Protein AF-0000000068861563 (afdb_homodimer)

Nearest PDB structures (foldseek):
  3m0j-assembly1_A  TM=9.404E-01  e=1.203E-25  Cryphonectria parasitica
  3fa3-assembly1_D  TM=9.300E-01  e=6.653E-25  Aspergillus niger
  1zlp-assembly1_B  TM=9.179E-01  e=7.941E-25  Dianthus caryophyllus
  4iqd-assembly1_A  TM=9.007E-01  e=1.193E-22  Bacillus anthracis
  3eoo-assembly4_L  TM=8.872E-01  e=6.235E-23  Burkholderia pseudomallei 1655

InterPro domains:
  IPR015813 Pyruvate/Phosphoenolpyruvate kinase-like domain superfamily [SSF51621] (7-291)
  IPR039556 ICL/PEPM domain [cd00377] (9-266)
  IPR040442 Pyruvate kinase-like domain superfamily [G3DSA:3.20.20.60] (5-292)

Sequence (584 aa):
PHPTPAARLRTLLDDAREASRCEVMPACHDALSARLIERAGFRVAFMSGFAVSASGLALPDAGLISYGEQLSVGQNICAAIDTRRLLVIGDGDTGFGGSGNVRRTIEGYAKAGFAGVSIEDQVYPKRCAYSGGVAVVPREEAVARVRCAIAARDEMRRRSGLDLVLVARTDCRRAEEDLDEVLWRCRAFAALGADVVYAEGLAPDELRRLCVSLGPTVHTMLAQVERPGVTLISQTEAAALGCRLSLFGLTVLSAAVSAMTRALEAMASGGHPSTGVLCDFGELKALVGFDAPHPTPAARLRTLLDDAREASRCEVMPACHDALSARLIERAGFRVAFMSGFAVSASGLALPDAGLISYGEQLSVGQNICAAIDTRRLLVIGDGDTGFGGSGNVRRTIEGYAKAGFAGVSIEDQVYPKRCAYSGGVAVVPREEAVARVRCAIAARDEMRRRSGLDLVLVARTDCRRAEEDLDEVLWRCRAFAALGADVVYAEGLAPDELRRLCVSLGPTVHTMLAQVERPGVTLISQTEAAALGCRLSLFGLTVLSAAVSAMTRALEAMASGGHPSTGVLCDFGELKALVGFDA

Structure (mmCIF, N/CA/C/O backbone):
data_AF-0000000068861563-model_v1
#
loop_
_entity.id
_entity.type
_entity.pdbx_description
1 polymer 'Carboxyvinyl-carboxyphosphonate phosphorylmutase'
#
loop_
_atom_site.group_PDB
_atom_site.id
_atom_site.type_symbol
_atom_site.label_atom_id
_atom_site.label_alt_id
_atom_site.label_comp_id
_atom_site.label_asym_id
_atom_site.label_entity_id
_atom_site.label_seq_id
_atom_site.pdbx_PDB_ins_code
_atom_site.Cartn_x
_atom_site.Cartn_y
_atom_site.Cartn_z
_atom_site.occupancy
_atom_site.B_iso_or_equiv
_atom_site.auth_seq_id
_atom_site.auth_comp_id
_atom_site.auth_asym_id
_atom_site.auth_atom_id
_atom_site.pdbx_PDB_model_num
ATOM 1 N N . PRO A 1 1 ? -18.734 -28.078 9.695 1 57.44 1 PRO A N 1
ATOM 2 C CA . PRO A 1 1 ? -17.75 -26.984 9.742 1 57.44 1 PRO A CA 1
ATOM 3 C C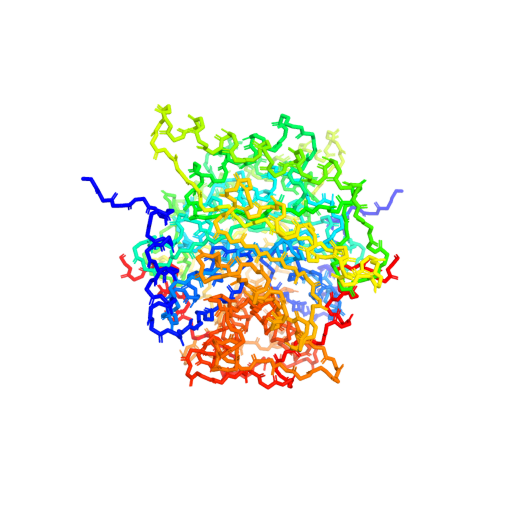 . PRO A 1 1 ? -17.562 -26.297 8.391 1 57.44 1 PRO A C 1
ATOM 5 O O . PRO A 1 1 ? -17.719 -26.938 7.344 1 57.44 1 PRO A O 1
ATOM 8 N N . HIS A 1 2 ? -17.609 -25.016 8.273 1 80.31 2 HIS A N 1
ATOM 9 C CA . HIS A 1 2 ? -17.5 -24.312 6.996 1 80.31 2 HIS A CA 1
ATOM 10 C C . HIS A 1 2 ? -16.188 -24.641 6.289 1 80.31 2 HIS A C 1
ATOM 12 O O . HIS A 1 2 ? -15.156 -24.797 6.938 1 80.31 2 HIS A O 1
ATOM 18 N N . PRO A 1 3 ? -16.266 -25.031 5.023 1 91.56 3 PRO A N 1
ATOM 19 C CA . PRO A 1 3 ? -15.031 -25.375 4.293 1 91.56 3 PRO A CA 1
ATOM 20 C C . PRO A 1 3 ? -13.953 -24.312 4.426 1 91.56 3 PRO A C 1
ATOM 22 O O . PRO A 1 3 ? -14.258 -23.109 4.457 1 91.56 3 PRO A O 1
ATOM 25 N N . THR A 1 4 ? -12.789 -24.766 4.613 1 94.81 4 THR A N 1
ATOM 26 C CA . THR A 1 4 ? -11.641 -23.859 4.688 1 94.81 4 THR A CA 1
ATOM 27 C C . THR A 1 4 ? -11.438 -23.141 3.361 1 94.81 4 THR A C 1
ATOM 29 O O . THR A 1 4 ? -11.953 -23.562 2.326 1 94.81 4 THR A O 1
ATOM 32 N N . PRO A 1 5 ? -10.719 -22.016 3.387 1 97.75 5 PRO A N 1
ATOM 33 C CA . PRO A 1 5 ? -10.406 -21.344 2.127 1 97.75 5 PRO A CA 1
ATOM 34 C C . PRO A 1 5 ? -9.727 -22.266 1.116 1 97.75 5 PRO A C 1
ATOM 36 O O . PRO A 1 5 ? -10.039 -22.219 -0.076 1 97.75 5 PRO A O 1
ATOM 39 N N . ALA A 1 6 ? -8.891 -23.094 1.541 1 98.31 6 ALA A N 1
ATOM 40 C CA . ALA A 1 6 ? -8.203 -24.047 0.665 1 98.31 6 ALA A CA 1
ATOM 41 C C . ALA A 1 6 ? -9.195 -25.016 0.015 1 98.31 6 ALA A C 1
ATOM 43 O O . ALA A 1 6 ? -9.117 -25.266 -1.188 1 98.31 6 ALA A O 1
ATOM 44 N N . ALA A 1 7 ? -10.086 -25.562 0.818 1 98 7 ALA A N 1
ATOM 45 C CA . ALA A 1 7 ? -11.102 -26.469 0.298 1 98 7 ALA A CA 1
ATOM 46 C C . ALA A 1 7 ? -11.984 -25.781 -0.738 1 98 7 ALA A C 1
ATOM 48 O O . ALA A 1 7 ? -12.32 -26.359 -1.771 1 98 7 ALA A O 1
ATOM 49 N N . ARG A 1 8 ? -12.336 -24.562 -0.438 1 98.38 8 ARG A N 1
ATOM 50 C CA . ARG A 1 8 ? -13.148 -23.781 -1.369 1 98.38 8 ARG A CA 1
ATOM 51 C C . ARG A 1 8 ? -12.398 -23.531 -2.674 1 98.38 8 ARG A C 1
ATOM 53 O O . ARG A 1 8 ? -12.992 -23.562 -3.752 1 98.38 8 ARG A O 1
ATOM 60 N N . LEU A 1 9 ? -11.109 -23.234 -2.592 1 98.69 9 LEU A N 1
ATOM 61 C CA . LEU A 1 9 ? -10.312 -23.016 -3.793 1 98.69 9 LEU A CA 1
ATOM 62 C C . LEU A 1 9 ? -10.211 -24.297 -4.621 1 98.69 9 LEU A C 1
ATOM 64 O O . LEU A 1 9 ? -10.328 -24.25 -5.848 1 98.69 9 LEU A O 1
ATOM 68 N N . ARG A 1 10 ? -10.055 -25.469 -3.986 1 98.25 10 ARG A N 1
ATOM 69 C CA . ARG A 1 10 ? -10.039 -26.734 -4.711 1 98.25 10 ARG A CA 1
ATOM 70 C C . ARG A 1 10 ? -11.359 -26.969 -5.434 1 98.25 10 ARG A C 1
ATOM 72 O O . ARG A 1 10 ? -11.375 -27.391 -6.59 1 98.25 10 ARG A O 1
ATOM 79 N N . THR A 1 11 ? -12.414 -26.688 -4.734 1 98.25 11 THR A N 1
ATOM 80 C CA . THR A 1 11 ? -13.734 -26.828 -5.336 1 98.25 11 THR A CA 1
ATOM 81 C C . THR A 1 11 ? -13.883 -25.906 -6.539 1 98.25 11 THR A C 1
ATOM 83 O O . THR A 1 11 ? -14.391 -26.312 -7.586 1 98.25 11 THR A O 1
ATOM 86 N N . LEU A 1 12 ? -13.445 -24.672 -6.363 1 98.38 12 LEU A N 1
ATOM 87 C CA . LEU A 1 12 ? -13.492 -23.719 -7.457 1 98.38 12 LEU A CA 1
ATOM 88 C C . LEU A 1 12 ? -12.734 -24.234 -8.672 1 98.38 12 LEU A C 1
ATOM 90 O O . LEU A 1 12 ? -13.219 -24.125 -9.805 1 98.38 12 LEU A O 1
ATOM 94 N N . LEU A 1 13 ? -11.555 -24.781 -8.469 1 98.5 13 LEU A N 1
ATOM 95 C CA . LEU A 1 13 ? -10.719 -25.297 -9.539 1 98.5 13 LEU A CA 1
ATOM 96 C C . LEU A 1 13 ? -11.375 -26.5 -10.211 1 98.5 13 LEU A C 1
ATOM 98 O O . LEU A 1 13 ? -11.375 -26.609 -11.445 1 98.5 13 LEU A O 1
ATOM 102 N N . ASP A 1 14 ? -11.938 -27.375 -9.445 1 98 14 ASP A N 1
ATOM 103 C CA . ASP A 1 14 ? -12.625 -28.547 -9.984 1 98 14 ASP A CA 1
ATOM 104 C C . ASP A 1 14 ? -13.844 -28.141 -10.805 1 98 14 ASP A C 1
ATOM 106 O O . ASP A 1 14 ? -14.078 -28.672 -11.891 1 98 14 ASP A O 1
ATOM 110 N N . ASP A 1 15 ? -14.586 -27.203 -10.258 1 98.06 15 ASP A N 1
ATOM 111 C CA . ASP A 1 15 ? -15.758 -26.688 -10.969 1 98.06 15 ASP A CA 1
ATOM 112 C C . ASP A 1 15 ? -15.352 -26.047 -12.297 1 98.06 15 ASP A C 1
ATOM 114 O O . ASP A 1 15 ? -16.031 -26.219 -13.312 1 98.06 15 ASP A O 1
ATOM 118 N N . ALA A 1 16 ? -14.305 -25.281 -12.234 1 97.69 16 ALA A N 1
ATOM 119 C CA . ALA A 1 16 ? -13.797 -24.641 -13.445 1 97.69 16 ALA A CA 1
ATOM 120 C C . ALA A 1 16 ? -13.406 -25.688 -14.492 1 97.69 16 ALA A C 1
ATOM 122 O O . ALA A 1 16 ? -13.695 -25.516 -15.68 1 97.69 16 ALA A O 1
ATOM 123 N N . ARG A 1 17 ? -12.742 -26.703 -14.086 1 96.25 17 ARG A N 1
ATOM 124 C CA . ARG A 1 17 ? -12.359 -27.781 -14.984 1 96.25 17 ARG A CA 1
ATOM 125 C C . ARG A 1 17 ? -13.578 -28.422 -15.625 1 96.25 17 ARG A C 1
ATOM 127 O O . ARG A 1 17 ? -13.625 -28.625 -16.844 1 96.25 17 ARG A O 1
ATOM 134 N N . GLU A 1 18 ? -14.539 -28.766 -14.828 1 97 18 GLU A N 1
ATOM 135 C CA . GLU A 1 18 ? -15.742 -29.422 -15.305 1 97 18 GLU A CA 1
ATOM 136 C C . GLU A 1 18 ? -16.484 -28.562 -16.312 1 97 18 GLU A C 1
ATOM 138 O O . GLU A 1 18 ? -17.031 -29.062 -17.297 1 97 18 GLU A O 1
ATOM 143 N N . ALA A 1 19 ? -16.422 -27.312 -16.109 1 97.12 19 ALA A N 1
ATOM 144 C CA . ALA A 1 19 ? -17.156 -26.391 -16.953 1 97.12 19 ALA A CA 1
ATOM 145 C C . ALA A 1 19 ? -16.281 -25.859 -18.078 1 97.12 19 ALA A C 1
ATOM 147 O O . ALA A 1 19 ? -16.688 -24.984 -18.859 1 97.12 19 ALA A O 1
ATOM 148 N N . SER A 1 20 ? -15.016 -26.266 -18.156 1 95.62 20 SER A N 1
ATOM 149 C CA . SER A 1 20 ? -14.039 -25.766 -19.125 1 95.62 20 SER A CA 1
ATOM 150 C C . SER A 1 20 ? -13.922 -24.25 -19.078 1 95.62 20 SER A C 1
ATOM 152 O O . SER A 1 20 ? -13.969 -23.578 -20.109 1 95.62 20 SER A O 1
ATOM 154 N N . ARG A 1 21 ? -13.836 -23.766 -17.875 1 97.19 21 ARG A N 1
ATOM 155 C CA . ARG A 1 21 ? -13.68 -22.344 -17.641 1 97.19 21 ARG A CA 1
ATOM 156 C C . ARG A 1 21 ? -12.305 -22.031 -17.047 1 97.19 21 ARG A C 1
ATOM 158 O O . ARG A 1 21 ? -11.617 -22.922 -16.562 1 97.19 21 ARG A O 1
ATOM 165 N N . CYS A 1 22 ? -11.891 -20.859 -17.172 1 97.94 22 CYS A N 1
ATOM 166 C CA . CYS A 1 22 ? -10.695 -20.312 -16.547 1 97.94 22 CYS A CA 1
ATOM 167 C C . CYS A 1 22 ? -11.039 -19.094 -15.711 1 97.94 22 CYS A C 1
ATOM 169 O O . CYS A 1 22 ? -11.703 -18.172 -16.188 1 97.94 22 CYS A O 1
ATOM 171 N N . GLU A 1 23 ? -10.656 -19.109 -14.469 1 98.38 23 GLU A N 1
ATOM 172 C CA . GLU A 1 23 ? -10.914 -17.984 -13.586 1 98.38 23 GLU A CA 1
ATOM 173 C C . GLU A 1 23 ? -9.875 -16.875 -13.781 1 98.38 23 GLU A C 1
ATOM 175 O O . GLU A 1 23 ? -8.672 -17.141 -13.734 1 98.38 23 GLU A O 1
ATOM 180 N N . VAL A 1 24 ? -10.344 -15.648 -14.078 1 98.5 24 VAL A N 1
ATOM 181 C CA . VAL A 1 24 ? -9.453 -14.492 -14.086 1 98.5 24 VAL A CA 1
ATOM 182 C C . VAL A 1 24 ? -9.062 -14.133 -12.656 1 98.5 24 VAL A C 1
ATOM 184 O O . VAL A 1 24 ? -9.922 -14.016 -11.781 1 98.5 24 VAL A O 1
ATOM 187 N N . MET A 1 25 ? -7.812 -14 -12.422 1 98.75 25 MET A N 1
ATOM 188 C CA . MET A 1 25 ? -7.258 -13.781 -11.086 1 98.75 25 MET A CA 1
ATOM 189 C C . MET A 1 25 ? -6.406 -12.516 -11.062 1 98.75 25 MET A C 1
ATOM 191 O O . MET A 1 25 ? -5.211 -12.562 -11.367 1 98.75 25 MET A O 1
ATOM 195 N N . PRO A 1 26 ? -6.984 -11.328 -10.688 1 98.81 26 PRO A N 1
ATOM 196 C CA . PRO A 1 26 ? -6.16 -10.133 -10.508 1 98.81 26 PRO A CA 1
ATOM 197 C C . PRO A 1 26 ? -5.238 -10.227 -9.297 1 98.81 26 PRO A C 1
ATOM 199 O O . PRO A 1 26 ? -5.488 -11.023 -8.383 1 98.81 26 PRO A O 1
ATOM 202 N N . ALA A 1 27 ? -4.219 -9.453 -9.32 1 98.81 27 ALA A N 1
ATOM 203 C CA . ALA A 1 27 ? -3.299 -9.438 -8.188 1 98.81 27 ALA A CA 1
ATOM 204 C C . ALA A 1 27 ? -3.561 -8.234 -7.281 1 98.81 27 ALA A C 1
ATOM 206 O O . ALA A 1 27 ? -3.852 -7.137 -7.77 1 98.81 27 ALA A O 1
ATOM 207 N N . CYS A 1 28 ? -3.486 -8.445 -6.035 1 98.88 28 CYS A N 1
ATOM 208 C CA . CYS A 1 28 ? -3.533 -7.383 -5.039 1 98.88 28 CYS A CA 1
ATOM 209 C C . CYS A 1 28 ? -2.166 -7.172 -4.398 1 98.88 28 CYS A C 1
ATOM 211 O O . CYS A 1 28 ? -1.283 -8.023 -4.516 1 98.88 28 CYS A O 1
ATOM 213 N N . HIS A 1 29 ? -1.992 -5.98 -3.791 1 98.88 29 HIS A N 1
ATOM 214 C CA . HIS A 1 29 ? -0.713 -5.664 -3.166 1 98.88 29 HIS A CA 1
ATOM 215 C C . HIS A 1 29 ? -0.911 -5.09 -1.768 1 98.88 29 HIS A C 1
ATOM 217 O O . HIS A 1 29 ? 0.062 -4.82 -1.06 1 98.88 29 HIS A O 1
ATOM 223 N N . ASP A 1 30 ? -2.072 -4.832 -1.333 1 98.88 30 ASP A N 1
ATOM 224 C CA . ASP A 1 30 ? -2.432 -4.41 0.016 1 98.88 30 ASP A CA 1
ATOM 225 C C . ASP A 1 30 ? -3.906 -4.688 0.303 1 98.88 30 ASP A C 1
ATOM 227 O O . ASP A 1 30 ? -4.613 -5.238 -0.541 1 98.88 30 ASP A O 1
ATOM 231 N N . ALA A 1 31 ? -4.387 -4.387 1.536 1 98.81 31 ALA A N 1
ATOM 232 C CA . ALA A 1 31 ? -5.75 -4.695 1.967 1 98.81 31 ALA A CA 1
ATOM 233 C C . ALA A 1 31 ? -6.773 -3.982 1.09 1 98.81 31 ALA A C 1
ATOM 235 O O . ALA A 1 31 ? -7.789 -4.57 0.704 1 98.81 31 ALA A O 1
ATOM 236 N N . LEU A 1 32 ? -6.527 -2.738 0.747 1 98.81 32 LEU A N 1
ATOM 237 C CA . LEU A 1 32 ? -7.484 -1.955 -0.027 1 98.81 32 LEU A CA 1
ATOM 238 C C . LEU A 1 32 ? -7.637 -2.518 -1.436 1 98.81 32 LEU A C 1
ATOM 240 O O . LEU A 1 32 ? -8.75 -2.637 -1.945 1 98.81 32 LEU A O 1
ATOM 244 N N . SER A 1 33 ? -6.5 -2.869 -2.133 1 98.88 33 SER A N 1
ATOM 245 C CA . SER A 1 33 ? -6.598 -3.432 -3.475 1 98.88 33 SER A CA 1
ATOM 246 C C . SER A 1 33 ? -7.309 -4.781 -3.459 1 98.88 33 SER A C 1
ATOM 248 O O . SER A 1 33 ? -8.023 -5.125 -4.402 1 98.88 33 SER A O 1
ATOM 250 N N . ALA A 1 34 ? -7.113 -5.609 -2.41 1 98.88 34 ALA A N 1
ATOM 251 C CA . ALA A 1 34 ? -7.855 -6.859 -2.283 1 98.88 34 ALA A CA 1
ATOM 252 C C . ALA A 1 34 ? -9.352 -6.602 -2.133 1 98.88 34 ALA A C 1
ATOM 254 O O . ALA A 1 34 ? -10.172 -7.285 -2.748 1 98.88 34 ALA A O 1
ATOM 255 N N . ARG A 1 35 ? -9.68 -5.594 -1.316 1 98.69 35 ARG A N 1
ATOM 256 C CA . ARG A 1 35 ? -11.078 -5.219 -1.13 1 98.69 35 ARG A CA 1
ATOM 257 C C . ARG A 1 35 ? -11.711 -4.785 -2.449 1 98.69 35 ARG A C 1
ATOM 259 O O . ARG A 1 35 ? -12.867 -5.105 -2.723 1 98.69 35 ARG A O 1
ATOM 266 N N . LEU A 1 36 ? -11.008 -4.023 -3.221 1 98.88 36 LEU A N 1
ATOM 267 C CA . LEU A 1 36 ? -11.508 -3.576 -4.516 1 98.88 36 LEU A CA 1
ATOM 268 C C . LEU A 1 36 ? -11.727 -4.762 -5.453 1 98.88 36 LEU A C 1
ATOM 270 O O . LEU A 1 36 ? -12.703 -4.785 -6.203 1 98.88 36 LEU A O 1
ATOM 274 N N . ILE A 1 37 ? -10.82 -5.773 -5.43 1 98.94 37 ILE A N 1
ATOM 275 C CA . ILE A 1 37 ? -10.977 -6.977 -6.238 1 98.94 37 ILE A CA 1
ATOM 276 C C . ILE A 1 37 ? -12.234 -7.73 -5.809 1 98.94 37 ILE A C 1
ATOM 278 O O . ILE A 1 37 ? -13.016 -8.172 -6.656 1 98.94 37 ILE A O 1
ATOM 282 N N . GLU A 1 38 ? -12.422 -7.875 -4.52 1 98.75 38 GLU A N 1
ATOM 283 C CA . GLU A 1 38 ? -13.609 -8.523 -3.984 1 98.75 38 GLU A CA 1
ATOM 284 C C . GLU A 1 38 ? -14.883 -7.805 -4.43 1 98.75 38 GLU A C 1
ATOM 286 O O . GLU A 1 38 ? -15.836 -8.445 -4.883 1 98.75 38 GLU A O 1
ATOM 291 N N . ARG A 1 39 ? -14.883 -6.488 -4.309 1 98 39 ARG A N 1
ATOM 292 C CA . ARG A 1 39 ? -16.031 -5.668 -4.656 1 98 39 ARG A CA 1
ATOM 293 C C . ARG A 1 39 ? -16.375 -5.797 -6.137 1 98 39 ARG A C 1
ATOM 295 O O . ARG A 1 39 ? -17.547 -5.723 -6.52 1 98 39 ARG A O 1
ATOM 302 N N . ALA A 1 40 ? -15.359 -5.992 -6.961 1 98.62 40 ALA A N 1
ATOM 303 C CA . ALA A 1 40 ? -15.555 -6.113 -8.406 1 98.62 40 ALA A CA 1
ATOM 304 C C . ALA A 1 40 ? -16.156 -7.469 -8.766 1 98.62 40 ALA A C 1
ATOM 306 O O . ALA A 1 40 ? -16.531 -7.703 -9.914 1 98.62 40 ALA A O 1
ATOM 307 N N . GLY A 1 41 ? -16.141 -8.461 -7.809 1 98.44 41 GLY A N 1
ATOM 308 C CA . GLY A 1 41 ? -16.875 -9.711 -7.996 1 98.44 41 GLY A CA 1
ATOM 309 C C . GLY A 1 41 ? -15.969 -10.875 -8.359 1 98.44 41 GLY A C 1
ATOM 310 O O . GLY A 1 41 ? -16.453 -11.953 -8.711 1 98.44 41 GLY A O 1
ATOM 311 N N . PHE A 1 42 ? -14.695 -10.719 -8.297 1 98.81 42 PHE A N 1
ATOM 312 C CA . PHE A 1 42 ? -13.797 -11.828 -8.57 1 98.81 42 PHE A CA 1
ATOM 313 C C . PHE A 1 42 ? -13.844 -12.859 -7.445 1 98.81 42 PHE A C 1
ATOM 315 O O . PHE A 1 42 ? -14.125 -12.516 -6.293 1 98.81 42 PHE A O 1
ATOM 322 N N . ARG A 1 43 ? -13.539 -14.086 -7.727 1 98.56 43 ARG A N 1
ATOM 323 C CA . ARG A 1 43 ? -13.648 -15.164 -6.75 1 98.56 43 ARG A CA 1
ATOM 324 C C . ARG A 1 43 ? -12.281 -15.586 -6.234 1 98.56 43 ARG A C 1
ATOM 326 O O . ARG A 1 43 ? -12.172 -16.25 -5.203 1 98.56 43 ARG A O 1
ATOM 333 N N . VAL A 1 44 ? -11.219 -15.203 -6.969 1 98.88 44 VAL A N 1
ATOM 334 C CA . VAL A 1 44 ? -9.852 -15.562 -6.613 1 98.88 44 VAL A CA 1
ATOM 335 C C . VAL A 1 44 ? -8.914 -14.406 -6.953 1 98.88 44 VAL A C 1
ATOM 337 O O . VAL A 1 44 ? -9.102 -13.719 -7.961 1 98.88 44 VAL A O 1
ATOM 340 N N . ALA A 1 45 ? -7.988 -14.094 -6.098 1 98.94 45 ALA A N 1
ATOM 341 C CA . ALA A 1 45 ? -6.945 -13.086 -6.277 1 98.94 45 ALA A CA 1
ATOM 342 C C . ALA A 1 45 ? -5.574 -13.648 -5.922 1 98.94 45 ALA A C 1
ATOM 344 O O . ALA A 1 45 ? -5.469 -14.719 -5.309 1 98.94 45 ALA A O 1
ATOM 345 N N . PHE A 1 46 ? -4.566 -13.016 -6.422 1 98.94 46 PHE A N 1
ATOM 346 C CA . PHE A 1 46 ? -3.182 -13.375 -6.141 1 98.94 46 PHE A CA 1
ATOM 347 C C . PHE A 1 46 ? -2.457 -12.242 -5.426 1 98.94 46 PHE A C 1
ATOM 349 O O . PHE A 1 46 ? -2.471 -11.102 -5.887 1 98.94 46 PHE A O 1
ATOM 356 N N . MET A 1 47 ? -1.926 -12.445 -4.23 1 98.88 47 MET A N 1
ATOM 357 C CA . MET A 1 47 ? -1.018 -11.453 -3.66 1 98.88 47 MET A CA 1
ATOM 358 C C . MET A 1 47 ? 0.335 -11.492 -4.363 1 98.88 47 MET A C 1
ATOM 360 O O . MET A 1 47 ? 1.141 -12.391 -4.125 1 98.88 47 MET A O 1
ATOM 364 N N . SER A 1 48 ? 0.585 -10.547 -5.176 1 98.12 48 SER A N 1
ATOM 365 C CA . SER A 1 48 ? 1.783 -10.492 -6.008 1 98.12 48 SER A CA 1
ATOM 366 C C . SER A 1 48 ? 2.996 -10.047 -5.195 1 98.12 48 SER A C 1
ATOM 368 O O . SER A 1 48 ? 3.023 -8.93 -4.672 1 98.12 48 SER A O 1
ATOM 370 N N . GLY A 1 49 ? 4.031 -10.953 -5.191 1 97.19 49 GLY A N 1
ATOM 371 C CA . GLY A 1 49 ? 5.266 -10.547 -4.531 1 97.19 49 GLY A CA 1
ATOM 372 C C . GLY A 1 49 ? 5.875 -9.297 -5.125 1 97.19 49 GLY A C 1
ATOM 373 O O . GLY A 1 49 ? 6.375 -8.438 -4.391 1 97.19 49 GLY A O 1
ATOM 374 N N . PHE A 1 50 ? 5.852 -9.156 -6.469 1 97.06 50 PHE A N 1
ATOM 375 C CA . PHE A 1 50 ? 6.352 -7.957 -7.133 1 97.06 50 PHE A CA 1
ATOM 376 C C . PHE A 1 50 ? 5.605 -6.719 -6.648 1 97.06 50 PHE A C 1
ATOM 378 O O . PHE A 1 50 ? 6.227 -5.73 -6.254 1 97.06 50 PHE A O 1
ATOM 385 N N . ALA A 1 51 ? 4.266 -6.777 -6.637 1 98.38 51 ALA A N 1
ATOM 386 C CA . ALA A 1 51 ? 3.445 -5.613 -6.32 1 98.38 51 ALA A CA 1
ATOM 387 C C . ALA A 1 51 ? 3.596 -5.215 -4.855 1 98.38 51 ALA A C 1
ATOM 389 O O . ALA A 1 51 ? 3.604 -4.027 -4.527 1 98.38 51 ALA A O 1
ATOM 390 N N . VAL A 1 52 ? 3.707 -6.23 -3.99 1 98.62 52 VAL A N 1
ATOM 391 C CA . VAL A 1 52 ? 3.877 -5.965 -2.566 1 98.62 52 VAL A CA 1
ATOM 392 C C . VAL A 1 52 ? 5.227 -5.293 -2.322 1 98.62 52 VAL A C 1
ATOM 394 O O . VAL A 1 52 ? 5.309 -4.297 -1.602 1 98.62 52 VAL A O 1
ATOM 397 N N . SER A 1 53 ? 6.297 -5.816 -2.924 1 98.12 53 SER A N 1
ATOM 398 C CA . SER A 1 53 ? 7.617 -5.211 -2.789 1 98.12 53 SER A CA 1
ATOM 399 C C . SER A 1 53 ? 7.629 -3.783 -3.33 1 98.12 53 SER A C 1
ATOM 401 O O . SER A 1 53 ? 8.188 -2.881 -2.703 1 98.12 53 SER A O 1
ATOM 403 N N . ALA A 1 54 ? 7.008 -3.609 -4.453 1 98.19 54 ALA A N 1
ATOM 404 C CA . ALA A 1 54 ? 6.961 -2.301 -5.102 1 98.19 54 ALA A CA 1
ATOM 405 C C . ALA A 1 54 ? 6.191 -1.295 -4.25 1 98.19 54 ALA A C 1
ATOM 407 O O . ALA A 1 54 ? 6.703 -0.219 -3.934 1 98.19 54 ALA A O 1
ATOM 408 N N . SER A 1 55 ? 4.973 -1.628 -3.871 1 98.5 55 SER A N 1
ATOM 409 C CA . SER A 1 55 ? 4.117 -0.701 -3.137 1 98.5 55 SER A CA 1
ATOM 410 C C . SER A 1 55 ? 4.672 -0.419 -1.745 1 98.5 55 SER A C 1
ATOM 412 O O . SER A 1 55 ? 4.859 0.739 -1.368 1 98.5 55 SER A O 1
ATOM 414 N N . GLY A 1 56 ? 5.023 -1.444 -1.039 1 98.25 56 GLY A N 1
ATOM 415 C CA . GLY A 1 56 ? 5.363 -1.321 0.369 1 98.25 56 GLY A CA 1
ATOM 416 C C . GLY A 1 56 ? 6.773 -0.808 0.602 1 98.25 56 GLY A C 1
ATOM 417 O O . GLY A 1 56 ? 7.047 -0.166 1.618 1 98.25 56 GLY A O 1
ATOM 418 N N . LEU A 1 57 ? 7.723 -1.111 -0.328 1 98.25 57 LEU A N 1
ATOM 419 C CA . LEU A 1 57 ? 9.125 -0.818 -0.05 1 98.25 57 LEU A CA 1
ATOM 420 C C . LEU A 1 57 ? 9.734 0.026 -1.164 1 98.25 57 LEU A C 1
ATOM 422 O O . LEU A 1 57 ? 10.836 0.553 -1.015 1 98.25 57 LEU A O 1
ATOM 426 N N . ALA A 1 58 ? 9.023 0.175 -2.283 1 98.25 58 ALA A N 1
ATOM 427 C CA . ALA A 1 58 ? 9.594 0.778 -3.484 1 98.25 58 ALA A CA 1
ATOM 428 C C . ALA A 1 58 ? 10.906 0.101 -3.867 1 98.25 58 ALA A C 1
ATOM 430 O O . ALA A 1 58 ? 11.867 0.771 -4.254 1 98.25 58 ALA A O 1
ATOM 431 N N . LEU A 1 59 ? 10.984 -1.212 -3.736 1 97.38 59 LEU A N 1
ATOM 432 C CA . LEU A 1 59 ? 12.156 -2.018 -4.07 1 97.38 59 LEU A CA 1
ATOM 433 C C . LEU A 1 59 ? 11.805 -3.066 -5.125 1 97.38 59 LEU A C 1
ATOM 435 O O . LEU A 1 59 ? 10.641 -3.441 -5.273 1 97.38 59 LEU A O 1
ATOM 439 N N . PRO A 1 60 ? 12.781 -3.521 -5.887 1 95.75 60 PRO A N 1
ATOM 440 C CA . PRO A 1 60 ? 12.516 -4.543 -6.902 1 95.75 60 PRO A CA 1
ATOM 441 C C . PRO A 1 60 ? 12.172 -5.902 -6.297 1 95.75 60 PRO A C 1
ATOM 443 O O . PRO A 1 60 ? 12.625 -6.223 -5.195 1 95.75 60 PRO A O 1
ATOM 446 N N . ASP A 1 61 ? 11.344 -6.613 -6.992 1 94.38 61 ASP A N 1
ATOM 447 C CA . ASP A 1 61 ? 11.062 -8 -6.645 1 94.38 61 ASP A CA 1
ATOM 448 C C . ASP A 1 61 ? 12.266 -8.891 -6.93 1 94.38 61 ASP A C 1
ATOM 450 O O . ASP A 1 61 ? 12.258 -9.672 -7.883 1 94.38 61 ASP A O 1
ATOM 454 N N . ALA A 1 62 ? 13.258 -8.852 -6.086 1 93.62 62 ALA A N 1
ATOM 455 C CA . ALA A 1 62 ? 14.531 -9.539 -6.27 1 93.62 62 ALA A CA 1
ATOM 456 C C . ALA A 1 62 ? 14.984 -10.211 -4.977 1 93.62 62 ALA A C 1
ATOM 458 O O . ALA A 1 62 ? 16.172 -10.25 -4.676 1 93.62 62 ALA A O 1
ATOM 459 N N . GLY A 1 63 ? 14 -10.633 -4.246 1 92.25 63 GLY A N 1
ATOM 460 C CA . GLY A 1 63 ? 14.312 -11.344 -3.016 1 92.25 63 GLY A CA 1
ATOM 461 C C . GLY A 1 63 ? 14.727 -10.422 -1.883 1 92.25 63 GLY A C 1
ATOM 462 O O . GLY A 1 63 ? 15.305 -10.867 -0.892 1 92.25 63 GLY A O 1
ATOM 463 N N . LEU A 1 64 ? 14.453 -9.102 -1.979 1 94.94 64 LEU A N 1
ATOM 464 C CA . LEU A 1 64 ? 14.82 -8.133 -0.956 1 94.94 64 LEU A CA 1
ATOM 465 C C . LEU A 1 64 ? 13.781 -8.102 0.161 1 94.94 64 LEU A C 1
ATOM 467 O O . LEU A 1 64 ? 14.133 -7.938 1.333 1 94.94 64 LEU A O 1
ATOM 471 N N . ILE A 1 65 ? 12.477 -8.234 -0.19 1 96.19 65 ILE A N 1
ATOM 472 C CA . ILE A 1 65 ? 11.438 -8.266 0.836 1 96.19 65 ILE A CA 1
ATOM 473 C C . ILE A 1 65 ? 11.547 -9.555 1.646 1 96.19 65 ILE A C 1
ATOM 475 O O . ILE A 1 65 ? 11.766 -10.633 1.084 1 96.19 65 ILE A O 1
ATOM 479 N N . SER A 1 66 ? 11.438 -9.477 2.945 1 96.69 66 SER A N 1
ATOM 480 C CA . SER A 1 66 ? 11.586 -10.625 3.838 1 96.69 66 SER A CA 1
ATOM 481 C C . SER A 1 66 ? 10.258 -11.352 4.027 1 96.69 66 SER A C 1
ATOM 483 O O . SER A 1 66 ? 9.203 -10.828 3.689 1 96.69 66 SER A O 1
ATOM 485 N N . TYR A 1 67 ? 10.414 -12.578 4.551 1 97.81 67 TYR A N 1
ATOM 486 C CA . TYR A 1 67 ? 9.234 -13.375 4.879 1 97.81 67 TYR A CA 1
ATOM 487 C C . TYR A 1 67 ? 8.289 -12.602 5.793 1 97.81 67 TYR A C 1
ATOM 489 O O . TYR A 1 67 ? 7.09 -12.516 5.52 1 97.81 67 TYR A O 1
ATOM 497 N N . GLY A 1 68 ? 8.859 -12.047 6.879 1 97.94 68 GLY A N 1
ATOM 498 C CA . GLY A 1 68 ? 8.023 -11.352 7.844 1 97.94 68 GLY A CA 1
ATOM 499 C C . GLY A 1 68 ? 7.27 -10.18 7.246 1 97.94 68 GLY A C 1
ATOM 500 O O . GLY A 1 68 ? 6.102 -9.945 7.578 1 97.94 68 GLY A O 1
ATOM 501 N N . GLU A 1 69 ? 7.898 -9.367 6.422 1 97.94 69 GLU A N 1
ATOM 502 C CA . GLU A 1 69 ? 7.27 -8.234 5.754 1 97.94 69 GLU A CA 1
ATOM 503 C C . GLU A 1 69 ? 6.137 -8.695 4.84 1 97.94 69 GLU A C 1
ATOM 505 O O . GLU A 1 69 ? 5.047 -8.117 4.855 1 97.94 69 GLU A O 1
ATOM 510 N N . GLN A 1 70 ? 6.41 -9.742 4.051 1 98.06 70 GLN A N 1
ATOM 511 C CA . GLN A 1 70 ? 5.395 -10.258 3.141 1 98.06 70 GLN A CA 1
ATOM 512 C C . GLN A 1 70 ? 4.211 -10.836 3.91 1 98.06 70 GLN A C 1
ATOM 514 O O . GLN A 1 70 ? 3.055 -10.617 3.537 1 98.06 70 GLN A O 1
ATOM 519 N N . LEU A 1 71 ? 4.492 -11.594 4.961 1 98.69 71 LEU A N 1
ATOM 520 C CA . LEU A 1 71 ? 3.443 -12.211 5.77 1 98.69 71 LEU A CA 1
ATOM 521 C C . LEU A 1 71 ? 2.539 -11.141 6.379 1 98.69 71 LEU A C 1
ATOM 523 O O . LEU A 1 71 ? 1.318 -11.312 6.422 1 98.69 71 LEU A O 1
ATOM 527 N N . SER A 1 72 ? 3.1 -10.062 6.883 1 98.44 72 SER A N 1
ATOM 528 C CA . SER A 1 72 ? 2.326 -8.984 7.488 1 98.44 72 SER A CA 1
ATOM 529 C C . SER A 1 72 ? 1.318 -8.406 6.504 1 98.44 72 SER A C 1
ATOM 531 O O . SER A 1 72 ? 0.157 -8.18 6.852 1 98.44 72 SER A O 1
ATOM 533 N N . VAL A 1 73 ? 1.736 -8.188 5.289 1 98.69 73 VAL A N 1
ATOM 534 C CA . VAL A 1 73 ? 0.842 -7.695 4.246 1 98.69 73 VAL A CA 1
ATOM 535 C C . VAL A 1 73 ? -0.26 -8.719 3.984 1 98.69 73 VAL A C 1
ATOM 537 O O . VAL A 1 73 ? -1.435 -8.367 3.869 1 98.69 73 VAL A O 1
ATOM 540 N N . GLY A 1 74 ? 0.112 -9.984 3.881 1 98.81 74 GLY A N 1
ATOM 541 C CA . GLY A 1 74 ? -0.852 -11.047 3.656 1 98.81 74 GLY A CA 1
ATOM 542 C C . GLY A 1 74 ? -1.906 -11.133 4.742 1 98.81 74 GLY A C 1
ATOM 543 O O . GLY A 1 74 ? -3.084 -11.359 4.453 1 98.81 74 GLY A O 1
ATOM 544 N N . GLN A 1 75 ? -1.476 -11.016 6.012 1 98.75 75 GLN A N 1
ATOM 545 C CA . GLN A 1 75 ? -2.414 -11.031 7.129 1 98.75 75 GLN A CA 1
ATOM 546 C C . GLN A 1 75 ? -3.453 -9.914 6.988 1 98.75 75 GLN A C 1
ATOM 548 O O . GLN A 1 75 ? -4.645 -10.141 7.207 1 98.75 75 GLN A O 1
ATOM 553 N N . ASN A 1 76 ? -2.988 -8.727 6.668 1 98.75 76 ASN A N 1
ATOM 554 C CA . ASN A 1 76 ? -3.898 -7.602 6.488 1 98.75 76 ASN A CA 1
ATOM 555 C C . ASN A 1 76 ? -4.855 -7.836 5.324 1 98.75 76 ASN A C 1
ATOM 557 O O . ASN A 1 76 ? -6.043 -7.516 5.414 1 98.75 76 ASN A O 1
ATOM 561 N N . ILE A 1 77 ? -4.344 -8.391 4.168 1 98.88 77 ILE A N 1
ATOM 562 C CA . ILE A 1 77 ? -5.152 -8.688 2.992 1 98.88 77 ILE A CA 1
ATOM 563 C C . ILE A 1 77 ? -6.258 -9.672 3.363 1 98.88 77 ILE A C 1
ATOM 565 O O . ILE A 1 77 ? -7.434 -9.43 3.086 1 98.88 77 ILE A O 1
ATOM 569 N N . CYS A 1 78 ? -5.914 -10.773 4.027 1 98.81 78 CYS A N 1
ATOM 570 C CA . CYS A 1 78 ? -6.875 -11.82 4.352 1 98.81 78 CYS A CA 1
ATOM 571 C C . CYS A 1 78 ? -7.883 -11.336 5.387 1 98.81 78 CYS A C 1
ATOM 573 O O . CYS A 1 78 ? -9.039 -11.766 5.383 1 98.81 78 CYS A O 1
ATOM 575 N N . ALA A 1 79 ? -7.496 -10.414 6.262 1 98.31 79 ALA A N 1
ATOM 576 C CA . ALA A 1 79 ? -8.406 -9.859 7.262 1 98.31 79 ALA A CA 1
ATOM 577 C C . ALA A 1 79 ? -9.406 -8.898 6.625 1 98.31 79 ALA A C 1
ATOM 579 O O . ALA A 1 79 ? -10.492 -8.688 7.156 1 98.31 79 ALA A O 1
ATOM 580 N N . ALA A 1 80 ? -9.07 -8.336 5.504 1 98.25 80 ALA A N 1
ATOM 581 C CA . ALA A 1 80 ? -9.836 -7.25 4.906 1 98.25 80 ALA A CA 1
ATOM 582 C C . ALA A 1 80 ? -10.961 -7.793 4.023 1 98.25 80 ALA A C 1
ATOM 584 O O . ALA A 1 80 ? -11.867 -7.055 3.637 1 98.25 80 ALA A O 1
ATOM 585 N N . ILE A 1 81 ? -10.867 -9.062 3.688 1 98.19 81 ILE A N 1
ATOM 586 C CA . ILE A 1 81 ? -11.828 -9.617 2.73 1 98.19 81 ILE A CA 1
ATOM 587 C C . ILE A 1 81 ? -12.672 -10.695 3.406 1 98.19 81 ILE A C 1
ATOM 589 O O . ILE A 1 81 ? -12.336 -11.156 4.5 1 98.19 81 ILE A O 1
ATOM 593 N N . ASP A 1 82 ? -13.812 -11.055 2.789 1 97.25 82 ASP A N 1
ATOM 594 C CA . ASP A 1 82 ? -14.617 -12.227 3.127 1 97.25 82 ASP A CA 1
ATOM 595 C C . ASP A 1 82 ? -14.164 -13.445 2.33 1 97.25 82 ASP A C 1
ATOM 597 O O . ASP A 1 82 ? -14.43 -13.547 1.131 1 97.25 82 ASP A O 1
ATOM 601 N N . THR A 1 83 ? -13.562 -14.352 3.008 1 93.25 83 THR A N 1
ATOM 602 C CA . THR A 1 83 ? -12.953 -15.508 2.352 1 93.25 83 THR A CA 1
ATOM 603 C C . THR A 1 83 ? -14.023 -16.391 1.714 1 93.25 83 THR A C 1
ATOM 605 O O . THR A 1 83 ? -13.695 -17.359 1.016 1 93.25 83 THR A O 1
ATOM 608 N N . ARG A 1 84 ? -15.352 -16.141 2.006 1 95.69 84 ARG A N 1
ATOM 609 C CA . ARG A 1 84 ? -16.406 -16.859 1.298 1 95.69 84 ARG A CA 1
ATOM 610 C C . ARG A 1 84 ? -16.641 -16.266 -0.09 1 95.69 84 ARG A C 1
ATOM 612 O O . ARG A 1 84 ? -17.234 -16.906 -0.955 1 95.69 84 ARG A O 1
ATOM 619 N N . ARG A 1 85 ? -16.125 -15.039 -0.257 1 97.56 85 ARG A N 1
ATOM 620 C CA . ARG A 1 85 ? -16.359 -14.32 -1.504 1 97.56 85 ARG A CA 1
ATOM 621 C C . ARG A 1 85 ? -15.094 -14.258 -2.346 1 97.56 85 ARG A C 1
ATOM 623 O O . ARG A 1 85 ? -15.148 -14.352 -3.574 1 97.56 85 ARG A O 1
ATOM 630 N N . LEU A 1 86 ? -14.008 -14.156 -1.708 1 98.81 86 LEU A N 1
ATOM 631 C CA . LEU A 1 86 ? -12.734 -14.023 -2.406 1 98.81 86 LEU A CA 1
ATOM 632 C C . LEU A 1 86 ? -11.672 -14.914 -1.775 1 98.81 86 LEU A C 1
ATOM 634 O O . LEU A 1 86 ? -11.43 -14.836 -0.569 1 98.81 86 LEU A O 1
ATOM 638 N N . LEU A 1 87 ? -11.07 -15.789 -2.578 1 98.94 87 LEU A N 1
ATOM 639 C CA . LEU A 1 87 ? -9.961 -16.641 -2.172 1 98.94 87 LEU A CA 1
ATOM 640 C C . LEU A 1 87 ? -8.633 -16.078 -2.654 1 98.94 87 LEU A C 1
ATOM 642 O O . LEU A 1 87 ? -8.516 -15.648 -3.803 1 98.94 87 LEU A O 1
ATOM 646 N N . VAL A 1 88 ? -7.625 -16 -1.76 1 98.94 88 VAL A N 1
ATOM 647 C CA . VAL A 1 88 ? -6.367 -15.367 -2.139 1 98.94 88 VAL A CA 1
ATOM 648 C C . VAL A 1 88 ? -5.242 -16.391 -2.119 1 98.94 88 VAL A C 1
ATOM 650 O O . VAL A 1 88 ? -5.098 -17.141 -1.152 1 98.94 88 VAL A O 1
ATOM 653 N N . ILE A 1 89 ? -4.512 -16.5 -3.234 1 98.94 89 ILE A N 1
ATOM 654 C CA . ILE A 1 89 ? -3.256 -17.234 -3.305 1 98.94 89 ILE A CA 1
ATOM 655 C C . ILE A 1 89 ? -2.084 -16.281 -3.074 1 98.94 89 ILE A C 1
ATOM 657 O O . ILE A 1 89 ? -2.01 -15.219 -3.695 1 98.94 89 ILE A O 1
ATOM 661 N N . GLY A 1 90 ? -1.24 -16.609 -2.18 1 98.88 90 GLY A N 1
ATOM 662 C CA . GLY A 1 90 ? -0.107 -15.742 -1.892 1 98.88 90 GLY A CA 1
ATOM 663 C C . GLY A 1 90 ? 1.168 -16.188 -2.588 1 98.88 90 GLY A C 1
ATOM 664 O O . GLY A 1 90 ? 1.428 -17.375 -2.723 1 98.88 90 GLY A O 1
ATOM 665 N N . ASP A 1 91 ? 1.951 -15.211 -2.988 1 98.56 91 ASP A N 1
ATOM 666 C CA . ASP A 1 91 ? 3.289 -15.5 -3.5 1 98.56 91 ASP A CA 1
ATOM 667 C C . ASP A 1 91 ? 4.215 -15.977 -2.383 1 98.56 91 ASP A C 1
ATOM 669 O O . ASP A 1 91 ? 4.48 -15.234 -1.435 1 98.56 91 ASP A O 1
ATOM 673 N N . GLY A 1 92 ? 4.715 -17.141 -2.52 1 98.31 92 GLY A N 1
ATOM 674 C CA . GLY A 1 92 ? 5.641 -17.672 -1.532 1 98.31 92 GLY A CA 1
ATOM 675 C C . GLY A 1 92 ? 7.086 -17.641 -1.992 1 98.31 92 GLY A C 1
ATOM 676 O O . GLY A 1 92 ? 7.973 -18.141 -1.297 1 98.31 92 GLY A O 1
ATOM 677 N N . ASP A 1 93 ? 7.293 -17.062 -3.184 1 97.56 93 ASP A N 1
ATOM 678 C CA . ASP A 1 93 ? 8.633 -16.984 -3.762 1 97.56 93 ASP A CA 1
ATOM 679 C C . ASP A 1 93 ? 9.336 -18.328 -3.713 1 97.56 93 ASP A C 1
ATOM 681 O O . ASP A 1 93 ? 8.789 -19.344 -4.16 1 97.56 93 ASP A O 1
ATOM 685 N N . THR A 1 94 ? 10.562 -18.359 -3.238 1 97.25 94 THR A N 1
ATOM 686 C CA . THR A 1 94 ? 11.32 -19.609 -3.178 1 97.25 94 THR A CA 1
ATOM 687 C C . THR A 1 94 ? 11.109 -20.297 -1.84 1 97.25 94 THR A C 1
ATOM 689 O O . THR A 1 94 ? 11.82 -21.25 -1.508 1 97.25 94 THR A O 1
ATOM 692 N N . GLY A 1 95 ? 10.203 -19.812 -1.019 1 97.5 95 GLY A N 1
ATOM 693 C CA . GLY A 1 95 ? 10.023 -20.328 0.329 1 97.5 95 GLY A CA 1
ATOM 694 C C . GLY A 1 95 ? 10.93 -19.656 1.349 1 97.5 95 GLY A C 1
ATOM 695 O O . GLY A 1 95 ? 11.047 -20.125 2.482 1 97.5 95 GLY A O 1
ATOM 696 N N . PHE A 1 96 ? 11.711 -18.625 0.968 1 96.5 96 PHE A N 1
ATOM 697 C CA . PHE A 1 96 ? 12.461 -17.688 1.798 1 96.5 96 PHE A CA 1
ATOM 698 C C . PHE A 1 96 ? 13.625 -18.391 2.486 1 96.5 96 PHE A C 1
ATOM 700 O O . PHE A 1 96 ? 14 -18.031 3.604 1 96.5 96 PHE A O 1
ATOM 707 N N . GLY A 1 97 ? 14.117 -19.484 1.977 1 94.75 97 GLY A N 1
ATOM 708 C CA . GLY A 1 97 ? 15.289 -20.156 2.516 1 94.75 97 GLY A CA 1
ATOM 709 C C . GLY A 1 97 ? 15.273 -21.656 2.264 1 94.75 97 GLY A C 1
ATOM 710 O O . GLY A 1 97 ? 14.984 -22.109 1.149 1 94.75 97 GLY A O 1
ATOM 711 N N . GLY A 1 98 ? 15.688 -22.438 3.311 1 94.81 98 GLY A N 1
ATOM 712 C CA . GLY A 1 98 ? 15.727 -23.891 3.203 1 94.81 98 GLY A CA 1
ATOM 713 C C . GLY A 1 98 ? 14.438 -24.547 3.656 1 94.81 98 GLY A C 1
ATOM 714 O O . GLY A 1 98 ? 13.383 -23.922 3.67 1 94.81 98 GLY A O 1
ATOM 715 N N . SER A 1 99 ? 14.555 -25.812 3.924 1 96.38 99 SER A N 1
ATOM 716 C CA . SER A 1 99 ? 13.391 -26.625 4.246 1 96.38 99 SER A CA 1
ATOM 717 C C . SER A 1 99 ? 12.633 -26.062 5.441 1 96.38 99 SER A C 1
ATOM 719 O O . SER A 1 99 ? 11.398 -26.047 5.453 1 96.38 99 SER A O 1
ATOM 721 N N . GLY A 1 100 ? 13.367 -25.656 6.453 1 97.31 100 GLY A N 1
ATOM 722 C CA . GLY A 1 100 ? 12.719 -25.047 7.602 1 97.31 100 GLY A CA 1
ATOM 723 C C . GLY A 1 100 ? 11.938 -23.797 7.246 1 97.31 100 GLY A C 1
ATOM 724 O O . GLY A 1 100 ? 10.852 -23.562 7.773 1 97.31 100 GLY A O 1
ATOM 725 N N . ASN A 1 101 ? 12.477 -22.953 6.387 1 98.12 101 ASN A N 1
ATOM 726 C CA . ASN A 1 101 ? 11.812 -21.734 5.926 1 98.12 101 ASN A CA 1
ATOM 727 C C . ASN A 1 101 ? 10.562 -22.062 5.113 1 98.12 101 ASN A C 1
ATOM 729 O O . ASN A 1 101 ? 9.531 -21.406 5.266 1 98.12 101 ASN A O 1
ATOM 733 N N . VAL A 1 102 ? 10.672 -23.031 4.25 1 98.44 102 VAL A N 1
ATOM 734 C CA . VAL A 1 102 ? 9.523 -23.453 3.453 1 98.44 102 VAL A CA 1
ATOM 735 C C . VAL A 1 102 ? 8.391 -23.891 4.379 1 98.44 102 VAL A C 1
ATOM 737 O O . VAL A 1 102 ? 7.238 -23.484 4.191 1 98.44 102 VAL A O 1
ATOM 740 N N . ARG A 1 103 ? 8.695 -24.688 5.367 1 98.31 103 ARG A N 1
ATOM 741 C CA . ARG A 1 103 ? 7.691 -25.141 6.332 1 98.31 103 ARG A CA 1
ATOM 742 C C . ARG A 1 103 ? 7.047 -23.953 7.039 1 98.31 103 ARG A C 1
ATOM 744 O O . ARG A 1 103 ? 5.824 -23.891 7.172 1 98.31 103 ARG A O 1
ATOM 751 N N . ARG A 1 104 ? 7.922 -23.031 7.504 1 98.38 104 ARG A N 1
ATOM 752 C CA . ARG A 1 104 ? 7.438 -21.812 8.164 1 98.38 104 ARG A CA 1
ATOM 753 C C . ARG A 1 104 ? 6.523 -21.016 7.242 1 98.38 104 ARG A C 1
ATOM 755 O O . ARG A 1 104 ? 5.5 -20.484 7.68 1 98.38 104 ARG A O 1
ATOM 762 N N . THR A 1 105 ? 6.871 -20.922 5.996 1 98.75 105 THR A N 1
ATOM 763 C CA . THR A 1 105 ? 6.086 -20.188 5.008 1 98.75 105 THR A CA 1
ATOM 764 C C . THR A 1 105 ? 4.711 -20.828 4.828 1 98.75 105 THR A C 1
ATOM 766 O O . THR A 1 105 ? 3.689 -20.141 4.871 1 98.75 105 THR A O 1
ATOM 769 N N . ILE A 1 106 ? 4.68 -22.156 4.664 1 98.81 106 ILE A N 1
ATOM 770 C CA . ILE A 1 106 ? 3.428 -22.875 4.48 1 98.81 106 ILE A CA 1
ATOM 771 C C . ILE A 1 106 ? 2.516 -22.656 5.684 1 98.81 106 ILE A C 1
ATOM 773 O O . ILE A 1 106 ? 1.356 -22.266 5.527 1 98.81 106 ILE A O 1
ATOM 777 N N . GLU A 1 107 ? 3 -22.812 6.836 1 98.5 107 GLU A N 1
ATOM 778 C CA . GLU A 1 107 ? 2.203 -22.672 8.055 1 98.5 107 GLU A CA 1
ATOM 779 C C . GLU A 1 107 ? 1.751 -21.234 8.258 1 98.5 107 GLU A C 1
ATOM 781 O O . GLU A 1 107 ? 0.591 -20.969 8.586 1 98.5 107 GLU A O 1
ATOM 786 N N . GLY A 1 108 ? 2.721 -20.328 8.117 1 98.75 108 GLY A N 1
ATOM 787 C CA . GLY A 1 108 ? 2.4 -18.922 8.297 1 98.75 108 GLY A CA 1
ATOM 788 C C . GLY A 1 108 ? 1.327 -18.422 7.348 1 98.75 108 GLY A C 1
ATOM 789 O O . GLY A 1 108 ? 0.426 -17.688 7.75 1 98.75 108 GLY A O 1
ATOM 790 N N . TYR A 1 109 ? 1.392 -18.797 6.055 1 98.88 109 TYR A N 1
ATOM 791 C CA . TYR A 1 109 ? 0.418 -18.359 5.066 1 98.88 109 TYR A CA 1
ATOM 792 C C . TYR A 1 109 ? -0.957 -18.953 5.348 1 98.88 109 TYR A C 1
ATOM 794 O O . TYR A 1 109 ? -1.975 -18.266 5.215 1 98.88 109 TYR A O 1
ATOM 802 N N . ALA A 1 110 ? -0.992 -20.203 5.766 1 98.69 110 ALA A N 1
ATOM 803 C CA . ALA A 1 110 ? -2.264 -20.812 6.141 1 98.69 110 ALA A CA 1
ATOM 804 C C . ALA A 1 110 ? -2.9 -20.078 7.316 1 98.69 110 ALA A C 1
ATOM 806 O O . ALA A 1 110 ? -4.094 -19.766 7.285 1 98.69 110 ALA A O 1
ATOM 807 N N . LYS A 1 111 ? -2.121 -19.797 8.352 1 98.31 111 LYS A N 1
ATOM 808 C CA . LYS A 1 111 ? -2.613 -19.109 9.539 1 98.31 111 LYS A CA 1
ATOM 809 C C . LYS A 1 111 ? -3.086 -17.703 9.203 1 98.31 111 LYS A C 1
ATOM 811 O O . LYS A 1 111 ? -4.004 -17.172 9.844 1 98.31 111 LYS A O 1
ATOM 816 N N . ALA A 1 112 ? -2.477 -17.094 8.195 1 98.56 112 ALA A N 1
ATOM 817 C CA . ALA A 1 112 ? -2.844 -15.742 7.785 1 98.56 112 ALA A CA 1
ATOM 818 C C . ALA A 1 112 ? -4.188 -15.734 7.066 1 98.56 112 ALA A C 1
ATOM 820 O O . ALA A 1 112 ? -4.805 -14.672 6.906 1 98.56 112 ALA A O 1
ATOM 821 N N . GLY A 1 113 ? -4.629 -16.891 6.531 1 98.38 113 GLY A N 1
ATOM 822 C CA . GLY A 1 113 ? -5.941 -16.984 5.918 1 98.38 113 GLY A CA 1
ATOM 823 C C . GLY A 1 113 ? -5.887 -17.188 4.418 1 98.38 113 GLY A C 1
ATOM 824 O O . GLY A 1 113 ? -6.926 -17.203 3.748 1 98.38 113 GLY A O 1
ATOM 825 N N . PHE A 1 114 ? -4.688 -17.422 3.855 1 98.88 114 PHE A N 1
ATOM 826 C CA . PHE A 1 114 ? -4.566 -17.656 2.422 1 98.88 114 PHE A CA 1
ATOM 827 C C . PHE A 1 114 ? -5.242 -18.969 2.039 1 98.88 114 PHE A C 1
ATOM 829 O O . PHE A 1 114 ? -5.254 -19.922 2.824 1 98.88 114 PHE A O 1
ATOM 836 N N . ALA A 1 115 ? -5.793 -18.969 0.838 1 98.88 115 ALA A N 1
ATOM 837 C CA . ALA A 1 115 ? -6.344 -20.203 0.287 1 98.88 115 ALA A CA 1
ATOM 838 C C . ALA A 1 115 ? -5.254 -21.062 -0.355 1 98.88 115 ALA A C 1
ATOM 840 O O . ALA A 1 115 ? -5.387 -22.281 -0.455 1 98.88 115 ALA A O 1
ATOM 841 N N . GLY A 1 116 ? -4.242 -20.438 -0.774 1 98.88 116 GLY A N 1
ATOM 842 C CA . GLY A 1 116 ? -3.143 -21.125 -1.433 1 98.88 116 GLY A CA 1
ATOM 843 C C . GLY A 1 116 ? -1.839 -20.344 -1.373 1 98.88 116 GLY A C 1
ATOM 844 O O . GLY A 1 116 ? -1.809 -19.203 -0.913 1 98.88 116 GLY A O 1
ATOM 845 N N . VAL A 1 117 ? -0.751 -21 -1.818 1 98.94 117 VAL A N 1
ATOM 846 C CA . VAL A 1 117 ? 0.579 -20.406 -1.853 1 98.94 117 VAL A CA 1
ATOM 847 C C . VAL A 1 117 ? 1.353 -20.922 -3.061 1 98.94 117 VAL A C 1
ATOM 849 O O . VAL A 1 117 ? 1.257 -22.109 -3.4 1 98.94 117 VAL A O 1
ATOM 852 N N . SER A 1 118 ? 2.016 -20.062 -3.74 1 98.81 118 SER A N 1
ATOM 853 C CA . SER A 1 118 ? 2.916 -20.5 -4.805 1 98.81 118 SER A CA 1
ATOM 854 C C . SER A 1 118 ? 4.344 -20.656 -4.293 1 98.81 118 SER A C 1
ATOM 856 O O . SER A 1 118 ? 4.816 -19.828 -3.506 1 98.81 118 SER A O 1
ATOM 858 N N . ILE A 1 119 ? 5.027 -21.688 -4.641 1 98.69 119 ILE A N 1
ATOM 859 C CA . ILE A 1 119 ? 6.434 -21.922 -4.348 1 98.69 119 ILE A CA 1
ATOM 860 C C . ILE A 1 119 ? 7.207 -22.141 -5.648 1 98.69 119 ILE A C 1
ATOM 862 O O . ILE A 1 119 ? 6.84 -22.984 -6.469 1 98.69 119 ILE A O 1
ATOM 866 N N . GLU A 1 120 ? 8.234 -21.312 -5.859 1 98.06 120 GLU A N 1
ATOM 867 C CA . GLU A 1 120 ? 8.945 -21.359 -7.133 1 98.06 120 GLU A CA 1
ATOM 868 C C . GLU A 1 120 ? 10.32 -22.016 -6.973 1 98.06 120 GLU A C 1
ATOM 870 O O . GLU A 1 120 ? 10.805 -22.188 -5.855 1 98.06 120 GLU A O 1
ATOM 875 N N . ASP A 1 121 ? 10.984 -22.312 -8.117 1 97.75 121 ASP A N 1
ATOM 876 C CA . ASP A 1 121 ? 12.211 -23.109 -8.062 1 97.75 121 ASP A CA 1
ATOM 877 C C . ASP A 1 121 ? 13.422 -22.281 -8.484 1 97.75 121 ASP A C 1
ATOM 879 O O . ASP A 1 121 ? 14.398 -22.812 -9.008 1 97.75 121 ASP A O 1
ATOM 883 N N . GLN A 1 122 ? 13.359 -20.984 -8.312 1 97.06 122 GLN A N 1
ATOM 884 C CA . GLN A 1 122 ? 14.508 -20.156 -8.656 1 97.06 122 GLN A CA 1
ATOM 885 C C . GLN A 1 122 ? 15.633 -20.328 -7.641 1 97.06 122 GLN A C 1
ATOM 887 O O . GLN A 1 122 ? 15.391 -20.734 -6.5 1 97.06 122 GLN A O 1
ATOM 892 N N . VAL A 1 123 ? 16.859 -20.016 -8.078 1 95.44 123 VAL A N 1
ATOM 893 C CA . VAL A 1 123 ? 17.984 -19.844 -7.168 1 95.44 123 VAL A CA 1
ATOM 894 C C . VAL A 1 123 ? 17.781 -18.594 -6.32 1 95.44 123 VAL A C 1
ATOM 896 O O . VAL A 1 123 ? 17.344 -17.562 -6.824 1 95.44 123 VAL A O 1
ATOM 899 N N . TYR A 1 124 ? 18.109 -18.703 -5.102 1 90.69 124 TYR A N 1
ATOM 900 C CA . TYR A 1 124 ? 18.016 -17.547 -4.227 1 90.69 124 TYR A CA 1
ATOM 901 C C . TYR A 1 124 ? 19.328 -16.75 -4.238 1 90.69 124 TYR A C 1
ATOM 903 O O . TYR A 1 124 ? 20.406 -17.328 -4.203 1 90.69 124 TYR A O 1
ATOM 911 N N . PRO A 1 125 ? 19.344 -15.438 -4.23 1 89.81 125 PRO A N 1
ATOM 912 C CA . PRO A 1 125 ? 18.141 -14.609 -4.289 1 89.81 125 PRO A CA 1
ATOM 913 C C . PRO A 1 125 ? 17.469 -14.641 -5.66 1 89.81 125 PRO A C 1
ATOM 915 O O . PRO A 1 125 ? 18.156 -14.672 -6.688 1 89.81 125 PRO A O 1
ATOM 918 N N . LYS A 1 126 ? 16.188 -14.688 -5.539 1 90.31 126 LYS A N 1
ATOM 919 C CA . LYS A 1 126 ? 15.406 -14.789 -6.77 1 90.31 126 LYS A CA 1
ATOM 920 C C . LYS A 1 126 ? 15.336 -13.453 -7.492 1 90.31 126 LYS A C 1
ATOM 922 O O . LYS A 1 126 ? 15.75 -12.422 -6.945 1 90.31 126 LYS A O 1
ATOM 927 N N . ARG A 1 127 ? 14.852 -13.516 -8.719 1 87.62 127 ARG A N 1
ATOM 928 C CA . ARG A 1 127 ? 14.586 -12.344 -9.539 1 87.62 127 ARG A CA 1
ATOM 929 C C . ARG A 1 127 ? 13.188 -12.391 -10.141 1 87.62 127 ARG A C 1
ATOM 931 O O . ARG A 1 127 ? 12.602 -13.469 -10.273 1 87.62 127 ARG A O 1
ATOM 938 N N . CYS A 1 128 ? 12.695 -11.188 -10.383 1 86.81 128 CYS A N 1
ATOM 939 C CA . CYS A 1 128 ? 11.477 -11.164 -11.18 1 86.81 128 CYS A CA 1
ATOM 940 C C . CYS A 1 128 ? 11.68 -11.891 -12.508 1 86.81 128 CYS A C 1
ATOM 942 O O . CYS A 1 128 ? 12.664 -11.656 -13.203 1 86.81 128 CYS A O 1
ATOM 944 N N . ALA A 1 129 ? 10.719 -12.734 -12.867 1 83.06 129 ALA A N 1
ATOM 945 C CA . ALA A 1 129 ? 10.828 -13.602 -14.039 1 83.06 129 ALA A CA 1
ATOM 946 C C . ALA A 1 129 ? 10.93 -12.773 -15.32 1 83.06 129 ALA A C 1
ATOM 948 O O . ALA A 1 129 ? 11.336 -13.281 -16.359 1 83.06 129 ALA A O 1
ATOM 949 N N . TYR A 1 130 ? 10.664 -11.438 -15.266 1 80.19 130 TYR A N 1
ATOM 950 C CA . TYR A 1 130 ? 10.594 -10.602 -16.453 1 80.19 130 TYR A CA 1
ATOM 951 C C . TYR A 1 130 ? 11.773 -9.633 -16.516 1 80.19 130 TYR A C 1
ATOM 953 O O . TYR A 1 130 ? 11.852 -8.789 -17.406 1 80.19 130 TYR A O 1
ATOM 961 N N . SER A 1 131 ? 12.656 -9.641 -15.562 1 79 131 SER A N 1
ATOM 962 C CA . SER A 1 131 ? 13.766 -8.695 -15.5 1 79 131 SER A CA 1
ATOM 963 C C . SER A 1 131 ? 15.062 -9.328 -15.977 1 79 131 SER A C 1
ATOM 965 O O . SER A 1 131 ? 16.109 -8.664 -16.031 1 79 131 SER A O 1
ATOM 967 N N . GLY A 1 132 ? 15.148 -10.438 -16.484 1 78.94 132 GLY A N 1
ATOM 968 C CA . GLY A 1 132 ? 16.359 -11.102 -16.953 1 78.94 132 GLY A CA 1
ATOM 969 C C . GLY A 1 132 ? 17.203 -11.688 -15.844 1 78.94 132 GLY A C 1
ATOM 970 O O . GLY A 1 132 ? 16.953 -11.414 -14.664 1 78.94 132 GLY A O 1
ATOM 971 N N . GLY A 1 133 ? 18.031 -12.547 -16.125 1 86.12 133 GLY A N 1
ATOM 972 C CA . GLY A 1 133 ? 18.969 -13.133 -15.188 1 86.12 133 GLY A CA 1
ATOM 973 C C . GLY A 1 133 ? 18.328 -14.18 -14.289 1 86.12 133 GLY A C 1
ATOM 974 O O . GLY A 1 133 ? 18.828 -14.438 -13.188 1 86.12 133 GLY A O 1
ATOM 975 N N . VAL A 1 134 ? 17.359 -14.773 -14.703 1 92.62 134 VAL A N 1
ATOM 976 C CA . VAL A 1 134 ? 16.641 -15.789 -13.945 1 92.62 134 VAL A CA 1
ATOM 977 C C . VAL A 1 134 ? 17.422 -17.109 -13.984 1 92.62 134 VAL A C 1
ATOM 979 O O . VAL A 1 134 ? 17.953 -17.484 -15.023 1 92.62 134 VAL A O 1
ATOM 982 N N . ALA A 1 135 ? 17.547 -17.734 -12.867 1 95.06 135 ALA A N 1
ATOM 983 C CA . ALA A 1 135 ? 18.141 -19.062 -12.75 1 95.06 135 ALA A CA 1
ATOM 984 C C . ALA A 1 135 ? 17.297 -19.953 -11.844 1 95.06 135 ALA A C 1
ATOM 986 O O . ALA A 1 135 ? 16.719 -19.484 -10.867 1 95.06 135 ALA A O 1
ATOM 987 N N . VAL A 1 136 ? 17.281 -21.234 -12.195 1 96.81 136 VAL A N 1
ATOM 988 C CA . VAL A 1 136 ? 16.547 -22.188 -11.375 1 96.81 136 VAL A CA 1
ATOM 989 C C . VAL A 1 136 ? 17.5 -23.219 -10.773 1 96.81 136 VAL A C 1
ATOM 991 O O . VAL A 1 136 ? 18.562 -23.469 -11.328 1 96.81 136 VAL A O 1
ATOM 994 N N . VAL A 1 137 ? 17.172 -23.766 -9.695 1 97.19 137 VAL A N 1
ATOM 995 C CA . VAL A 1 137 ? 17.969 -24.797 -9.031 1 97.19 137 VAL A CA 1
ATOM 996 C C . VAL A 1 137 ? 17.906 -26.094 -9.828 1 97.19 137 VAL A C 1
ATOM 998 O O . VAL A 1 137 ? 17.031 -26.266 -10.68 1 97.19 137 VAL A O 1
ATOM 1001 N N . PRO A 1 138 ? 18.781 -27.031 -9.562 1 97.06 138 PRO A N 1
ATOM 1002 C CA . PRO A 1 138 ? 18.703 -28.344 -10.211 1 97.06 138 PRO A CA 1
ATOM 1003 C C . PRO A 1 138 ? 17.406 -29.094 -9.898 1 97.06 138 PRO A C 1
ATOM 1005 O O . PRO A 1 138 ? 16.734 -28.781 -8.922 1 97.06 138 PRO A O 1
ATOM 1008 N N . ARG A 1 139 ? 17.125 -30.094 -10.75 1 97.12 139 ARG A N 1
ATOM 1009 C CA . ARG A 1 139 ? 15.906 -30.875 -10.656 1 97.12 139 ARG A CA 1
ATOM 1010 C C . ARG A 1 139 ? 15.703 -31.406 -9.234 1 97.12 139 ARG A C 1
ATOM 1012 O O . ARG A 1 139 ? 14.609 -31.297 -8.68 1 97.12 139 ARG A O 1
ATOM 1019 N N . GLU A 1 140 ? 16.688 -31.922 -8.688 1 97.81 140 GLU A N 1
ATOM 1020 C CA . GLU A 1 140 ? 16.594 -32.562 -7.387 1 97.81 140 GLU A CA 1
ATOM 1021 C C . GLU A 1 140 ? 16.188 -31.594 -6.297 1 97.81 140 GLU A C 1
ATOM 1023 O O . GLU A 1 140 ? 15.352 -31.906 -5.449 1 97.81 140 GLU A O 1
ATOM 1028 N N . GLU A 1 141 ? 16.797 -30.453 -6.352 1 97.81 141 GLU A N 1
ATOM 1029 C CA . GLU A 1 141 ? 16.484 -29.422 -5.363 1 97.81 141 GLU A CA 1
ATOM 1030 C C . GLU A 1 141 ? 15.086 -28.859 -5.57 1 97.81 141 GLU A C 1
ATOM 1032 O O . GLU A 1 141 ? 14.383 -28.578 -4.602 1 97.81 141 GLU A O 1
ATOM 1037 N N . ALA A 1 142 ? 14.703 -28.656 -6.812 1 98 142 ALA A N 1
ATOM 1038 C CA . ALA A 1 142 ? 13.352 -28.172 -7.105 1 98 142 ALA A CA 1
ATOM 1039 C C . ALA A 1 142 ? 12.305 -29.141 -6.57 1 98 142 ALA A C 1
ATOM 1041 O O . ALA A 1 142 ? 11.344 -28.719 -5.914 1 98 142 ALA A O 1
ATOM 1042 N N . VAL A 1 143 ? 12.539 -30.406 -6.836 1 98.44 143 VAL A N 1
ATOM 1043 C CA . VAL A 1 143 ? 11.625 -31.453 -6.391 1 98.44 143 VAL A CA 1
ATOM 1044 C C . VAL A 1 143 ? 11.602 -31.5 -4.867 1 98.44 143 VAL A C 1
ATOM 1046 O O . VAL A 1 143 ? 10.531 -31.609 -4.258 1 98.44 143 VAL A O 1
ATOM 1049 N N . ALA A 1 144 ? 12.742 -31.422 -4.25 1 98.44 144 ALA A N 1
ATOM 1050 C CA . ALA A 1 144 ? 12.844 -31.453 -2.791 1 98.44 144 ALA A CA 1
ATOM 1051 C C . ALA A 1 144 ? 12.078 -30.297 -2.16 1 98.44 144 ALA A C 1
ATOM 1053 O O . ALA A 1 144 ? 11.445 -30.453 -1.115 1 98.44 144 ALA A O 1
ATOM 1054 N N . ARG A 1 145 ? 12.164 -29.172 -2.746 1 98.5 145 ARG A N 1
ATOM 1055 C CA . ARG A 1 145 ? 11.469 -27.984 -2.248 1 98.5 145 ARG A CA 1
ATOM 1056 C C . ARG A 1 145 ? 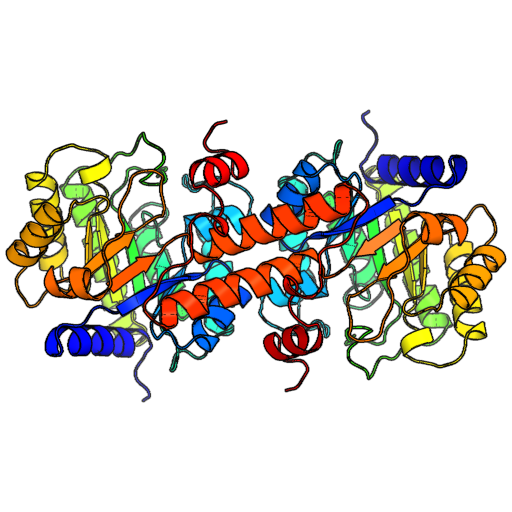9.961 -28.172 -2.289 1 98.5 145 ARG A C 1
ATOM 1058 O O . ARG A 1 145 ? 9.266 -27.906 -1.307 1 98.5 145 ARG A O 1
ATOM 1065 N N . VAL A 1 146 ? 9.422 -28.656 -3.381 1 98.69 146 VAL A N 1
ATOM 1066 C CA . VAL A 1 146 ? 7.996 -28.906 -3.525 1 98.69 146 VAL A CA 1
ATOM 1067 C C . VAL A 1 146 ? 7.562 -30.016 -2.572 1 98.69 146 VAL A C 1
ATOM 1069 O O . VAL A 1 146 ? 6.512 -29.906 -1.929 1 98.69 146 VAL A O 1
ATOM 1072 N N . ARG A 1 147 ? 8.391 -31.031 -2.461 1 98.69 147 ARG A N 1
ATOM 1073 C CA . ARG A 1 147 ? 8.102 -32.125 -1.533 1 98.69 147 ARG A CA 1
ATOM 1074 C C . ARG A 1 147 ? 8 -31.609 -0.101 1 98.69 147 ARG A C 1
ATOM 1076 O O . ARG A 1 147 ? 7.117 -32.031 0.653 1 98.69 147 ARG A O 1
ATOM 1083 N N . CYS A 1 148 ? 8.93 -30.766 0.239 1 98.62 148 CYS A N 1
ATOM 1084 C CA . CYS A 1 148 ? 8.938 -30.156 1.568 1 98.62 148 CYS A CA 1
ATOM 1085 C C . CYS A 1 148 ? 7.652 -29.375 1.812 1 98.62 148 CYS A C 1
ATOM 1087 O O . CYS A 1 148 ? 7.043 -29.484 2.877 1 98.62 148 CYS A O 1
ATOM 1089 N N . ALA A 1 149 ? 7.223 -28.578 0.883 1 98.81 149 ALA A N 1
ATOM 1090 C CA . ALA A 1 149 ? 6 -27.781 0.991 1 98.81 149 ALA A CA 1
ATOM 1091 C C . ALA A 1 149 ? 4.777 -28.688 1.158 1 98.81 149 ALA A C 1
ATOM 1093 O O . ALA A 1 149 ? 3.92 -28.422 2.006 1 98.81 149 ALA A O 1
ATOM 1094 N N . ILE A 1 150 ? 4.699 -29.75 0.404 1 98.44 150 ILE A N 1
ATOM 1095 C CA . ILE A 1 150 ? 3.574 -30.672 0.45 1 98.44 150 ILE A CA 1
ATOM 1096 C C . ILE A 1 150 ? 3.545 -31.391 1.805 1 98.44 150 ILE A C 1
ATOM 1098 O O . ILE A 1 150 ? 2.488 -31.5 2.428 1 98.44 150 ILE A O 1
ATOM 1102 N N . ALA A 1 151 ? 4.703 -31.797 2.201 1 98.5 151 ALA A N 1
ATOM 1103 C CA . ALA A 1 151 ? 4.789 -32.469 3.502 1 98.5 151 ALA A CA 1
ATOM 1104 C C . ALA A 1 151 ? 4.328 -31.531 4.621 1 98.5 151 ALA A C 1
ATOM 1106 O O . ALA A 1 151 ? 3.588 -31.953 5.516 1 98.5 151 ALA A O 1
ATOM 1107 N N . ALA A 1 152 ? 4.809 -30.281 4.582 1 98.56 152 ALA A N 1
ATOM 1108 C CA . ALA A 1 152 ? 4.418 -29.297 5.582 1 98.56 152 ALA A CA 1
ATOM 1109 C C . ALA A 1 152 ? 2.906 -29.078 5.586 1 98.56 152 ALA A C 1
ATOM 1111 O O . ALA A 1 152 ? 2.281 -29.031 6.648 1 98.56 152 ALA A O 1
ATOM 1112 N N . ARG A 1 153 ? 2.318 -28.969 4.453 1 98.25 153 ARG A N 1
ATOM 1113 C CA . ARG A 1 153 ? 0.877 -28.797 4.301 1 98.25 153 ARG A CA 1
ATOM 1114 C C . ARG A 1 153 ? 0.119 -29.969 4.898 1 98.25 153 ARG A C 1
ATOM 1116 O O . ARG A 1 153 ? -0.811 -29.781 5.688 1 98.25 153 ARG A O 1
ATOM 1123 N N . ASP A 1 154 ? 0.55 -31.141 4.555 1 97.75 154 ASP A N 1
ATOM 1124 C CA . ASP A 1 154 ? -0.151 -32.344 4.988 1 97.75 154 ASP A CA 1
ATOM 1125 C C . ASP A 1 154 ? -0.031 -32.531 6.5 1 97.75 154 ASP A C 1
ATOM 1127 O O . ASP A 1 154 ? -0.997 -32.938 7.16 1 97.75 154 ASP A O 1
ATOM 1131 N N . GLU A 1 155 ? 1.157 -32.281 6.973 1 97.88 155 GLU A N 1
ATOM 1132 C CA . GLU A 1 155 ? 1.358 -32.375 8.414 1 97.88 155 GLU A CA 1
ATOM 1133 C C . GLU A 1 155 ? 0.491 -31.344 9.156 1 97.88 155 GLU A C 1
ATOM 1135 O O . GLU A 1 155 ? -0.154 -31.688 10.148 1 97.88 155 GLU A O 1
ATOM 1140 N N . MET A 1 156 ? 0.528 -30.125 8.672 1 97.44 156 MET A N 1
ATOM 1141 C CA . MET A 1 156 ? -0.285 -29.062 9.25 1 97.44 156 MET A CA 1
ATOM 1142 C C . MET A 1 156 ? -1.765 -29.422 9.227 1 97.44 156 MET A C 1
ATOM 1144 O O . MET A 1 156 ? -2.477 -29.234 10.211 1 97.44 156 MET A O 1
ATOM 1148 N N . ARG A 1 157 ? -2.234 -30.016 8.18 1 96.69 157 ARG A N 1
ATOM 1149 C CA . ARG A 1 157 ? -3.629 -30.422 8.039 1 96.69 157 ARG A CA 1
ATOM 1150 C C . ARG A 1 157 ? -4.008 -31.453 9.094 1 96.69 157 ARG A C 1
ATOM 1152 O O . ARG A 1 157 ? -5.07 -31.359 9.711 1 96.69 157 ARG A O 1
ATOM 1159 N N . ARG A 1 158 ? -3.186 -32.344 9.289 1 96.81 158 ARG A N 1
ATOM 1160 C CA . ARG A 1 158 ? -3.438 -33.375 10.281 1 96.81 158 ARG A CA 1
ATOM 1161 C C . ARG A 1 158 ? -3.459 -32.812 11.695 1 96.81 158 ARG A C 1
ATOM 1163 O O . ARG A 1 158 ? -4.285 -33.188 12.523 1 96.81 158 ARG A O 1
ATOM 1170 N N . ARG A 1 159 ? -2.598 -31.906 11.922 1 96.88 159 ARG A N 1
ATOM 1171 C CA . ARG A 1 159 ? -2.387 -31.391 13.273 1 96.88 159 ARG A CA 1
ATOM 1172 C C . ARG A 1 159 ? -3.443 -30.359 13.633 1 96.88 159 ARG A C 1
ATOM 1174 O O . ARG A 1 159 ? -3.922 -30.328 14.766 1 96.88 159 ARG A O 1
ATOM 1181 N N . SER A 1 160 ? -3.809 -29.453 12.727 1 95.69 160 SER A N 1
ATOM 1182 C CA . SER A 1 160 ? -4.594 -28.281 13.109 1 95.69 160 SER A CA 1
ATOM 1183 C C . SER A 1 160 ? -5.805 -28.109 12.195 1 95.69 160 SER A C 1
ATOM 1185 O O . SER A 1 160 ? -6.645 -27.234 12.43 1 95.69 160 SER A O 1
ATOM 1187 N N . GLY A 1 161 ? -5.879 -28.859 11.125 1 95.62 161 GLY A N 1
ATOM 1188 C CA . GLY A 1 161 ? -6.984 -28.719 10.188 1 95.62 161 GLY A CA 1
ATOM 1189 C C . GLY A 1 161 ? -6.777 -27.609 9.18 1 95.62 161 GLY A C 1
ATOM 1190 O O . GLY A 1 161 ? -7.535 -27.484 8.219 1 95.62 161 GLY A O 1
ATOM 1191 N N . LEU A 1 162 ? -5.715 -26.797 9.414 1 97 162 LEU A N 1
ATOM 1192 C CA . LEU A 1 162 ? -5.375 -25.781 8.43 1 97 162 LEU A CA 1
ATOM 1193 C C . LEU A 1 162 ? -4.863 -26.406 7.141 1 97 162 LEU A C 1
ATOM 1195 O O . LEU A 1 162 ? -4.348 -27.531 7.156 1 97 162 LEU A O 1
ATOM 1199 N N . ASP A 1 163 ? -5.07 -25.656 6.027 1 98 163 ASP A N 1
ATOM 1200 C CA . ASP A 1 163 ? -4.73 -26.219 4.723 1 98 163 ASP A CA 1
ATOM 1201 C C . ASP A 1 163 ? -4.387 -25.109 3.729 1 98 163 ASP A C 1
ATOM 1203 O O . ASP A 1 163 ? -4.625 -23.922 4 1 98 163 ASP A O 1
ATOM 1207 N N . LEU A 1 164 ? -3.748 -25.5 2.682 1 98.62 164 LEU A N 1
ATOM 1208 C CA . LEU A 1 164 ? -3.416 -24.609 1.571 1 98.62 164 LEU A CA 1
ATOM 1209 C C . LEU A 1 164 ? -3.439 -25.375 0.246 1 98.62 164 LEU A C 1
ATOM 1211 O O . LEU A 1 164 ? -3.018 -26.531 0.178 1 98.62 164 LEU A O 1
ATOM 1215 N N . VAL A 1 165 ? -3.924 -24.734 -0.728 1 98.75 165 VAL A N 1
ATOM 1216 C CA . VAL A 1 165 ? -3.645 -25.188 -2.088 1 98.75 165 VAL A CA 1
ATOM 1217 C C . VAL A 1 165 ? -2.201 -24.844 -2.457 1 98.75 165 VAL A C 1
ATOM 1219 O O . VAL A 1 165 ? -1.761 -23.703 -2.295 1 98.75 165 VAL A O 1
ATOM 1222 N N . LEU A 1 166 ? -1.46 -25.859 -2.932 1 98.75 166 LEU A N 1
ATOM 1223 C CA . LEU A 1 166 ? -0.071 -25.625 -3.312 1 98.75 166 LEU A CA 1
ATOM 1224 C C . LEU A 1 166 ? 0.052 -25.406 -4.816 1 98.75 166 LEU A C 1
ATOM 1226 O O . LEU A 1 166 ? -0.293 -26.297 -5.605 1 98.75 166 LEU A O 1
ATOM 1230 N N . VAL A 1 167 ? 0.49 -24.219 -5.199 1 98.88 167 VAL A N 1
ATOM 1231 C CA . VAL A 1 167 ? 0.875 -23.922 -6.574 1 98.88 167 VAL A CA 1
ATOM 1232 C C . VAL A 1 167 ? 2.379 -24.125 -6.746 1 98.88 167 VAL A C 1
ATOM 1234 O O . VAL A 1 167 ? 3.18 -23.312 -6.262 1 98.88 167 VAL A O 1
ATOM 1237 N N . ALA A 1 168 ? 2.775 -25.172 -7.391 1 98.81 168 ALA A N 1
ATOM 1238 C CA . ALA A 1 168 ? 4.188 -25.422 -7.672 1 98.81 168 ALA A CA 1
ATOM 1239 C C . ALA A 1 168 ? 4.613 -24.734 -8.969 1 98.81 168 ALA A C 1
ATOM 1241 O O . ALA A 1 168 ? 4.102 -25.062 -10.047 1 98.81 168 ALA A O 1
ATOM 1242 N N . ARG A 1 169 ? 5.535 -23.812 -8.867 1 98.38 169 ARG A N 1
ATOM 1243 C CA . ARG A 1 169 ? 5.926 -22.953 -9.984 1 98.38 169 ARG A CA 1
ATOM 1244 C C . ARG A 1 169 ? 7.352 -23.25 -10.43 1 98.38 169 ARG A C 1
ATOM 1246 O O . ARG A 1 169 ? 8.242 -23.438 -9.594 1 98.38 169 ARG A O 1
ATOM 1253 N N . THR A 1 170 ? 7.559 -23.344 -11.719 1 97.94 170 THR A N 1
ATOM 1254 C CA . THR A 1 170 ? 8.914 -23.344 -12.266 1 97.94 170 THR A CA 1
ATOM 1255 C C . THR A 1 170 ? 9.148 -22.141 -13.164 1 97.94 170 THR A C 1
ATOM 1257 O O . THR A 1 170 ? 8.273 -21.781 -13.961 1 97.94 170 THR A O 1
ATOM 1260 N N . ASP A 1 171 ? 10.25 -21.516 -12.969 1 96.62 171 ASP A N 1
ATOM 1261 C CA . ASP A 1 171 ? 10.68 -20.422 -13.836 1 96.62 171 ASP A CA 1
ATOM 1262 C C . ASP A 1 171 ? 11.734 -20.891 -14.836 1 96.62 171 ASP A C 1
ATOM 1264 O O . ASP A 1 171 ? 12.5 -20.078 -15.367 1 96.62 171 ASP A O 1
ATOM 1268 N N . CYS A 1 172 ? 11.758 -22.172 -15.086 1 95.75 172 CYS A N 1
ATOM 1269 C CA . CYS A 1 172 ? 12.789 -22.812 -15.906 1 95.75 172 CYS A CA 1
ATOM 1270 C C . CYS A 1 172 ? 12.758 -22.266 -17.328 1 95.75 172 CYS A C 1
ATOM 1272 O O . CYS A 1 172 ? 13.805 -22.094 -17.953 1 95.75 172 CYS A O 1
ATOM 1274 N N . ARG A 1 173 ? 11.625 -21.953 -17.891 1 94 173 ARG A N 1
ATOM 1275 C CA . ARG A 1 173 ? 11.516 -21.453 -19.25 1 94 173 ARG A CA 1
ATOM 1276 C C . ARG A 1 173 ? 12.211 -20.094 -19.406 1 94 173 ARG A C 1
ATOM 1278 O O . ARG A 1 173 ? 12.789 -19.797 -20.453 1 94 173 ARG A O 1
ATOM 1285 N N . ARG A 1 174 ? 12.133 -19.328 -18.344 1 89.69 174 ARG A N 1
ATOM 1286 C CA . ARG A 1 174 ? 12.766 -18.016 -18.328 1 89.69 174 ARG A CA 1
ATOM 1287 C C . ARG A 1 174 ? 14.273 -18.125 -18.141 1 89.69 174 ARG A C 1
ATOM 1289 O O . ARG A 1 174 ? 15.031 -17.266 -18.594 1 89.69 174 ARG A O 1
ATOM 1296 N N . ALA A 1 175 ? 14.633 -19.141 -17.469 1 87.19 175 ALA A N 1
ATOM 1297 C CA . ALA A 1 175 ? 16.047 -19.375 -17.172 1 87.19 175 ALA A CA 1
ATOM 1298 C C . ALA A 1 175 ? 16.75 -20.047 -18.359 1 87.19 175 ALA A C 1
ATOM 1300 O O . ALA A 1 175 ? 17.891 -19.703 -18.688 1 87.19 175 ALA A O 1
ATOM 1301 N N . GLU A 1 176 ? 15.992 -21.078 -18.812 1 81.94 176 GLU A N 1
ATOM 1302 C CA . GLU A 1 176 ? 16.578 -21.906 -19.844 1 81.94 176 GLU A CA 1
ATOM 1303 C C . GLU A 1 176 ? 15.625 -22.078 -21.031 1 81.94 176 GLU A C 1
ATOM 1305 O O . GLU A 1 176 ? 14.406 -21.953 -20.875 1 81.94 176 GLU A O 1
ATOM 1310 N N . GLU A 1 177 ? 16.203 -22.25 -22.141 1 73.12 177 GLU A N 1
ATOM 1311 C CA . GLU A 1 177 ? 15.383 -22.391 -23.344 1 73.12 177 GLU A CA 1
ATOM 1312 C C . GLU A 1 177 ? 14.961 -23.844 -23.562 1 73.12 177 GLU A C 1
ATOM 1314 O O . GLU A 1 177 ? 14.539 -24.219 -24.656 1 73.12 177 GLU A O 1
ATOM 1319 N N . ASP A 1 178 ? 14.773 -24.641 -22.594 1 88.31 178 ASP A N 1
ATOM 1320 C CA . ASP A 1 178 ? 14.469 -26.047 -22.828 1 88.31 178 ASP A CA 1
ATOM 1321 C C . ASP A 1 178 ? 13.062 -26.391 -22.328 1 88.31 178 ASP A C 1
ATOM 1323 O O . ASP A 1 178 ? 12.852 -26.562 -21.125 1 88.31 178 ASP A O 1
ATOM 1327 N N . LEU A 1 179 ? 12.078 -26.609 -23.297 1 95.44 179 LEU A N 1
ATOM 1328 C CA . LEU A 1 179 ? 10.695 -26.922 -22.969 1 95.44 179 LEU A CA 1
ATOM 1329 C C . LEU A 1 179 ? 10.586 -28.297 -22.312 1 95.44 179 LEU A C 1
ATOM 1331 O O . LEU A 1 179 ? 9.758 -28.5 -21.422 1 95.44 179 LEU A O 1
ATOM 1335 N N . ASP A 1 180 ? 11.422 -29.188 -22.75 1 96.19 180 ASP A N 1
ATOM 1336 C CA . ASP A 1 180 ? 11.367 -30.531 -22.203 1 96.19 180 ASP A CA 1
ATOM 1337 C C . ASP A 1 180 ? 11.664 -30.531 -20.703 1 96.19 180 ASP A C 1
ATOM 1339 O O . ASP A 1 180 ? 11.039 -31.266 -19.938 1 96.19 180 ASP A O 1
ATOM 1343 N N . GLU A 1 181 ? 12.648 -29.766 -20.359 1 97.12 181 GLU A N 1
ATOM 1344 C CA . GLU A 1 181 ? 12.969 -29.625 -18.938 1 97.12 181 GLU A CA 1
ATOM 1345 C C . GLU A 1 181 ? 11.805 -29.031 -18.172 1 97.12 181 GLU A C 1
ATOM 1347 O O . GLU A 1 181 ? 11.5 -29.453 -17.062 1 97.12 181 GLU A O 1
ATOM 1352 N N . VAL A 1 182 ? 11.117 -28.031 -18.75 1 97.5 182 VAL A N 1
ATOM 1353 C CA . VAL A 1 182 ? 9.945 -27.422 -18.125 1 97.5 182 VAL A CA 1
ATOM 1354 C C . VAL A 1 182 ? 8.875 -28.484 -17.906 1 97.5 182 VAL A C 1
ATOM 1356 O O . VAL A 1 182 ? 8.32 -28.594 -16.797 1 97.5 182 VAL A O 1
ATOM 1359 N N . LEU A 1 183 ? 8.602 -29.281 -18.938 1 97.81 183 LEU A N 1
ATOM 1360 C CA . LEU A 1 183 ? 7.574 -30.312 -18.844 1 97.81 183 LEU A CA 1
ATOM 1361 C C . LEU A 1 183 ? 7.938 -31.359 -17.797 1 97.81 183 LEU A C 1
ATOM 1363 O O . LEU A 1 183 ? 7.078 -31.812 -17.047 1 97.81 183 LEU A O 1
ATOM 1367 N N . TRP A 1 184 ? 9.234 -31.719 -17.797 1 97.94 184 TRP A N 1
ATOM 1368 C CA . TRP A 1 184 ? 9.672 -32.688 -16.812 1 97.94 184 TRP A CA 1
ATOM 1369 C C . TRP A 1 184 ? 9.414 -32.188 -15.398 1 97.94 184 TRP A C 1
ATOM 1371 O O . TRP A 1 184 ? 8.844 -32.938 -14.578 1 97.94 184 TRP A O 1
ATOM 1381 N N . ARG A 1 185 ? 9.812 -31.016 -15.078 1 98.19 185 ARG A N 1
ATOM 1382 C CA . ARG A 1 185 ? 9.641 -30.438 -13.742 1 98.19 185 ARG A CA 1
ATOM 1383 C C . ARG A 1 185 ? 8.164 -30.375 -13.359 1 98.19 185 ARG A C 1
ATOM 1385 O O . ARG A 1 185 ? 7.789 -30.766 -12.258 1 98.19 185 ARG A O 1
ATOM 1392 N N . CYS A 1 186 ? 7.371 -29.906 -14.273 1 98.25 186 CYS A N 1
ATOM 1393 C CA . CYS A 1 186 ? 5.941 -29.766 -14.016 1 98.25 186 CYS A CA 1
ATOM 1394 C C . CYS A 1 186 ? 5.309 -31.125 -13.719 1 98.25 186 CYS A C 1
ATOM 1396 O O . CYS A 1 186 ? 4.52 -31.25 -12.773 1 98.25 186 CYS A O 1
ATOM 1398 N N . ARG A 1 187 ? 5.672 -32.156 -14.492 1 98.25 187 ARG A N 1
ATOM 1399 C CA . ARG A 1 187 ? 5.16 -33.5 -14.242 1 98.25 187 ARG A CA 1
ATOM 1400 C C . ARG A 1 187 ? 5.621 -34 -12.883 1 98.25 187 ARG A C 1
ATOM 1402 O O . ARG A 1 187 ? 4.859 -34.656 -12.172 1 98.25 187 ARG A O 1
ATOM 1409 N N . ALA A 1 188 ? 6.863 -33.75 -12.586 1 98.5 188 ALA A N 1
ATOM 1410 C CA . ALA A 1 188 ? 7.398 -34.156 -11.289 1 98.5 188 ALA A CA 1
ATOM 1411 C C . ALA A 1 188 ? 6.641 -33.5 -10.141 1 98.5 188 ALA A C 1
ATOM 1413 O O . ALA A 1 188 ? 6.316 -34.156 -9.148 1 98.5 188 ALA A O 1
ATOM 1414 N N . PHE A 1 189 ? 6.387 -32.188 -10.25 1 98.62 189 PHE A N 1
ATOM 1415 C CA . PHE A 1 189 ? 5.641 -31.469 -9.227 1 98.62 189 PHE A CA 1
ATOM 1416 C C . PHE A 1 189 ? 4.238 -32.031 -9.07 1 98.62 189 PHE A C 1
ATOM 1418 O O . PHE A 1 189 ? 3.76 -32.219 -7.945 1 98.62 189 PHE A O 1
ATOM 1425 N N . ALA A 1 190 ? 3.562 -32.312 -10.18 1 98.19 190 ALA A N 1
ATOM 1426 C CA . ALA A 1 190 ? 2.225 -32.906 -10.164 1 98.19 190 ALA A CA 1
ATOM 1427 C C . ALA A 1 190 ? 2.232 -34.25 -9.484 1 98.19 190 ALA A C 1
ATOM 1429 O O . ALA A 1 190 ? 1.341 -34.562 -8.688 1 98.19 190 ALA A O 1
ATOM 1430 N N . ALA A 1 191 ? 3.199 -35.031 -9.805 1 97.69 191 ALA A N 1
ATOM 1431 C CA . ALA A 1 191 ? 3.303 -36.406 -9.258 1 97.69 191 ALA A CA 1
ATOM 1432 C C . ALA A 1 191 ? 3.471 -36.344 -7.742 1 97.69 191 ALA A C 1
ATOM 1434 O O . ALA A 1 191 ? 3.047 -37.281 -7.043 1 97.69 191 ALA A O 1
ATOM 1435 N N . LEU A 1 192 ? 4.102 -35.281 -7.238 1 97.75 192 LEU A N 1
ATOM 1436 C CA . LEU A 1 192 ? 4.305 -35.125 -5.801 1 97.75 192 LEU A CA 1
ATOM 1437 C C . LEU A 1 192 ? 3 -34.781 -5.105 1 97.75 192 LEU A C 1
ATOM 1439 O O . LEU A 1 192 ? 2.889 -34.875 -3.881 1 97.75 192 LEU A O 1
ATOM 1443 N N . GLY A 1 193 ? 2.084 -34.25 -5.898 1 96.12 193 GLY A N 1
ATOM 1444 C CA . GLY A 1 193 ? 0.806 -33.938 -5.293 1 96.12 193 GLY A CA 1
ATOM 1445 C C . GLY A 1 193 ? 0.522 -32.438 -5.281 1 96.12 193 GLY A C 1
ATOM 1446 O O . GLY A 1 193 ? -0.317 -31.969 -4.512 1 96.12 193 GLY A O 1
ATOM 1447 N N . ALA A 1 194 ? 1.252 -31.625 -6.07 1 97.94 194 ALA A N 1
ATOM 1448 C CA . ALA A 1 194 ? 0.899 -30.203 -6.211 1 97.94 194 ALA A CA 1
ATOM 1449 C C . ALA A 1 194 ? -0.528 -30.047 -6.727 1 97.94 194 ALA A C 1
ATOM 1451 O O . ALA A 1 194 ? -0.956 -30.781 -7.621 1 97.94 194 ALA A O 1
ATOM 1452 N N . ASP A 1 195 ? -1.296 -29.125 -6.121 1 97.81 195 ASP A N 1
ATOM 1453 C CA . ASP A 1 195 ? -2.68 -28.891 -6.527 1 97.81 195 ASP A CA 1
ATOM 1454 C C . ASP A 1 195 ? -2.744 -28.188 -7.879 1 97.81 195 ASP A C 1
ATOM 1456 O O . ASP A 1 195 ? -3.635 -28.453 -8.688 1 97.81 195 ASP A O 1
ATOM 1460 N N . VAL A 1 196 ? -1.896 -27.25 -8.102 1 98.62 196 VAL A N 1
ATOM 1461 C CA . VAL A 1 196 ? -1.767 -26.469 -9.328 1 98.62 196 VAL A CA 1
ATOM 1462 C C . VAL A 1 196 ? -0.306 -26.453 -9.773 1 98.62 196 VAL A C 1
ATOM 1464 O O . VAL A 1 196 ? 0.597 -26.297 -8.953 1 98.62 196 VAL A O 1
ATOM 1467 N N . VAL A 1 197 ? -0.066 -26.641 -11.016 1 98.38 197 VAL A N 1
ATOM 1468 C CA . VAL A 1 197 ? 1.268 -26.5 -11.594 1 98.38 197 VAL A CA 1
ATOM 1469 C C . VAL A 1 197 ? 1.33 -25.25 -12.469 1 98.38 197 VAL A C 1
ATOM 1471 O O . VAL A 1 197 ? 0.419 -25 -13.258 1 98.38 197 VAL A O 1
ATOM 1474 N N . TYR A 1 198 ? 2.371 -24.438 -12.305 1 96.44 198 TYR A N 1
ATOM 1475 C CA . TYR A 1 198 ? 2.557 -23.156 -12.945 1 96.44 198 TYR A CA 1
ATOM 1476 C C . TYR A 1 198 ? 3.943 -23.047 -13.57 1 96.44 198 TYR A C 1
ATOM 1478 O O . TYR A 1 198 ? 4.953 -23.078 -12.859 1 96.44 198 TYR A O 1
ATOM 1486 N N . ALA A 1 199 ? 4.031 -23.016 -14.906 1 97.06 199 ALA A N 1
ATOM 1487 C CA . ALA A 1 199 ? 5.281 -22.703 -15.602 1 97.06 199 ALA A CA 1
ATOM 1488 C C . ALA A 1 199 ? 5.258 -21.297 -16.172 1 97.06 199 ALA A C 1
ATOM 1490 O O . ALA A 1 199 ? 4.426 -20.984 -17.031 1 97.06 199 ALA A O 1
ATOM 1491 N N . GLU A 1 200 ? 6.191 -20.5 -15.773 1 94.94 200 GLU A N 1
ATOM 1492 C CA . GLU A 1 200 ? 6.242 -19.094 -16.172 1 94.94 200 GLU A CA 1
ATOM 1493 C C . GLU A 1 200 ? 6.781 -18.953 -17.594 1 94.94 200 GLU A C 1
ATOM 1495 O O . GLU A 1 200 ? 7.746 -19.625 -17.969 1 94.94 200 GLU A O 1
ATOM 1500 N N . GLY A 1 201 ? 6.121 -18.109 -18.438 1 91.62 201 GLY A N 1
ATOM 1501 C CA . GLY A 1 201 ? 6.719 -17.625 -19.672 1 91.62 201 GLY A CA 1
ATOM 1502 C C . GLY A 1 201 ? 6.438 -18.516 -20.859 1 91.62 201 GLY A C 1
ATOM 1503 O O . GLY A 1 201 ? 7.172 -18.5 -21.844 1 91.62 201 GLY A O 1
ATOM 1504 N N . LEU A 1 202 ? 5.461 -19.344 -20.812 1 94.12 202 LEU A N 1
ATOM 1505 C CA . LEU A 1 202 ? 5.172 -20.25 -21.922 1 94.12 202 LEU A CA 1
ATOM 1506 C C . LEU A 1 202 ? 4.332 -19.547 -22.984 1 94.12 202 LEU A C 1
ATOM 1508 O O . LEU A 1 202 ? 3.42 -18.781 -22.656 1 94.12 202 LEU A O 1
ATOM 1512 N N . ALA A 1 203 ? 4.648 -19.828 -24.234 1 93 203 ALA A N 1
ATOM 1513 C CA . ALA A 1 203 ? 3.787 -19.453 -25.359 1 93 203 ALA A CA 1
ATOM 1514 C C . ALA A 1 203 ? 2.543 -20.328 -25.406 1 93 203 ALA A C 1
ATOM 1516 O O . ALA A 1 203 ? 2.512 -21.406 -24.797 1 93 203 ALA A O 1
ATOM 1517 N N . PRO A 1 204 ? 1.516 -19.891 -26.141 1 94.69 204 PRO A N 1
ATOM 1518 C CA . PRO A 1 204 ? 0.254 -20.641 -26.172 1 94.69 204 PRO A CA 1
ATOM 1519 C C . PRO A 1 204 ? 0.436 -22.094 -26.578 1 94.69 204 PRO A C 1
ATOM 1521 O O . PRO A 1 204 ? -0.141 -23 -25.953 1 94.69 204 PRO A O 1
ATOM 1524 N N . ASP A 1 205 ? 1.217 -22.344 -27.547 1 95.31 205 ASP A N 1
ATOM 1525 C CA . ASP A 1 205 ? 1.421 -23.719 -28 1 95.31 205 ASP A CA 1
ATOM 1526 C C . ASP A 1 205 ? 2.16 -24.547 -26.953 1 95.31 205 ASP A C 1
ATOM 1528 O O . ASP A 1 205 ? 1.891 -25.734 -26.797 1 95.31 205 ASP A O 1
ATOM 1532 N N . GLU A 1 206 ? 3.104 -23.922 -26.266 1 96.31 206 GLU A N 1
ATOM 1533 C CA . GLU A 1 206 ? 3.834 -24.594 -25.203 1 96.31 206 GLU A CA 1
ATOM 1534 C C . GLU A 1 206 ? 2.922 -24.906 -24.016 1 96.31 206 GLU A C 1
ATOM 1536 O O . GLU A 1 206 ? 3.031 -25.953 -23.391 1 96.31 206 GLU A O 1
ATOM 1541 N N . LEU A 1 207 ? 2.062 -23.969 -23.734 1 96.19 207 LEU A N 1
ATOM 1542 C CA . LEU A 1 207 ? 1.099 -24.141 -22.656 1 96.19 207 LEU A CA 1
ATOM 1543 C C . LEU A 1 207 ? 0.159 -25.312 -22.953 1 96.19 207 LEU A C 1
ATOM 1545 O O . LEU A 1 207 ? -0.17 -26.094 -22.062 1 96.19 207 LEU A O 1
ATOM 1549 N N . ARG A 1 208 ? -0.259 -25.422 -24.172 1 95.75 208 ARG A N 1
ATOM 1550 C CA . ARG A 1 208 ? -1.089 -26.547 -24.578 1 95.75 208 ARG A CA 1
ATOM 1551 C C . ARG A 1 208 ? -0.363 -27.875 -24.359 1 95.75 208 ARG A C 1
ATOM 1553 O O . ARG A 1 208 ? -0.943 -28.828 -23.844 1 95.75 208 ARG A O 1
ATOM 1560 N N . ARG A 1 209 ? 0.86 -27.875 -24.766 1 96.75 209 ARG A N 1
ATOM 1561 C CA . ARG A 1 209 ? 1.66 -29.094 -24.578 1 96.75 209 ARG A CA 1
ATOM 1562 C C . ARG A 1 209 ? 1.782 -29.438 -23.109 1 96.75 209 ARG A C 1
ATOM 1564 O O . ARG A 1 209 ? 1.72 -30.625 -22.734 1 96.75 209 ARG A O 1
ATOM 1571 N N . LEU A 1 210 ? 2.023 -28.438 -22.344 1 97.44 210 LEU A N 1
ATOM 1572 C CA . LEU A 1 210 ? 2.105 -28.656 -20.891 1 97.44 210 LEU A CA 1
ATOM 1573 C C . LEU A 1 210 ? 0.815 -29.266 -20.359 1 97.44 210 LEU A C 1
ATOM 1575 O O . LEU A 1 210 ? 0.852 -30.281 -19.656 1 97.44 210 LEU A O 1
ATOM 1579 N N . CYS A 1 211 ? -0.345 -28.703 -20.703 1 96.44 211 CYS A N 1
ATOM 1580 C CA . CYS A 1 211 ? -1.636 -29.172 -20.219 1 96.44 211 CYS A CA 1
ATOM 1581 C C . CYS A 1 211 ? -1.9 -30.609 -20.656 1 96.44 211 CYS A C 1
ATOM 1583 O O . CYS A 1 211 ? -2.389 -31.422 -19.859 1 96.44 211 CYS A O 1
ATOM 1585 N N . VAL A 1 212 ? -1.549 -30.891 -21.828 1 95.38 212 VAL A N 1
ATOM 1586 C CA . VAL A 1 212 ? -1.72 -32.25 -22.344 1 95.38 212 VAL A CA 1
ATOM 1587 C C . VAL A 1 212 ? -0.81 -33.188 -21.578 1 95.38 212 VAL A C 1
ATOM 1589 O O . VAL A 1 212 ? -1.233 -34.281 -21.203 1 95.38 212 VAL A O 1
ATOM 1592 N N . SER A 1 213 ? 0.401 -32.75 -21.406 1 96.31 213 SER A N 1
ATOM 1593 C CA . SER A 1 213 ? 1.396 -33.594 -20.734 1 96.31 213 SER A CA 1
ATOM 1594 C C . SER A 1 213 ? 0.974 -33.906 -19.312 1 96.31 213 SER A C 1
ATOM 1596 O O . SER A 1 213 ? 1.271 -35 -18.812 1 96.31 213 SER A O 1
ATOM 1598 N N . LEU A 1 214 ? 0.345 -33.031 -18.594 1 96.12 214 LEU A N 1
ATOM 1599 C CA . LEU A 1 214 ? -0.043 -33.188 -17.188 1 96.12 214 LEU A CA 1
ATOM 1600 C C . LEU A 1 214 ? -1.301 -34.062 -17.062 1 96.12 214 LEU A C 1
ATOM 1602 O O . LEU A 1 214 ? -1.522 -34.688 -16.031 1 96.12 214 LEU A O 1
ATOM 1606 N N . GLY A 1 215 ? -2.105 -34.094 -18.125 1 91.69 215 GLY A N 1
ATOM 1607 C CA . GLY A 1 215 ? -3.363 -34.812 -18.078 1 91.69 215 GLY A CA 1
ATOM 1608 C C . GLY A 1 215 ? -4.508 -34 -17.516 1 91.69 215 GLY A C 1
ATOM 1609 O O . GLY A 1 215 ? -4.309 -32.875 -17.078 1 91.69 215 GLY A O 1
ATOM 1610 N N . PRO A 1 216 ? -5.68 -34.562 -17.438 1 88 216 PRO A N 1
ATOM 1611 C CA . PRO A 1 216 ? -6.898 -33.781 -17.156 1 88 216 PRO A CA 1
ATOM 1612 C C . PRO A 1 216 ? -7.109 -33.531 -15.672 1 88 216 PRO A C 1
ATOM 1614 O O . PRO A 1 216 ? -7.965 -32.75 -15.289 1 88 216 PRO A O 1
ATOM 1617 N N . THR A 1 217 ? -6.309 -34.188 -14.875 1 91.31 217 THR A N 1
ATOM 1618 C CA . THR A 1 217 ? -6.609 -34.125 -13.445 1 91.31 217 THR A CA 1
ATOM 1619 C C . THR A 1 217 ? -5.766 -33.031 -12.781 1 91.31 217 THR A C 1
ATOM 1621 O O . THR A 1 217 ? -6.051 -32.625 -11.656 1 91.31 217 THR A O 1
ATOM 1624 N N . VAL A 1 218 ? -4.695 -32.594 -13.398 1 95.81 218 VAL A N 1
ATOM 1625 C CA . VAL A 1 218 ? -3.799 -31.594 -12.812 1 95.81 218 VAL A CA 1
ATOM 1626 C C . VAL A 1 218 ? -4.191 -30.203 -13.289 1 95.81 218 VAL A C 1
ATOM 1628 O O . VAL A 1 218 ? -4.332 -29.969 -14.492 1 95.81 218 VAL A O 1
ATOM 1631 N N . HIS A 1 219 ? -4.48 -29.312 -12.336 1 98.06 219 HIS A N 1
ATOM 1632 C CA . HIS A 1 219 ? -4.801 -27.938 -12.695 1 98.06 219 HIS A CA 1
ATOM 1633 C C . HIS A 1 219 ? -3.545 -27.156 -13.07 1 98.06 219 HIS A C 1
ATOM 1635 O O . HIS A 1 219 ? -2.467 -27.406 -12.523 1 98.06 219 HIS A O 1
ATOM 1641 N N . THR A 1 220 ? -3.703 -26.234 -14.016 1 98 220 THR A N 1
ATOM 1642 C CA . THR A 1 220 ? -2.605 -25.359 -14.422 1 98 220 THR A CA 1
ATOM 1643 C C . THR A 1 220 ? -3.021 -23.891 -14.344 1 98 220 THR A C 1
ATOM 1645 O O . THR A 1 220 ? -4.215 -23.578 -14.312 1 98 220 THR A O 1
ATOM 1648 N N . MET A 1 221 ? -2.01 -23.047 -14.266 1 96.94 221 MET A N 1
ATOM 1649 C CA . MET A 1 221 ? -2.23 -21.609 -14.219 1 96.94 221 MET A CA 1
ATOM 1650 C C . MET A 1 221 ? -1.356 -20.875 -15.242 1 96.94 221 MET A C 1
ATOM 1652 O O . MET A 1 221 ? -0.25 -21.328 -15.547 1 96.94 221 MET A O 1
ATOM 1656 N N . LEU A 1 222 ? -1.941 -19.875 -15.773 1 96.44 222 LEU A N 1
ATOM 1657 C CA . LEU A 1 222 ? -1.271 -18.938 -16.656 1 96.44 222 LEU A CA 1
ATOM 1658 C C . LEU A 1 222 ? -1.045 -17.609 -15.969 1 96.44 222 LEU A C 1
ATOM 1660 O O . LEU A 1 222 ? -1.922 -17.109 -15.25 1 96.44 222 LEU A O 1
ATOM 1664 N N .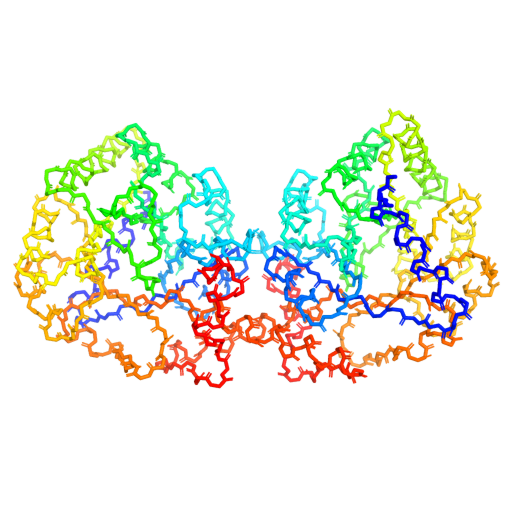 ALA A 1 223 ? 0.16 -17.062 -16.078 1 96.31 223 ALA A N 1
ATOM 1665 C CA . ALA A 1 223 ? 0.422 -15.711 -15.586 1 96.31 223 ALA A CA 1
ATOM 1666 C C . ALA A 1 223 ? 0.751 -14.766 -16.734 1 96.31 223 ALA A C 1
ATOM 1668 O O . ALA A 1 223 ? 1.453 -15.148 -17.672 1 96.31 223 ALA A O 1
ATOM 1669 N N . GLN A 1 224 ? 0.194 -13.594 -16.641 1 95.19 224 GLN A N 1
ATOM 1670 C CA . GLN A 1 224 ? 0.367 -12.625 -17.719 1 95.19 224 GLN A CA 1
ATOM 1671 C C . GLN A 1 224 ? 0.72 -11.25 -17.172 1 95.19 224 GLN A C 1
ATOM 1673 O O . GLN A 1 224 ? 0.237 -10.859 -16.109 1 95.19 224 GLN A O 1
ATOM 1678 N N . VAL A 1 225 ? 1.574 -10.57 -17.828 1 92.75 225 VAL A N 1
ATOM 1679 C CA . VAL A 1 225 ? 1.977 -9.188 -17.562 1 92.75 225 VAL A CA 1
ATOM 1680 C C . VAL A 1 225 ? 1.896 -8.375 -18.844 1 92.75 225 VAL A C 1
ATOM 1682 O O . VAL A 1 225 ? 2.283 -8.852 -19.922 1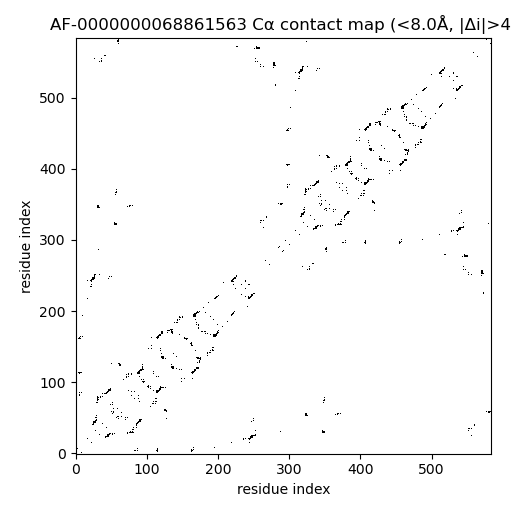 92.75 225 VAL A O 1
ATOM 1685 N N . GLU A 1 226 ? 1.34 -7.223 -18.766 1 93.94 226 GLU A N 1
ATOM 1686 C CA . GLU A 1 226 ? 1.244 -6.344 -19.938 1 93.94 226 GLU A CA 1
ATOM 1687 C C . GLU A 1 226 ? 2.615 -5.805 -20.328 1 93.94 226 GLU A C 1
ATOM 1689 O O . GLU A 1 226 ? 3.305 -5.184 -19.531 1 93.94 226 GLU A O 1
ATOM 1694 N N . ARG A 1 227 ? 3.051 -6.066 -21.484 1 89.81 227 ARG A N 1
ATOM 1695 C CA . ARG A 1 227 ? 4.305 -5.582 -22.062 1 89.81 227 ARG A CA 1
ATOM 1696 C C . ARG A 1 227 ? 4.121 -5.191 -23.516 1 89.81 227 ARG A C 1
ATOM 1698 O O . ARG A 1 227 ? 3.256 -5.73 -24.203 1 89.81 227 ARG A O 1
ATOM 1705 N N . PRO A 1 228 ? 5.02 -4.25 -23.938 1 86 228 PRO A N 1
ATOM 1706 C CA . PRO A 1 228 ? 4.934 -3.889 -25.344 1 86 228 PRO A CA 1
ATOM 1707 C C . PRO A 1 228 ? 5.137 -5.082 -26.281 1 86 228 PRO A C 1
ATOM 1709 O O . PRO A 1 228 ? 6.047 -5.891 -26.062 1 86 228 PRO A O 1
ATOM 1712 N N . GLY A 1 229 ? 4.211 -5.23 -27.266 1 85 229 GLY A N 1
ATOM 1713 C CA . GLY A 1 229 ? 4.375 -6.25 -28.297 1 85 229 GLY A CA 1
ATOM 1714 C C . GLY A 1 229 ? 3.816 -7.602 -27.875 1 85 229 GLY A C 1
ATOM 1715 O O . GLY A 1 229 ? 3.814 -8.539 -28.672 1 85 229 GLY A O 1
ATOM 1716 N N . VAL A 1 230 ? 3.363 -7.781 -26.672 1 87.5 230 VAL A N 1
ATOM 1717 C CA . VAL A 1 230 ? 2.844 -9.055 -26.203 1 87.5 230 VAL A CA 1
ATOM 1718 C C . VAL A 1 230 ? 1.316 -9.031 -26.219 1 87.5 230 VAL A C 1
ATOM 1720 O O . VAL A 1 230 ? 0.696 -8.109 -25.688 1 87.5 230 VAL A O 1
ATOM 1723 N N . THR A 1 231 ? 0.794 -9.992 -26.922 1 91.06 231 THR A N 1
ATOM 1724 C CA . THR A 1 231 ? -0.656 -10.148 -26.938 1 91.06 231 THR A CA 1
ATOM 1725 C C . THR A 1 231 ? -1.116 -11.016 -25.766 1 91.06 231 THR A C 1
ATOM 1727 O O . THR A 1 231 ? -0.615 -12.125 -25.578 1 91.06 231 THR A O 1
ATOM 1730 N N . LEU A 1 232 ? -2.074 -10.531 -25.016 1 94.62 232 LEU A N 1
ATOM 1731 C CA . LEU A 1 232 ? -2.609 -11.273 -23.875 1 94.62 232 LEU A CA 1
ATOM 1732 C C . LEU A 1 232 ? -3.537 -12.391 -24.344 1 94.62 232 LEU A C 1
ATOM 1734 O O . LEU A 1 232 ? -4.219 -12.25 -25.359 1 94.62 232 LEU A O 1
ATOM 1738 N N . ILE A 1 233 ? -3.48 -13.445 -23.625 1 95.81 233 ILE A N 1
ATOM 1739 C CA . ILE A 1 233 ? -4.383 -14.57 -23.844 1 95.81 233 ILE A CA 1
ATOM 1740 C C . ILE A 1 233 ? -5.699 -14.328 -23.109 1 95.81 233 ILE A C 1
ATOM 1742 O O . ILE A 1 233 ? -5.711 -14.062 -21.906 1 95.81 233 ILE A O 1
ATOM 1746 N N . SER A 1 234 ? -6.816 -14.352 -23.875 1 95.38 234 SER A N 1
ATOM 1747 C CA . SER A 1 234 ? -8.125 -14.109 -23.266 1 95.38 234 SER A CA 1
ATOM 1748 C C . SER A 1 234 ? -8.516 -15.242 -22.328 1 95.38 234 SER A C 1
ATOM 1750 O O . SER A 1 234 ? -7.926 -16.328 -22.359 1 95.38 234 SER A O 1
ATOM 1752 N N . GLN A 1 235 ? -9.531 -14.922 -21.531 1 95.81 235 GLN A N 1
ATOM 1753 C CA . GLN A 1 235 ? -10.07 -15.914 -20.609 1 95.81 235 GLN A CA 1
ATOM 1754 C C . GLN A 1 235 ? -10.539 -17.156 -21.359 1 95.81 235 GLN A C 1
ATOM 1756 O O . GLN A 1 235 ? -10.266 -18.281 -20.922 1 95.81 235 GLN A O 1
ATOM 1761 N N . THR A 1 236 ? -11.211 -16.969 -22.422 1 96.38 236 THR A N 1
ATOM 1762 C CA . THR A 1 236 ? -11.742 -18.062 -23.219 1 96.38 236 THR A CA 1
ATOM 1763 C C . THR A 1 236 ? -10.609 -18.875 -23.828 1 96.38 236 THR A C 1
ATOM 1765 O O . THR A 1 236 ? -10.648 -20.109 -23.828 1 96.38 236 THR A O 1
ATOM 1768 N N . GLU A 1 237 ? -9.625 -18.172 -24.328 1 96.62 237 GLU A N 1
ATOM 1769 C CA . GLU A 1 237 ? -8.477 -18.859 -24.906 1 96.62 237 GLU A CA 1
ATOM 1770 C C . GLU A 1 237 ? -7.711 -19.656 -23.859 1 96.62 237 GLU A C 1
ATOM 1772 O O . GLU A 1 237 ? -7.27 -20.781 -24.109 1 96.62 237 GLU A O 1
ATOM 1777 N N . ALA A 1 238 ? -7.547 -19.062 -22.672 1 97.06 238 ALA A N 1
ATOM 1778 C CA . ALA A 1 238 ? -6.855 -19.75 -21.578 1 97.06 238 ALA A CA 1
ATOM 1779 C C . ALA A 1 238 ? -7.578 -21.031 -21.203 1 97.06 238 ALA A C 1
ATOM 1781 O O . ALA A 1 238 ? -6.941 -22.062 -20.984 1 97.06 238 ALA A O 1
ATOM 1782 N N . ALA A 1 239 ? -8.891 -20.938 -21.141 1 96.81 239 ALA A N 1
ATOM 1783 C CA . ALA A 1 239 ? -9.695 -22.125 -20.844 1 96.81 239 ALA A CA 1
ATOM 1784 C C . ALA A 1 239 ? -9.508 -23.203 -21.891 1 96.81 239 ALA A C 1
ATOM 1786 O O . ALA A 1 239 ? -9.375 -24.391 -21.562 1 96.81 239 ALA A O 1
ATOM 1787 N N . ALA A 1 240 ? -9.469 -22.766 -23.094 1 96.19 240 ALA A N 1
ATOM 1788 C CA . ALA A 1 240 ? -9.32 -23.703 -24.219 1 96.19 240 ALA A CA 1
ATOM 1789 C C . ALA A 1 240 ? -7.949 -24.375 -24.188 1 96.19 240 ALA A C 1
ATOM 1791 O O . ALA A 1 240 ? -7.816 -25.531 -24.578 1 96.19 240 ALA A O 1
ATOM 1792 N N . LEU A 1 241 ? -7 -23.656 -23.703 1 95.75 241 LEU A N 1
ATOM 1793 C CA . LEU A 1 241 ? -5.648 -24.188 -23.609 1 95.75 241 LEU A CA 1
ATOM 1794 C C . LEU A 1 241 ? -5.531 -25.172 -22.438 1 95.75 241 LEU A C 1
ATOM 1796 O O . LEU A 1 241 ? -4.566 -25.938 -22.359 1 95.75 241 LEU A O 1
ATOM 1800 N N . GLY A 1 242 ? -6.512 -25.109 -21.562 1 95.44 242 GLY A N 1
ATOM 1801 C CA . GLY A 1 242 ? -6.539 -26.062 -20.453 1 95.44 242 GLY A CA 1
ATOM 1802 C C . GLY A 1 242 ? -6.207 -25.422 -19.109 1 95.44 242 GLY A C 1
ATOM 1803 O O . GLY A 1 242 ? -6.16 -26.109 -18.094 1 95.44 242 GLY A O 1
ATOM 1804 N N . CYS A 1 243 ? -6.016 -24.125 -19.094 1 97.19 243 CYS A N 1
ATOM 1805 C CA . CYS A 1 243 ? -5.707 -23.422 -17.844 1 97.19 243 CYS A CA 1
ATOM 1806 C C . CYS A 1 243 ? -6.973 -23.156 -17.047 1 97.19 243 CYS A C 1
ATOM 1808 O O . CYS A 1 243 ? -8.031 -22.891 -17.609 1 97.19 243 CYS A O 1
ATOM 1810 N N . ARG A 1 244 ? -6.848 -23.188 -15.734 1 98 244 ARG A N 1
ATOM 1811 C CA . ARG A 1 244 ? -8.008 -22.938 -14.883 1 98 244 ARG A CA 1
ATOM 1812 C C . ARG A 1 244 ? -7.871 -21.609 -14.148 1 98 244 ARG A C 1
ATOM 1814 O O . ARG A 1 244 ? -8.859 -21.078 -13.625 1 98 244 ARG A O 1
ATOM 1821 N N . LEU A 1 245 ? -6.691 -21.109 -14.07 1 98.56 245 LEU A N 1
ATOM 1822 C CA . LEU A 1 245 ? -6.426 -19.797 -13.492 1 98.56 245 LEU A CA 1
ATOM 1823 C C . LEU A 1 245 ? -5.625 -18.938 -14.461 1 98.56 245 LEU A C 1
ATOM 1825 O O . LEU A 1 245 ? -4.684 -19.422 -15.102 1 98.56 245 LEU A O 1
ATOM 1829 N N . SER A 1 246 ? -6.039 -17.719 -14.641 1 98.38 246 SER A N 1
ATOM 1830 C CA . SER A 1 246 ? -5.312 -16.719 -15.422 1 98.38 246 SER A CA 1
ATOM 1831 C C . SER A 1 246 ? -4.969 -15.5 -14.57 1 98.38 246 SER A C 1
ATOM 1833 O O . SER A 1 246 ? -5.84 -14.68 -14.289 1 98.38 246 SER A O 1
ATOM 1835 N N . LEU A 1 247 ? -3.719 -15.43 -14.25 1 98.38 247 LEU A N 1
ATOM 1836 C CA . LEU A 1 247 ? -3.23 -14.391 -13.344 1 98.38 247 LEU A CA 1
ATOM 1837 C C . LEU A 1 247 ? -2.812 -13.148 -14.117 1 98.38 247 LEU A C 1
ATOM 1839 O O . LEU A 1 247 ? -2.068 -13.242 -15.094 1 98.38 247 LEU A O 1
ATOM 1843 N N . PHE A 1 248 ? -3.299 -12 -13.711 1 97.94 248 PHE A N 1
ATOM 1844 C CA . PHE A 1 248 ? -2.779 -10.695 -14.094 1 97.94 248 PHE A CA 1
ATOM 1845 C C . PHE A 1 248 ? -2.043 -10.039 -12.93 1 97.94 248 PHE A C 1
ATOM 1847 O O . PHE A 1 248 ? -2.658 -9.375 -12.094 1 97.94 248 PHE A O 1
ATOM 1854 N N . GLY A 1 249 ? -0.766 -10.195 -12.961 1 96.75 249 GLY A N 1
ATOM 1855 C CA . GLY A 1 249 ? 0.053 -10 -11.773 1 96.75 249 GLY A CA 1
ATOM 1856 C C . GLY A 1 249 ? 0.308 -8.539 -11.461 1 96.75 249 GLY A C 1
ATOM 1857 O O . GLY A 1 249 ? 0.653 -8.188 -10.328 1 96.75 249 GLY A O 1
ATOM 1858 N N . LEU A 1 250 ? 0.11 -7.621 -12.461 1 97.44 250 LEU A N 1
ATOM 1859 C CA . LEU A 1 250 ? 0.557 -6.254 -12.219 1 97.44 250 LEU A CA 1
ATOM 1860 C C . LEU A 1 250 ? -0.469 -5.25 -12.734 1 97.44 250 LEU A C 1
ATOM 1862 O O . LEU A 1 250 ? -0.267 -4.039 -12.617 1 97.44 250 LEU A O 1
ATOM 1866 N N . THR A 1 251 ? -1.573 -5.734 -13.289 1 98.38 251 THR A N 1
ATOM 1867 C CA . THR A 1 251 ? -2.562 -4.863 -13.914 1 98.38 251 THR A CA 1
ATOM 1868 C C . THR A 1 251 ? -3.076 -3.83 -12.922 1 98.38 251 THR A C 1
ATOM 1870 O O . THR A 1 251 ? -3.096 -2.633 -13.211 1 98.38 251 THR A O 1
ATOM 1873 N N . VAL A 1 252 ? -3.438 -4.266 -11.734 1 98.81 252 VAL A N 1
ATOM 1874 C CA . VAL A 1 252 ? -4.035 -3.406 -10.719 1 98.81 252 VAL A CA 1
ATOM 1875 C C . VAL A 1 252 ? -3.004 -2.398 -10.219 1 98.81 252 VAL A C 1
ATOM 1877 O O . VAL A 1 252 ? -3.287 -1.202 -10.125 1 98.81 252 VAL A O 1
ATOM 1880 N N . LEU A 1 253 ? -1.784 -2.834 -9.961 1 98.75 253 LEU A N 1
ATOM 1881 C CA . LEU A 1 253 ? -0.712 -1.936 -9.547 1 98.75 253 LEU A CA 1
ATOM 1882 C C . LEU A 1 253 ? -0.399 -0.922 -10.641 1 98.75 253 LEU A C 1
ATOM 1884 O O . LEU A 1 253 ? -0.23 0.268 -10.367 1 98.75 253 LEU A O 1
ATOM 1888 N N . SER A 1 254 ? -0.319 -1.396 -11.891 1 98.38 254 SER A N 1
ATOM 1889 C CA . SER A 1 254 ? 0.003 -0.528 -13.016 1 98.38 254 SER A CA 1
ATOM 1890 C C . SER A 1 254 ? -1.038 0.573 -13.18 1 98.38 254 SER A C 1
ATOM 1892 O O . SER A 1 254 ? -0.697 1.714 -13.5 1 98.38 254 SER A O 1
ATOM 1894 N N . ALA A 1 255 ? -2.309 0.204 -13.031 1 98.69 255 ALA A N 1
ATOM 1895 C CA . ALA A 1 255 ? -3.379 1.195 -13.109 1 98.69 255 ALA A CA 1
ATOM 1896 C C . ALA A 1 255 ? -3.221 2.258 -12.023 1 98.69 255 ALA A C 1
ATOM 1898 O O . ALA A 1 255 ? -3.352 3.455 -12.297 1 98.69 255 ALA A O 1
ATOM 1899 N N . ALA A 1 256 ? -2.938 1.854 -10.812 1 98.81 256 ALA A N 1
ATOM 1900 C CA . ALA A 1 256 ? -2.758 2.771 -9.688 1 98.81 256 ALA A CA 1
ATOM 1901 C C . ALA A 1 256 ? -1.589 3.721 -9.938 1 98.81 256 ALA A C 1
ATOM 1903 O O . ALA A 1 256 ? -1.716 4.934 -9.758 1 98.81 256 ALA A O 1
ATOM 1904 N N . VAL A 1 257 ? -0.449 3.133 -10.367 1 98.75 257 VAL A N 1
ATOM 1905 C CA . VAL A 1 257 ? 0.766 3.912 -10.578 1 98.75 257 VAL A CA 1
ATOM 1906 C C . VAL A 1 257 ? 0.522 4.965 -11.656 1 98.75 257 VAL A C 1
ATOM 1908 O O . VAL A 1 257 ? 0.883 6.133 -11.484 1 98.75 257 VAL A O 1
ATOM 1911 N N . SER A 1 258 ? -0.063 4.523 -12.734 1 98.44 258 SER A N 1
ATOM 1912 C CA . SER A 1 258 ? -0.352 5.438 -13.836 1 98.44 258 SER A CA 1
ATOM 1913 C C . SER A 1 258 ? -1.237 6.594 -13.375 1 98.44 258 SER A C 1
ATOM 1915 O O . SER A 1 258 ? -0.959 7.754 -13.672 1 98.44 258 SER A O 1
ATOM 1917 N N . ALA A 1 259 ? -2.275 6.324 -12.641 1 98.5 259 ALA A N 1
ATOM 1918 C CA . ALA A 1 259 ? -3.225 7.336 -12.18 1 98.5 259 ALA A CA 1
ATOM 1919 C C . ALA A 1 259 ? -2.57 8.289 -11.18 1 98.5 259 ALA A C 1
ATOM 1921 O O . ALA A 1 259 ? -2.77 9.5 -11.25 1 98.5 259 ALA A O 1
ATOM 1922 N N . MET A 1 260 ? -1.825 7.758 -10.195 1 98.75 260 MET A N 1
ATOM 1923 C CA . MET A 1 260 ? -1.131 8.602 -9.234 1 98.75 260 MET A CA 1
ATOM 1924 C C . MET A 1 260 ? -0.14 9.531 -9.93 1 98.75 260 MET A C 1
ATOM 1926 O O . MET A 1 260 ? -0.056 10.711 -9.609 1 98.75 260 MET A O 1
ATOM 1930 N N . THR A 1 261 ? 0.606 8.961 -10.914 1 98.56 261 THR A N 1
ATOM 1931 C CA . THR A 1 261 ? 1.583 9.742 -11.664 1 98.56 261 THR A CA 1
ATOM 1932 C C . THR A 1 261 ? 0.909 10.914 -12.375 1 98.56 261 THR A C 1
ATOM 1934 O O . THR A 1 261 ? 1.362 12.055 -12.266 1 98.56 261 THR A O 1
ATOM 1937 N N . ARG A 1 262 ? -0.197 10.656 -13.031 1 98 262 ARG A N 1
ATOM 1938 C CA . ARG A 1 262 ? -0.911 11.695 -13.758 1 98 262 ARG A CA 1
ATOM 1939 C C . ARG A 1 262 ? -1.465 12.75 -12.805 1 98 262 ARG A C 1
ATOM 1941 O O . ARG A 1 262 ? -1.423 13.945 -13.102 1 98 262 ARG A O 1
ATOM 1948 N N . ALA A 1 263 ? -2.025 12.328 -11.68 1 98.5 263 ALA A N 1
ATOM 1949 C CA . ALA A 1 263 ? -2.545 13.266 -10.688 1 98.5 263 ALA A CA 1
ATOM 1950 C C . ALA A 1 263 ? -1.441 14.18 -10.164 1 98.5 263 ALA A C 1
ATOM 1952 O O . ALA A 1 263 ? -1.625 15.391 -10.07 1 98.5 263 ALA A O 1
ATOM 1953 N N . LEU A 1 264 ? -0.292 13.594 -9.883 1 98.75 264 LEU A N 1
ATOM 1954 C CA . LEU A 1 264 ? 0.83 14.344 -9.328 1 98.75 264 LEU A CA 1
ATOM 1955 C C . LEU A 1 264 ? 1.407 15.297 -10.375 1 98.75 264 LEU A C 1
ATOM 1957 O O . LEU A 1 264 ? 1.809 16.422 -10.039 1 98.75 264 LEU A O 1
ATOM 1961 N N . GLU A 1 265 ? 1.46 14.859 -11.617 1 98.25 265 GLU A N 1
ATOM 1962 C CA . GLU A 1 265 ? 1.912 15.742 -12.695 1 98.25 265 GLU A CA 1
ATOM 1963 C C . GLU A 1 265 ? 0.99 16.953 -12.836 1 98.25 265 GLU A C 1
ATOM 1965 O O . GLU A 1 265 ? 1.457 18.078 -13.031 1 98.25 265 GLU A O 1
ATOM 1970 N N . ALA A 1 266 ? -0.297 16.703 -12.766 1 97.75 266 ALA A N 1
ATOM 1971 C CA . ALA A 1 266 ? -1.264 17.797 -12.828 1 97.75 266 ALA A CA 1
ATOM 1972 C C . ALA A 1 266 ? -1.051 18.781 -11.688 1 97.75 266 ALA A C 1
ATOM 1974 O O . ALA A 1 266 ? -1.044 20 -11.898 1 97.75 266 ALA A O 1
ATOM 1975 N N . MET A 1 267 ? -0.841 18.297 -10.508 1 97.81 267 MET A N 1
ATOM 1976 C CA . MET A 1 267 ? -0.635 19.141 -9.336 1 97.81 267 MET A CA 1
ATO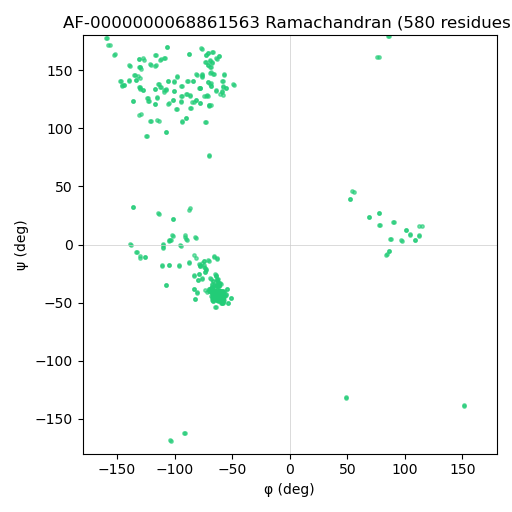M 1977 C C . MET A 1 267 ? 0.68 19.906 -9.438 1 97.81 267 MET A C 1
ATOM 1979 O O . MET A 1 267 ? 0.742 21.094 -9.102 1 97.81 267 MET A O 1
ATOM 1983 N N . ALA A 1 268 ? 1.722 19.219 -9.898 1 97.38 268 ALA A N 1
ATOM 1984 C CA . ALA A 1 268 ? 3.045 19.828 -10.016 1 97.38 268 ALA A CA 1
ATOM 1985 C C . ALA A 1 268 ? 3.041 20.953 -11.039 1 97.38 268 ALA A C 1
ATOM 1987 O O . ALA A 1 268 ? 3.82 21.906 -10.93 1 97.38 268 ALA A O 1
ATOM 1988 N N . SER A 1 269 ? 2.129 20.906 -12.008 1 96 269 SER A N 1
ATOM 1989 C CA . SER A 1 269 ? 2.041 21.922 -13.055 1 96 269 SER A CA 1
ATOM 1990 C C . SER A 1 269 ? 1.114 23.062 -12.648 1 96 269 SER A C 1
ATOM 1992 O O . SER A 1 269 ? 0.794 23.922 -13.461 1 96 269 SER A O 1
ATOM 1994 N N . GLY A 1 270 ? 0.631 23.031 -11.469 1 93.94 270 GLY A N 1
ATOM 1995 C CA . GLY A 1 270 ? -0.16 24.125 -10.945 1 93.94 270 GLY A CA 1
ATOM 1996 C C . GLY A 1 270 ? -1.654 23.906 -11.07 1 93.94 270 GLY A C 1
ATOM 1997 O O . GLY A 1 270 ? -2.451 24.781 -10.727 1 93.94 270 GLY A O 1
ATOM 1998 N N . GLY A 1 271 ? -1.983 22.734 -11.555 1 94.38 271 GLY A N 1
ATOM 1999 C CA . GLY A 1 271 ? -3.387 22.359 -11.664 1 94.38 271 GLY A CA 1
ATOM 2000 C C . GLY A 1 271 ? -3.832 21.391 -10.594 1 94.38 271 GLY A C 1
ATOM 2001 O O . GLY A 1 271 ? -3.23 21.312 -9.516 1 94.38 271 GLY A O 1
ATOM 2002 N N . HIS A 1 272 ? -4.957 20.828 -10.711 1 95.62 272 HIS A N 1
ATOM 2003 C CA . HIS A 1 272 ? -5.539 19.781 -9.883 1 95.62 272 HIS A CA 1
ATOM 2004 C C . HIS A 1 272 ? -6.273 18.75 -10.742 1 95.62 272 HIS A C 1
ATOM 2006 O O . HIS A 1 272 ? -6.906 19.109 -11.742 1 95.62 272 HIS A O 1
ATOM 2012 N N . PRO A 1 273 ? -6.129 17.469 -10.352 1 95.38 273 PRO A N 1
ATOM 2013 C CA . PRO A 1 273 ? -6.84 16.469 -11.156 1 95.38 273 PRO A CA 1
ATOM 2014 C C . PRO A 1 273 ? -8.344 16.734 -11.234 1 95.38 273 PRO A C 1
ATOM 2016 O O . PRO A 1 273 ? -8.93 17.25 -10.281 1 95.38 273 PRO A O 1
ATOM 2019 N N . SER A 1 274 ? -8.922 16.406 -12.375 1 90.25 274 SER A N 1
ATOM 2020 C CA . SER A 1 274 ? -10.359 16.562 -12.531 1 90.25 274 SER A CA 1
ATOM 2021 C C . SER A 1 274 ? -11.125 15.594 -11.641 1 90.25 274 SER A C 1
ATOM 2023 O O . SER A 1 274 ? -10.602 14.539 -11.266 1 90.25 274 SER A O 1
ATOM 2025 N N . THR A 1 275 ? -12.312 15.93 -11.344 1 85.88 275 THR A N 1
ATOM 2026 C CA . THR A 1 275 ? -13.148 15.125 -10.461 1 85.88 275 THR A CA 1
ATOM 2027 C C . THR A 1 275 ? -13.422 13.758 -11.078 1 85.88 275 THR A C 1
ATOM 2029 O O . THR A 1 275 ? -13.602 12.773 -10.359 1 85.88 275 THR A O 1
ATOM 2032 N N . GLY A 1 276 ? -13.398 13.672 -12.398 1 87.25 276 GLY A N 1
ATOM 2033 C CA . GLY A 1 276 ? -13.727 12.43 -13.086 1 87.25 276 GLY A CA 1
ATOM 2034 C C . GLY A 1 276 ? -12.672 11.352 -12.906 1 87.25 276 GLY A C 1
ATOM 2035 O O . GLY A 1 276 ? -12.945 10.172 -13.117 1 87.25 276 GLY A O 1
ATOM 2036 N N . VAL A 1 277 ? -11.484 11.758 -12.414 1 92.44 277 VAL A N 1
ATOM 2037 C CA . VAL A 1 277 ? -10.422 10.758 -12.305 1 92.44 277 VAL A CA 1
ATOM 2038 C C . VAL A 1 277 ? -10.164 10.438 -10.836 1 92.44 277 VAL A C 1
ATOM 2040 O O . VAL A 1 277 ? -9.305 9.617 -10.516 1 92.44 277 VAL A O 1
ATOM 2043 N N . LEU A 1 278 ? -10.859 11.109 -9.953 1 96.31 278 LEU A N 1
ATOM 2044 C CA . LEU A 1 278 ? -10.719 10.867 -8.523 1 96.31 278 LEU A CA 1
ATOM 2045 C C . LEU A 1 278 ? -11.922 10.102 -7.98 1 96.31 278 LEU A C 1
ATOM 2047 O O . LEU A 1 278 ? -13.055 10.344 -8.398 1 96.31 278 LEU A O 1
ATOM 2051 N N . CYS A 1 279 ? -11.641 9.18 -7.086 1 95.31 279 CYS A N 1
ATOM 2052 C CA . CYS A 1 279 ? -12.711 8.516 -6.355 1 95.31 279 CYS A CA 1
ATOM 2053 C C . CYS A 1 279 ? -13.469 9.508 -5.477 1 95.31 279 CYS A C 1
ATOM 2055 O O . CYS A 1 279 ? -12.852 10.312 -4.777 1 95.31 279 CYS A O 1
ATOM 2057 N N . ASP A 1 280 ? -14.773 9.445 -5.539 1 92.56 280 ASP A N 1
ATOM 2058 C CA . ASP A 1 280 ? -15.594 10.297 -4.672 1 92.56 280 ASP A CA 1
ATOM 2059 C C . ASP A 1 280 ? -15.281 10.039 -3.201 1 92.56 280 ASP A C 1
ATOM 2061 O O . ASP A 1 280 ? -15.117 8.891 -2.789 1 92.56 280 ASP A O 1
ATOM 2065 N N . PHE A 1 281 ? -15.266 11.125 -2.426 1 93.44 281 PHE A N 1
ATOM 2066 C CA . PHE A 1 281 ? -14.922 10.992 -1.015 1 93.44 281 PHE A CA 1
ATOM 2067 C C . PHE A 1 281 ? -15.914 10.094 -0.297 1 93.44 281 PHE A C 1
ATOM 2069 O O . PHE A 1 281 ? -15.531 9.289 0.556 1 93.44 281 PHE A O 1
ATOM 2076 N N . GLY A 1 282 ? -17.188 10.234 -0.608 1 91.88 282 GLY A N 1
ATOM 2077 C CA . GLY A 1 282 ? -18.188 9.352 -0.031 1 91.88 282 GLY A CA 1
ATOM 2078 C C . GLY A 1 282 ? -17.938 7.887 -0.339 1 91.88 282 GLY A C 1
ATOM 2079 O O . GLY A 1 282 ? -18.094 7.031 0.534 1 91.88 282 GLY A O 1
ATOM 2080 N N . GLU A 1 283 ? -17.594 7.648 -1.547 1 92.75 283 GLU A N 1
ATOM 2081 C CA . GLU A 1 283 ? -17.281 6.281 -1.952 1 92.75 283 GLU A CA 1
ATOM 2082 C C . GLU A 1 283 ? -16.047 5.762 -1.219 1 92.75 283 GLU A C 1
ATOM 2084 O O . GLU A 1 283 ? -16 4.602 -0.805 1 92.75 283 GLU A O 1
ATOM 2089 N N . LEU A 1 284 ? -15.047 6.613 -1.123 1 93.75 284 LEU A N 1
ATOM 2090 C CA . LEU A 1 284 ? -13.836 6.238 -0.397 1 93.75 284 LEU A CA 1
ATOM 2091 C C . LEU A 1 284 ? -14.164 5.883 1.05 1 93.75 284 LEU A C 1
ATOM 2093 O O . LEU A 1 284 ? -13.664 4.879 1.571 1 93.75 284 LEU A O 1
ATOM 2097 N N . LYS A 1 285 ? -14.977 6.676 1.742 1 93.5 285 LYS A N 1
ATOM 2098 C CA . LYS A 1 285 ? -15.398 6.402 3.111 1 93.5 285 LYS A CA 1
ATOM 2099 C C . LYS A 1 285 ? -16.125 5.059 3.205 1 93.5 285 LYS A C 1
ATOM 2101 O O . LYS A 1 285 ? -15.859 4.27 4.113 1 93.5 285 LYS A O 1
ATOM 2106 N N . ALA A 1 286 ? -16.953 4.777 2.195 1 92.88 286 ALA A N 1
ATOM 2107 C CA . ALA A 1 286 ? -17.703 3.523 2.18 1 92.88 286 ALA A CA 1
ATOM 2108 C C . ALA A 1 286 ? -16.766 2.328 2.021 1 92.88 286 ALA A C 1
ATOM 2110 O O . ALA A 1 286 ? -16.953 1.297 2.672 1 92.88 286 ALA A O 1
ATOM 2111 N N . LEU A 1 287 ? -15.812 2.496 1.217 1 93.44 287 LEU A N 1
ATOM 2112 C CA . LEU A 1 287 ? -14.867 1.429 0.913 1 93.44 287 LEU A CA 1
ATOM 2113 C C . LEU A 1 287 ? -14.125 0.982 2.17 1 93.44 287 LEU A C 1
ATOM 2115 O O . LEU A 1 287 ? -13.797 -0.198 2.318 1 93.44 287 LEU A O 1
ATOM 2119 N N . VAL A 1 288 ? -13.891 1.973 3.076 1 93.12 288 VAL A N 1
ATOM 2120 C CA . VAL A 1 288 ? -13.055 1.634 4.223 1 93.12 288 VAL A CA 1
ATOM 2121 C C . VAL A 1 288 ? -13.922 1.479 5.469 1 93.12 288 VAL A C 1
ATOM 2123 O O . VAL A 1 288 ? -13.406 1.342 6.582 1 93.12 288 VAL A O 1
ATOM 2126 N N . GLY A 1 289 ? -15.219 1.585 5.34 1 89.31 289 GLY A N 1
ATOM 2127 C CA . GLY A 1 289 ? -16.109 1.106 6.387 1 89.31 289 GLY A CA 1
ATOM 2128 C C . GLY A 1 289 ? -16.641 2.217 7.273 1 89.31 289 GLY A C 1
ATOM 2129 O O . GLY A 1 289 ? -17.094 1.965 8.391 1 89.31 289 GLY A O 1
ATOM 2130 N N . PHE A 1 290 ? -16.547 3.537 7.012 1 86.62 290 PHE A N 1
ATOM 2131 C CA . PHE A 1 290 ? -17.141 4.59 7.828 1 86.62 290 PHE A CA 1
ATOM 2132 C C . PHE A 1 290 ? -18.656 4.465 7.848 1 86.62 290 PHE A C 1
ATOM 2134 O O . PHE A 1 290 ? -19.312 4.867 8.82 1 86.62 290 PHE A O 1
ATOM 2141 N N . ASP A 1 291 ? -19.328 4.086 6.852 1 70.75 291 ASP A N 1
ATOM 2142 C CA . ASP A 1 291 ? -20.781 3.979 6.809 1 70.75 291 ASP A CA 1
ATOM 2143 C C . ASP A 1 291 ? -21.266 2.674 7.445 1 70.75 291 ASP A C 1
ATOM 2145 O O . ASP A 1 291 ? -22.469 2.408 7.508 1 70.75 291 ASP A O 1
ATOM 2149 N N . ALA A 1 292 ? -20.484 1.932 7.988 1 56.56 292 ALA A N 1
ATOM 2150 C CA . ALA A 1 292 ? -20.906 0.664 8.578 1 56.56 292 ALA A CA 1
ATOM 2151 C C . ALA A 1 292 ? -21.219 0.825 10.062 1 56.56 292 ALA A C 1
ATOM 2153 O O . ALA A 1 292 ? -20.656 1.699 10.727 1 56.56 292 ALA A O 1
ATOM 2154 N N . PRO B 1 1 ? 28.047 19.109 9.359 1 57.44 1 PRO B N 1
ATOM 2155 C CA . PRO B 1 1 ? 27.078 18 9.312 1 57.44 1 PRO B CA 1
ATOM 2156 C C . PRO B 1 1 ? 25.844 18.344 8.477 1 57.44 1 PRO B C 1
ATOM 2158 O O . PRO B 1 1 ? 25.438 19.516 8.398 1 57.44 1 PRO B O 1
ATOM 2161 N N . HIS B 1 2 ? 25.391 17.516 7.57 1 80.25 2 HIS B N 1
ATOM 2162 C CA . HIS B 1 2 ? 24.266 17.844 6.703 1 80.25 2 HIS B CA 1
ATOM 2163 C C . HIS B 1 2 ? 23 18.109 7.52 1 80.25 2 HIS B C 1
ATOM 2165 O O . HIS B 1 2 ? 22.781 17.484 8.555 1 80.25 2 HIS B O 1
ATOM 2171 N N . PRO B 1 3 ? 22.344 19.234 7.258 1 91.69 3 PRO B N 1
ATOM 2172 C CA . PRO B 1 3 ? 21.125 19.562 8.016 1 91.69 3 PRO B CA 1
ATOM 2173 C C . PRO B 1 3 ? 20.141 18.391 8.102 1 91.69 3 PRO B C 1
ATOM 2175 O O . PRO B 1 3 ? 20 17.641 7.137 1 91.69 3 PRO B O 1
ATOM 2178 N N . THR B 1 4 ? 19.625 18.219 9.227 1 94.81 4 THR B N 1
ATOM 2179 C CA . THR B 1 4 ? 18.609 17.188 9.438 1 94.81 4 THR B CA 1
ATOM 2180 C C . THR B 1 4 ? 17.375 17.484 8.602 1 94.81 4 THR B C 1
ATOM 2182 O O . THR B 1 4 ? 17.172 18.609 8.148 1 94.81 4 THR B O 1
ATOM 2185 N N . PRO B 1 5 ? 16.547 16.453 8.359 1 97.75 5 PRO B N 1
ATOM 2186 C CA . PRO B 1 5 ? 15.289 16.703 7.66 1 97.75 5 PRO B CA 1
ATOM 2187 C C . PRO B 1 5 ? 14.445 17.781 8.328 1 97.75 5 PRO B C 1
ATOM 2189 O O . PRO B 1 5 ? 13.852 18.625 7.641 1 97.75 5 PRO B O 1
ATOM 2192 N N . ALA B 1 6 ? 14.422 17.828 9.57 1 98.38 6 ALA B N 1
ATOM 2193 C CA . ALA B 1 6 ? 13.672 18.844 10.312 1 98.38 6 ALA B CA 1
ATOM 2194 C C . ALA B 1 6 ? 14.211 20.25 10.039 1 98.38 6 ALA B C 1
ATOM 2196 O O . ALA B 1 6 ? 13.445 21.188 9.812 1 98.38 6 ALA B O 1
ATOM 2197 N N . ALA B 1 7 ? 15.523 20.391 10.109 1 98 7 ALA B N 1
ATOM 2198 C CA . ALA B 1 7 ? 16.156 21.672 9.828 1 98 7 ALA B CA 1
ATOM 2199 C C . ALA B 1 7 ? 15.852 22.141 8.406 1 98 7 ALA B C 1
ATOM 2201 O O . ALA B 1 7 ? 15.586 23.312 8.18 1 98 7 ALA B O 1
ATOM 2202 N N . ARG B 1 8 ? 15.906 21.203 7.5 1 98.38 8 ARG B N 1
ATOM 2203 C CA . ARG B 1 8 ? 15.602 21.516 6.109 1 98.38 8 ARG B CA 1
ATOM 2204 C C . ARG B 1 8 ? 14.148 21.953 5.953 1 98.38 8 ARG B C 1
ATOM 2206 O O . ARG B 1 8 ? 13.844 22.859 5.168 1 98.38 8 ARG B O 1
ATOM 2213 N N . LEU B 1 9 ? 13.227 21.297 6.652 1 98.69 9 LEU B N 1
ATOM 2214 C CA . LEU B 1 9 ? 11.82 21.672 6.59 1 98.69 9 LEU B CA 1
ATOM 2215 C C . LEU B 1 9 ? 11.602 23.062 7.164 1 98.69 9 LEU B C 1
ATOM 2217 O O . LEU B 1 9 ? 10.852 23.859 6.605 1 98.69 9 LEU B O 1
ATOM 2221 N N . ARG B 1 10 ? 12.281 23.422 8.258 1 98.25 10 ARG B N 1
ATOM 2222 C CA . ARG B 1 10 ? 12.188 24.766 8.812 1 98.25 10 ARG B CA 1
ATOM 2223 C C . ARG B 1 10 ? 12.68 25.812 7.816 1 98.25 10 ARG B C 1
ATOM 2225 O O . ARG B 1 10 ? 12.055 26.859 7.645 1 98.25 10 ARG B O 1
ATOM 2232 N N . THR B 1 11 ? 13.773 25.484 7.203 1 98.25 11 THR B N 1
ATOM 2233 C CA . THR B 1 11 ? 14.32 26.391 6.195 1 98.25 11 THR B CA 1
ATOM 2234 C C . THR B 1 11 ? 13.336 26.562 5.043 1 98.25 11 THR B C 1
ATOM 2236 O O . THR B 1 11 ? 13.109 27.688 4.574 1 98.25 11 THR B O 1
ATOM 2239 N N . LEU B 1 12 ? 12.766 25.453 4.605 1 98.38 12 LEU B N 1
ATOM 2240 C CA . LEU B 1 12 ? 11.773 25.516 3.535 1 98.38 12 LEU B CA 1
ATOM 2241 C C . LEU B 1 12 ? 10.609 26.422 3.916 1 98.38 12 LEU B C 1
ATOM 2243 O O . LEU B 1 12 ? 10.156 27.234 3.104 1 98.38 12 LEU B O 1
ATOM 2247 N N . LEU B 1 13 ? 10.117 26.312 5.137 1 98.5 13 LEU B N 1
ATOM 2248 C CA . LEU B 1 13 ? 8.992 27.109 5.625 1 98.5 13 LEU B CA 1
ATOM 2249 C C . LEU B 1 13 ? 9.367 28.578 5.715 1 98.5 13 LEU B C 1
ATOM 2251 O O . LEU B 1 13 ? 8.586 29.453 5.32 1 98.5 13 LEU B O 1
ATOM 2255 N N . ASP B 1 14 ? 10.539 28.875 6.191 1 98 14 ASP B N 1
ATOM 2256 C CA . ASP B 1 14 ? 11.016 30.25 6.289 1 98 14 ASP B CA 1
ATOM 2257 C C . ASP B 1 14 ? 11.172 30.875 4.902 1 98 14 ASP B C 1
ATOM 2259 O O . ASP B 1 14 ? 10.773 32.031 4.688 1 98 14 ASP B O 1
ATOM 2263 N N . ASP B 1 15 ? 11.75 30.094 4.016 1 98.06 15 ASP B N 1
ATOM 2264 C CA . ASP B 1 15 ? 11.914 30.562 2.641 1 98.06 15 ASP B CA 1
ATOM 2265 C C . ASP B 1 15 ? 10.562 30.844 1.993 1 98.06 15 ASP B C 1
ATOM 2267 O O . ASP B 1 15 ? 10.406 31.844 1.273 1 98.06 15 ASP B O 1
ATOM 2271 N N . ALA B 1 16 ? 9.648 29.953 2.219 1 97.69 16 ALA B N 1
ATOM 2272 C CA . ALA B 1 16 ? 8.305 30.141 1.679 1 97.69 16 ALA B CA 1
ATOM 2273 C C . ALA B 1 16 ? 7.664 31.406 2.219 1 97.69 16 ALA B C 1
ATOM 2275 O O . ALA B 1 16 ? 7.027 32.156 1.471 1 97.69 16 ALA B O 1
ATOM 2276 N N . ARG B 1 17 ? 7.805 31.656 3.469 1 96.31 17 ARG B N 1
ATOM 2277 C CA . ARG B 1 17 ? 7.281 32.875 4.086 1 96.31 17 ARG B CA 1
ATOM 2278 C C . ARG B 1 17 ? 7.898 34.125 3.457 1 96.31 17 ARG B C 1
ATOM 2280 O O . ARG B 1 17 ? 7.18 35.062 3.094 1 96.31 17 ARG B O 1
ATOM 2287 N N . GLU B 1 18 ? 9.18 34.125 3.33 1 97 18 GLU B N 1
ATOM 2288 C CA . GLU B 1 18 ? 9.891 35.281 2.781 1 97 18 GLU B CA 1
ATOM 2289 C C . GLU B 1 18 ? 9.461 35.562 1.345 1 97 18 GLU B C 1
ATOM 2291 O O . GLU B 1 18 ? 9.344 36.719 0.943 1 97 18 GLU B O 1
ATOM 2296 N N . ALA B 1 19 ? 9.164 34.531 0.656 1 97.12 19 ALA B N 1
ATOM 2297 C CA . ALA B 1 19 ? 8.805 34.656 -0.753 1 97.12 19 ALA B CA 1
ATOM 2298 C C . ALA B 1 19 ? 7.289 34.75 -0.929 1 97.12 19 ALA B C 1
ATOM 2300 O O . ALA B 1 19 ? 6.789 34.781 -2.057 1 97.12 19 ALA B O 1
ATOM 2301 N N . SER B 1 20 ? 6.504 34.688 0.157 1 95.62 20 SER B N 1
ATOM 2302 C CA . SER B 1 20 ? 5.047 34.688 0.12 1 95.62 20 SER B CA 1
ATOM 2303 C C . SER B 1 20 ? 4.523 33.562 -0.76 1 95.62 20 SER B C 1
ATOM 2305 O O . SER B 1 20 ? 3.664 33.781 -1.617 1 95.62 20 SER B O 1
ATOM 2307 N N . ARG B 1 21 ? 5.113 32.406 -0.571 1 97.19 21 ARG B N 1
ATOM 2308 C CA . ARG B 1 21 ? 4.711 31.203 -1.301 1 97.19 21 ARG B CA 1
ATOM 2309 C C . ARG B 1 21 ? 4.062 30.188 -0.368 1 97.19 21 ARG B C 1
ATOM 2311 O O . ARG B 1 21 ? 4.203 30.281 0.853 1 97.19 21 ARG B O 1
ATOM 2318 N N . CYS B 1 22 ? 3.35 29.328 -0.904 1 97.94 22 CYS B N 1
ATOM 2319 C CA . CYS B 1 22 ? 2.779 28.172 -0.232 1 97.94 22 CYS B CA 1
ATOM 2320 C C . CYS B 1 22 ? 3.188 26.875 -0.935 1 97.94 22 CYS B C 1
ATOM 2322 O O . CYS B 1 22 ? 3.049 26.766 -2.152 1 97.94 22 CYS B O 1
ATOM 2324 N N . GLU B 1 23 ? 3.754 25.969 -0.196 1 98.31 23 GLU B N 1
ATOM 2325 C CA . GLU B 1 23 ? 4.16 24.688 -0.771 1 98.31 23 GLU B CA 1
ATOM 2326 C C . GLU B 1 23 ? 2.979 23.734 -0.871 1 98.31 23 GLU B C 1
ATOM 2328 O O . GLU B 1 23 ? 2.27 23.5 0.112 1 98.31 23 GLU B O 1
ATOM 2333 N N . VAL B 1 24 ? 2.715 23.219 -2.088 1 98.5 24 VAL B N 1
ATOM 2334 C CA . VAL B 1 24 ? 1.748 22.141 -2.252 1 98.5 24 VAL B CA 1
ATOM 2335 C C . VAL B 1 24 ? 2.32 20.844 -1.687 1 98.5 24 VAL B C 1
ATOM 2337 O O . VAL B 1 24 ? 3.447 20.453 -2.008 1 98.5 24 VAL B O 1
ATOM 2340 N N . MET B 1 25 ? 1.587 20.219 -0.852 1 98.75 25 MET B N 1
ATOM 2341 C CA . MET B 1 25 ? 2.021 19.031 -0.127 1 98.75 25 MET B CA 1
ATOM 2342 C C . MET B 1 25 ? 1.067 17.859 -0.37 1 98.75 25 MET B C 1
ATOM 2344 O O . MET B 1 25 ? 0.064 17.719 0.332 1 98.75 25 MET B O 1
ATOM 2348 N N . PRO B 1 26 ? 1.331 16.969 -1.378 1 98.88 26 PRO B N 1
ATOM 2349 C CA . PRO B 1 26 ? 0.515 15.766 -1.536 1 98.88 26 PRO B CA 1
ATOM 2350 C C . PRO B 1 26 ? 0.722 14.758 -0.405 1 98.88 26 PRO B C 1
ATOM 2352 O O . PRO B 1 26 ? 1.747 14.797 0.28 1 98.88 26 PRO B O 1
ATOM 2355 N N . ALA B 1 27 ? -0.235 13.922 -0.24 1 98.81 27 ALA B N 1
ATOM 2356 C CA . ALA B 1 27 ? -0.111 12.891 0.785 1 98.81 27 ALA B CA 1
ATOM 2357 C C . ALA B 1 27 ? 0.291 11.555 0.17 1 98.81 27 ALA B C 1
ATOM 2359 O O . ALA B 1 27 ? -0.17 11.195 -0.918 1 98.81 27 ALA B O 1
ATOM 2360 N N . CYS B 1 28 ? 1.125 10.859 0.831 1 98.88 28 CYS B N 1
ATOM 2361 C CA . CYS B 1 28 ? 1.487 9.492 0.484 1 98.88 28 CYS B CA 1
ATOM 2362 C C . CYS B 1 28 ? 0.913 8.5 1.491 1 98.88 28 CYS B C 1
ATOM 2364 O O . CYS B 1 28 ? 0.504 8.891 2.586 1 98.88 28 CYS B O 1
ATOM 2366 N N . HIS B 1 29 ? 0.838 7.23 1.064 1 98.88 29 HIS B N 1
ATOM 2367 C CA . HIS B 1 29 ? 0.283 6.203 1.941 1 98.88 29 HIS B CA 1
ATOM 2368 C C . HIS B 1 29 ? 1.165 4.961 1.962 1 98.88 29 HIS B C 1
ATOM 2370 O O . HIS B 1 29 ? 0.888 4.012 2.697 1 98.88 29 HIS B O 1
ATOM 2376 N N . ASP B 1 30 ? 2.164 4.859 1.195 1 98.88 30 ASP B N 1
ATOM 2377 C CA . ASP B 1 30 ? 3.172 3.805 1.186 1 98.88 30 ASP B CA 1
ATOM 2378 C C . ASP B 1 30 ? 4.449 4.273 0.495 1 98.88 30 ASP B C 1
ATOM 2380 O O . ASP B 1 30 ? 4.547 5.422 0.064 1 98.88 30 ASP B O 1
ATOM 2384 N N . ALA B 1 31 ? 5.504 3.42 0.444 1 98.81 31 ALA B N 1
ATOM 2385 C CA . ALA B 1 31 ? 6.812 3.779 -0.099 1 98.81 31 ALA B CA 1
ATOM 2386 C C . ALA B 1 31 ? 6.707 4.172 -1.569 1 98.81 31 ALA B C 1
ATOM 2388 O O . ALA B 1 31 ? 7.324 5.148 -2.004 1 98.81 31 ALA B O 1
ATOM 2389 N N . LEU B 1 32 ? 5.918 3.453 -2.338 1 98.81 32 LEU B N 1
ATOM 2390 C CA . LEU B 1 32 ? 5.812 3.709 -3.77 1 98.81 32 LEU B CA 1
ATOM 2391 C C . LEU B 1 32 ? 5.16 5.062 -4.035 1 98.81 32 LEU B C 1
ATOM 2393 O O . LEU B 1 32 ? 5.621 5.82 -4.891 1 98.81 32 LEU B O 1
ATOM 2397 N N . SER B 1 33 ? 4.035 5.398 -3.314 1 98.88 33 SER B N 1
ATOM 2398 C CA . SER B 1 33 ? 3.383 6.691 -3.516 1 98.88 33 SER B CA 1
ATOM 2399 C C . SER B 1 33 ? 4.297 7.84 -3.107 1 98.88 33 SER B C 1
ATOM 2401 O O . SER B 1 33 ? 4.266 8.914 -3.717 1 98.88 33 SER B O 1
ATOM 2403 N N . ALA B 1 34 ? 5.121 7.676 -2.057 1 98.88 34 ALA B N 1
ATOM 2404 C CA . ALA B 1 34 ? 6.098 8.695 -1.69 1 98.88 34 ALA B CA 1
ATOM 2405 C C . ALA B 1 34 ? 7.137 8.883 -2.793 1 98.88 34 ALA B C 1
ATOM 2407 O O . ALA B 1 34 ? 7.5 10.008 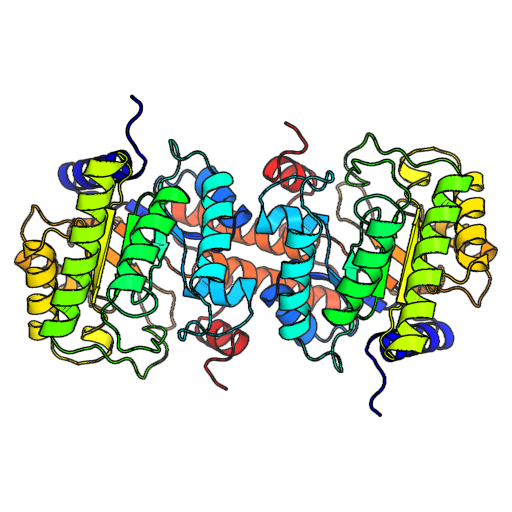-3.127 1 98.88 34 ALA B O 1
ATOM 2408 N N . ARG B 1 35 ? 7.59 7.758 -3.354 1 98.69 35 ARG B N 1
ATOM 2409 C CA . ARG B 1 35 ? 8.547 7.809 -4.453 1 98.69 35 ARG B CA 1
ATOM 2410 C C . ARG B 1 35 ? 7.969 8.562 -5.648 1 98.69 35 ARG B C 1
ATOM 2412 O O . ARG B 1 35 ? 8.68 9.32 -6.312 1 98.69 35 ARG B O 1
ATOM 2419 N N . LEU B 1 36 ? 6.738 8.312 -5.965 1 98.88 36 LEU B N 1
ATOM 2420 C CA . LEU B 1 36 ? 6.082 8.992 -7.074 1 98.88 36 LEU B CA 1
ATOM 2421 C C . LEU B 1 36 ? 5.984 10.492 -6.809 1 98.88 36 LEU B C 1
ATOM 2423 O O . LEU B 1 36 ? 6.16 11.305 -7.723 1 98.88 36 LEU B O 1
ATOM 2427 N N . ILE B 1 37 ? 5.695 10.898 -5.543 1 98.94 37 ILE B N 1
ATOM 2428 C CA . ILE B 1 37 ? 5.637 12.305 -5.168 1 98.94 37 ILE B CA 1
ATOM 2429 C C . ILE B 1 37 ? 7.012 12.945 -5.355 1 98.94 37 ILE B C 1
ATOM 2431 O O . ILE B 1 37 ? 7.125 14.039 -5.91 1 98.94 37 ILE B O 1
ATOM 2435 N N . GLU B 1 38 ? 8.047 12.273 -4.906 1 98.75 38 GLU B N 1
ATOM 2436 C CA . GLU B 1 38 ? 9.414 12.75 -5.074 1 98.75 38 GLU B CA 1
ATOM 2437 C C . GLU B 1 38 ? 9.758 12.93 -6.551 1 98.75 38 GLU B C 1
ATOM 2439 O O . GLU B 1 38 ? 10.297 13.961 -6.945 1 98.75 38 GLU B O 1
ATOM 2444 N N . ARG B 1 39 ? 9.422 11.938 -7.355 1 98 39 ARG B N 1
ATOM 2445 C CA . ARG B 1 39 ? 9.719 11.953 -8.781 1 98 39 ARG B CA 1
ATOM 2446 C C . ARG B 1 39 ? 9.008 13.102 -9.484 1 98 39 ARG B C 1
ATOM 2448 O O . ARG B 1 39 ? 9.523 13.664 -10.445 1 98 39 ARG B O 1
ATOM 2455 N N . ALA B 1 40 ? 7.82 13.461 -8.992 1 98.62 40 ALA B N 1
ATOM 2456 C CA . ALA B 1 40 ? 7.035 14.539 -9.586 1 98.62 40 ALA B CA 1
ATOM 2457 C C . ALA B 1 40 ? 7.625 15.898 -9.234 1 98.62 40 ALA B C 1
ATOM 2459 O O . ALA B 1 40 ? 7.195 16.922 -9.773 1 98.62 40 ALA B O 1
ATOM 2460 N N . GLY B 1 41 ? 8.562 15.969 -8.219 1 98.44 41 GLY B N 1
ATOM 2461 C CA . GLY B 1 41 ? 9.32 17.188 -7.973 1 98.44 41 GLY B CA 1
ATOM 2462 C C . GLY B 1 41 ? 8.844 17.953 -6.754 1 98.44 41 GLY B C 1
ATOM 2463 O O . GLY B 1 41 ? 9.273 19.078 -6.512 1 98.44 41 GLY B O 1
ATOM 2464 N N . PHE B 1 42 ? 7.969 17.391 -5.992 1 98.81 42 PHE B N 1
ATOM 2465 C CA . PHE B 1 42 ? 7.52 18.062 -4.773 1 98.81 42 PHE B CA 1
ATOM 2466 C C . PHE B 1 42 ? 8.625 18.078 -3.723 1 98.81 42 PHE B C 1
ATOM 2468 O O . PHE B 1 42 ? 9.469 17.172 -3.693 1 98.81 42 PHE B O 1
ATOM 2475 N N . ARG B 1 43 ? 8.617 19.016 -2.832 1 98.56 43 ARG B N 1
ATOM 2476 C CA . ARG B 1 43 ? 9.68 19.172 -1.845 1 98.56 43 ARG B CA 1
ATOM 2477 C C . ARG B 1 43 ? 9.219 18.703 -0.468 1 98.56 43 ARG B C 1
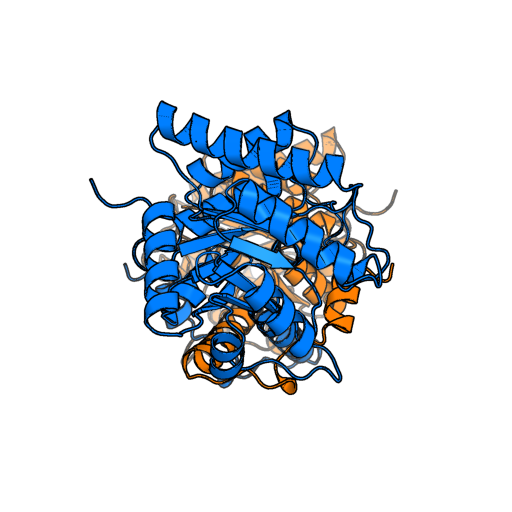ATOM 2479 O O . ARG B 1 43 ? 10.039 18.469 0.424 1 98.56 43 ARG B O 1
ATOM 2486 N N . VAL B 1 44 ? 7.887 18.578 -0.283 1 98.88 44 VAL B N 1
ATOM 2487 C CA . VAL B 1 44 ? 7.305 18.172 0.99 1 98.88 44 VAL B CA 1
ATOM 2488 C C . VAL B 1 44 ? 6.078 17.297 0.739 1 98.88 44 VAL B C 1
ATOM 2490 O O . VAL B 1 44 ? 5.324 17.531 -0.209 1 98.88 44 VAL B O 1
ATOM 2493 N N . ALA B 1 45 ? 5.922 16.234 1.476 1 98.94 45 ALA B N 1
ATOM 2494 C CA . ALA B 1 45 ? 4.777 15.328 1.448 1 98.94 45 ALA B CA 1
ATOM 2495 C C . ALA B 1 45 ? 4.254 15.062 2.857 1 98.94 45 ALA B C 1
ATOM 2497 O O . ALA B 1 45 ? 4.93 15.367 3.844 1 98.94 45 ALA B O 1
ATOM 2498 N N . PHE B 1 46 ? 3.039 14.633 2.924 1 98.94 46 PHE B N 1
ATOM 2499 C CA . PHE B 1 46 ? 2.4 14.273 4.184 1 98.94 46 PHE B CA 1
ATOM 2500 C C . PHE B 1 46 ? 2.027 12.797 4.199 1 98.94 46 PHE B C 1
ATOM 2502 O O . PHE B 1 46 ? 1.373 12.305 3.277 1 98.94 46 PHE B O 1
ATOM 2509 N N . MET B 1 47 ? 2.52 11.992 5.133 1 98.88 47 MET B N 1
ATOM 2510 C CA . MET B 1 47 ? 1.968 10.648 5.309 1 98.88 47 MET B CA 1
ATOM 2511 C C . MET B 1 47 ? 0.59 10.711 5.961 1 98.88 47 MET B C 1
ATOM 2513 O O . MET B 1 47 ? 0.479 10.938 7.164 1 98.88 47 MET B O 1
ATOM 2517 N N . SER B 1 48 ? -0.407 10.5 5.207 1 98.19 48 SER B N 1
ATOM 2518 C CA . SER B 1 48 ? -1.793 10.625 5.652 1 98.19 48 SER B CA 1
ATOM 2519 C C . SER B 1 48 ? -2.219 9.414 6.473 1 98.19 48 SER B C 1
ATOM 2521 O O . SER B 1 48 ? -2.23 8.289 5.969 1 98.19 48 SER B O 1
ATOM 2523 N N . GLY B 1 49 ? -2.645 9.727 7.75 1 97.25 49 GLY B N 1
ATOM 2524 C CA . GLY B 1 49 ? -3.172 8.633 8.555 1 97.25 49 GLY B CA 1
ATOM 2525 C C . GLY B 1 49 ? -4.371 7.953 7.918 1 97.25 49 GLY B C 1
ATOM 2526 O O . GLY B 1 49 ? -4.492 6.727 7.969 1 97.25 49 GLY B O 1
ATOM 2527 N N . PHE B 1 50 ? -5.293 8.727 7.309 1 97.12 50 PHE B N 1
ATOM 2528 C CA . PHE B 1 50 ? -6.445 8.172 6.613 1 97.12 50 PHE B CA 1
ATOM 2529 C C . PHE B 1 50 ? -6.008 7.23 5.5 1 97.12 50 PHE B C 1
ATOM 2531 O O . PHE B 1 50 ? -6.477 6.09 5.422 1 97.12 50 PHE B O 1
ATOM 2538 N N . ALA B 1 51 ? -5.066 7.68 4.656 1 98.38 51 ALA B N 1
ATOM 2539 C CA . ALA B 1 51 ? -4.664 6.918 3.477 1 98.38 51 ALA B CA 1
ATOM 2540 C C . ALA B 1 51 ? -3.918 5.648 3.871 1 98.38 51 ALA B C 1
ATOM 2542 O O . ALA B 1 51 ? -4.078 4.602 3.234 1 98.38 51 ALA B O 1
ATOM 2543 N N . VAL B 1 52 ? -3.098 5.754 4.926 1 98.62 52 VAL B N 1
ATOM 2544 C CA . VAL B 1 52 ? -2.352 4.594 5.402 1 98.62 52 VAL B CA 1
ATOM 2545 C C . VAL B 1 52 ? -3.318 3.549 5.957 1 98.62 52 VAL B C 1
ATOM 2547 O O . VAL B 1 52 ? -3.207 2.361 5.637 1 98.62 52 VAL B O 1
ATOM 2550 N N . SER B 1 53 ? -4.281 3.977 6.777 1 98.12 53 SER B N 1
ATOM 2551 C CA . SER B 1 53 ? -5.281 3.059 7.312 1 98.12 53 SER B CA 1
ATOM 2552 C C . SER B 1 53 ? -6.09 2.41 6.195 1 98.12 53 SER B C 1
ATOM 2554 O O . SER B 1 53 ? -6.336 1.202 6.219 1 98.12 53 SER B O 1
ATOM 2556 N N . ALA B 1 54 ? -6.473 3.203 5.25 1 98.19 54 ALA B N 1
ATOM 2557 C CA . ALA B 1 54 ? -7.277 2.725 4.129 1 98.19 54 ALA B CA 1
ATOM 2558 C C . ALA B 1 54 ? -6.5 1.715 3.289 1 98.19 54 ALA B C 1
ATOM 2560 O O . ALA B 1 54 ? -6.973 0.599 3.057 1 98.19 54 ALA B O 1
ATOM 2561 N N . SER B 1 55 ? -5.324 2.078 2.838 1 98.5 55 SER B N 1
ATOM 2562 C CA . SER B 1 55 ? -4.543 1.226 1.948 1 98.5 55 SER B CA 1
ATOM 2563 C C . SER B 1 55 ? -4.086 -0.043 2.66 1 98.5 55 SER B C 1
ATOM 2565 O O . SER B 1 55 ? -4.316 -1.152 2.174 1 98.5 55 SER B O 1
ATOM 2567 N N . GLY B 1 56 ? -3.535 0.105 3.818 1 98.25 56 GLY B N 1
ATOM 2568 C CA . GLY B 1 56 ? -2.867 -0.995 4.496 1 98.25 56 GLY B CA 1
ATOM 2569 C C . GLY B 1 56 ? -3.832 -1.942 5.184 1 98.25 56 GLY B C 1
ATOM 2570 O O . GLY B 1 56 ? -3.541 -3.131 5.332 1 98.25 56 GLY B O 1
ATOM 2571 N N . LEU B 1 57 ? -5 -1.427 5.656 1 98.25 57 LEU B N 1
ATOM 2572 C CA . LEU B 1 57 ? -5.863 -2.248 6.5 1 98.25 57 LEU B CA 1
ATOM 2573 C C . LEU B 1 57 ? -7.277 -2.307 5.938 1 98.25 57 LEU B C 1
ATOM 2575 O O . LEU B 1 57 ? -8.094 -3.115 6.387 1 98.25 57 LEU B O 1
ATOM 2579 N N . ALA B 1 58 ? -7.578 -1.46 4.945 1 98.19 58 ALA B N 1
ATOM 2580 C CA . ALA B 1 58 ? -8.953 -1.278 4.484 1 98.19 58 ALA B CA 1
ATOM 2581 C C . ALA B 1 58 ? -9.891 -0.966 5.648 1 98.19 58 ALA B C 1
ATOM 2583 O O . ALA B 1 58 ? -11.008 -1.474 5.703 1 98.19 58 ALA B O 1
ATOM 2584 N N . LEU B 1 59 ? -9.445 -0.163 6.602 1 97.38 59 LEU B N 1
ATOM 2585 C CA . LEU B 1 59 ? -10.211 0.253 7.77 1 97.38 59 LEU B CA 1
ATOM 2586 C C . LEU B 1 59 ? -10.344 1.771 7.82 1 97.38 59 LEU B C 1
ATOM 2588 O O . LEU B 1 59 ? -9.531 2.49 7.234 1 97.38 59 LEU B O 1
ATOM 2592 N N . PRO B 1 60 ? -11.367 2.277 8.461 1 95.81 60 PRO B N 1
ATOM 2593 C CA . PRO B 1 60 ? -11.547 3.729 8.562 1 95.81 60 PRO B CA 1
ATOM 2594 C C . PRO B 1 60 ? -10.492 4.391 9.445 1 95.81 60 PRO B C 1
ATOM 2596 O O . PRO B 1 60 ? -9.969 3.76 10.367 1 95.81 60 PRO B O 1
ATOM 2599 N N . ASP B 1 61 ? -10.172 5.594 9.102 1 94.44 61 ASP B N 1
ATOM 2600 C CA . ASP B 1 61 ? -9.32 6.426 9.953 1 94.44 61 ASP B CA 1
ATOM 2601 C C . ASP B 1 61 ? -10.055 6.852 11.219 1 94.44 61 ASP B C 1
ATOM 2603 O O . ASP B 1 61 ? -10.438 8.016 11.359 1 94.44 61 ASP B O 1
ATOM 2607 N N . ALA B 1 62 ? -10.188 5.961 12.164 1 93.69 62 ALA B N 1
ATOM 2608 C CA . ALA B 1 62 ? -10.961 6.16 13.383 1 93.69 62 ALA B CA 1
ATOM 2609 C C . ALA B 1 62 ? -10.203 5.648 14.602 1 93.69 62 ALA B C 1
ATOM 2611 O O . ALA B 1 62 ? -10.805 5.117 15.539 1 93.69 62 ALA B O 1
ATOM 2612 N N . GLY B 1 63 ? -8.914 5.77 14.5 1 92.31 63 GLY B N 1
ATOM 2613 C CA . GLY B 1 63 ? -8.086 5.375 15.633 1 92.31 63 GLY B CA 1
ATOM 2614 C C . GLY B 1 63 ? -7.906 3.871 15.734 1 92.31 63 GLY B C 1
ATOM 2615 O O . GLY B 1 63 ? -7.504 3.363 16.781 1 92.31 63 GLY B O 1
ATOM 2616 N N . LEU B 1 64 ? -8.195 3.109 14.664 1 95.06 64 LEU B N 1
ATOM 2617 C CA . LEU B 1 64 ? -8.07 1.657 14.664 1 95.06 64 LEU B CA 1
ATOM 2618 C C . LEU B 1 64 ? -6.629 1.234 14.383 1 95.06 64 LEU B C 1
ATOM 2620 O O . LEU B 1 64 ? -6.141 0.255 14.945 1 95.06 64 LEU B O 1
ATOM 2624 N N . ILE B 1 65 ? -5.926 1.958 13.461 1 96.25 65 ILE B N 1
ATOM 2625 C CA . ILE B 1 65 ? -4.531 1.637 13.18 1 96.25 65 ILE B CA 1
ATOM 2626 C C . ILE B 1 65 ? -3.668 1.973 14.391 1 96.25 65 ILE B C 1
ATOM 2628 O O . ILE B 1 65 ? -3.855 3.014 15.023 1 96.25 65 ILE B O 1
ATOM 2632 N N . SER B 1 66 ? -2.758 1.116 14.758 1 96.75 66 SER B N 1
ATOM 2633 C CA . SER B 1 66 ? -1.91 1.284 15.938 1 96.75 66 SER B CA 1
ATOM 2634 C C . SER B 1 66 ? -0.652 2.078 15.602 1 96.75 66 SER B C 1
ATOM 2636 O O . SER B 1 66 ? -0.322 2.266 14.43 1 96.75 66 SER B O 1
ATOM 2638 N N . TYR B 1 67 ? -0.023 2.551 16.688 1 97.81 67 TYR B N 1
ATOM 2639 C CA . TYR B 1 67 ? 1.244 3.258 16.547 1 97.81 67 TYR B CA 1
ATOM 2640 C C . TYR B 1 67 ? 2.252 2.426 15.766 1 97.81 67 TYR B C 1
ATOM 2642 O O . TYR B 1 67 ? 2.863 2.914 14.812 1 97.81 67 TYR B O 1
ATOM 2650 N N . GLY B 1 68 ? 2.406 1.156 16.203 1 97.94 68 GLY B N 1
ATOM 2651 C CA . GLY B 1 68 ? 3.396 0.303 15.555 1 97.94 68 GLY B CA 1
ATOM 2652 C C . GLY B 1 68 ? 3.15 0.116 14.07 1 97.94 68 GLY B C 1
ATOM 2653 O O . GLY B 1 68 ? 4.094 0.105 13.273 1 97.94 68 GLY B O 1
ATOM 2654 N N . GLU B 1 69 ? 1.93 -0.108 13.648 1 98 69 GLU B N 1
ATOM 2655 C CA . GLU B 1 69 ? 1.562 -0.265 12.242 1 98 69 GLU B CA 1
ATOM 2656 C C . GLU B 1 69 ? 1.871 1 11.445 1 98 69 GLU B C 1
ATOM 2658 O O . GLU B 1 69 ? 2.447 0.93 10.359 1 98 69 GLU B O 1
ATOM 2663 N N . GLN B 1 70 ? 1.484 2.15 12.016 1 98.06 70 GLN B N 1
ATOM 2664 C CA . GLN B 1 70 ? 1.735 3.42 11.344 1 98.06 70 GLN B CA 1
ATOM 2665 C C . GLN B 1 70 ? 3.232 3.691 11.219 1 98.06 70 GLN B C 1
ATOM 2667 O O . GLN B 1 70 ? 3.703 4.145 10.18 1 98.06 70 GLN B O 1
ATOM 2672 N N . LEU B 1 71 ? 3.973 3.449 12.289 1 98.69 71 LEU B N 1
ATOM 2673 C CA . LEU B 1 71 ? 5.414 3.68 12.289 1 98.69 71 LEU B CA 1
ATOM 2674 C C . LEU B 1 71 ? 6.105 2.824 11.234 1 98.69 71 LEU B C 1
ATOM 2676 O O . LEU B 1 71 ? 7.02 3.291 10.547 1 98.69 71 LEU B O 1
ATOM 2680 N N . SER B 1 72 ? 5.715 1.568 11.094 1 98.44 72 SER B N 1
ATOM 2681 C CA . SER B 1 72 ? 6.309 0.666 10.109 1 98.44 72 SER B CA 1
ATOM 2682 C C . SER B 1 72 ? 6.164 1.215 8.695 1 98.44 72 SER B C 1
ATOM 2684 O O . SER B 1 72 ? 7.117 1.193 7.914 1 98.44 72 SER B O 1
ATOM 2686 N N . VAL B 1 73 ? 5.004 1.727 8.383 1 98.69 73 VAL B N 1
ATOM 2687 C CA . VAL B 1 73 ? 4.77 2.338 7.074 1 98.69 73 VAL B CA 1
ATOM 2688 C C . VAL B 1 73 ? 5.664 3.562 6.91 1 98.69 73 VAL B C 1
ATOM 2690 O O . VAL B 1 73 ? 6.277 3.754 5.855 1 98.69 73 VAL B O 1
ATOM 2693 N N . GLY B 1 74 ? 5.734 4.395 7.934 1 98.81 74 GLY B N 1
ATOM 2694 C CA . GLY B 1 74 ? 6.574 5.582 7.898 1 98.81 74 GLY B CA 1
ATOM 2695 C C . GLY B 1 74 ? 8.039 5.27 7.668 1 98.81 74 GLY B C 1
ATOM 2696 O O . GLY B 1 74 ? 8.719 5.98 6.926 1 98.81 74 GLY B O 1
ATOM 2697 N N . GLN B 1 75 ? 8.547 4.219 8.352 1 98.75 75 GLN B N 1
ATOM 2698 C CA . GLN B 1 75 ? 9.93 3.801 8.156 1 98.75 75 GLN B CA 1
ATOM 2699 C C . GLN B 1 75 ? 10.203 3.443 6.699 1 98.75 75 GLN B C 1
ATOM 2701 O O . GLN B 1 75 ? 11.227 3.834 6.137 1 98.75 75 GLN B O 1
ATOM 2706 N N . ASN B 1 76 ? 9.297 2.686 6.113 1 98.75 76 ASN B N 1
ATOM 2707 C CA . ASN B 1 76 ? 9.445 2.303 4.711 1 98.75 76 ASN B CA 1
ATOM 2708 C C . ASN B 1 76 ? 9.406 3.518 3.791 1 98.75 76 ASN B C 1
ATOM 2710 O O . ASN B 1 76 ? 10.172 3.605 2.834 1 98.75 76 ASN B O 1
ATOM 2714 N N . ILE B 1 77 ? 8.461 4.492 4.055 1 98.88 77 ILE B N 1
ATOM 2715 C CA . ILE B 1 77 ? 8.32 5.715 3.271 1 98.88 77 ILE B CA 1
ATOM 2716 C C . ILE B 1 77 ? 9.633 6.504 3.316 1 98.88 77 ILE B C 1
ATOM 2718 O O . ILE B 1 77 ? 10.172 6.887 2.275 1 98.88 77 ILE B O 1
ATOM 2722 N N . CYS B 1 78 ? 10.18 6.723 4.504 1 98.81 78 CYS B N 1
ATOM 2723 C CA . CYS B 1 78 ? 11.375 7.543 4.668 1 98.81 78 CYS B CA 1
ATOM 2724 C C . CYS B 1 78 ? 12.594 6.852 4.082 1 98.81 78 CYS B C 1
ATOM 2726 O O . CYS B 1 78 ? 13.516 7.512 3.592 1 98.81 78 CYS B O 1
ATOM 2728 N N . ALA B 1 79 ? 12.625 5.531 4.062 1 98.31 79 ALA B N 1
ATOM 2729 C CA . ALA B 1 79 ? 13.734 4.777 3.479 1 98.31 79 ALA B CA 1
ATOM 2730 C C . ALA B 1 79 ? 13.695 4.836 1.955 1 98.31 79 ALA B C 1
ATOM 2732 O O . ALA B 1 79 ? 14.727 4.691 1.293 1 98.31 79 ALA B O 1
ATOM 2733 N N . ALA B 1 80 ? 12.547 5.07 1.392 1 98.31 80 ALA B N 1
ATOM 2734 C CA . ALA B 1 80 ? 12.336 4.941 -0.049 1 98.31 80 ALA B CA 1
ATOM 2735 C C . ALA B 1 80 ? 12.68 6.242 -0.77 1 98.31 80 ALA B C 1
ATOM 2737 O O . ALA B 1 80 ? 12.812 6.262 -1.996 1 98.31 80 ALA B O 1
ATOM 2738 N N . ILE B 1 81 ? 12.805 7.316 -0.009 1 98.19 81 ILE B N 1
ATOM 2739 C CA . ILE B 1 81 ? 12.984 8.617 -0.644 1 98.19 81 ILE B CA 1
ATOM 2740 C C . ILE B 1 81 ? 14.344 9.195 -0.255 1 98.19 81 ILE B C 1
ATOM 2742 O O . ILE B 1 81 ? 14.992 8.703 0.677 1 98.19 81 ILE B O 1
ATOM 2746 N N . ASP B 1 82 ? 14.828 10.195 -1.007 1 97.19 82 ASP B N 1
ATOM 2747 C CA . ASP B 1 82 ? 15.969 11.039 -0.658 1 97.19 82 ASP B CA 1
ATOM 2748 C C . ASP B 1 82 ? 15.523 12.273 0.125 1 97.19 82 ASP B C 1
ATOM 2750 O O . ASP B 1 82 ? 14.938 13.195 -0.445 1 97.19 82 ASP B O 1
ATOM 2754 N N . THR B 1 83 ? 15.844 12.281 1.364 1 93.19 83 THR B N 1
ATOM 2755 C CA . THR B 1 83 ? 15.352 13.328 2.26 1 93.19 83 THR B CA 1
ATOM 2756 C C . THR B 1 83 ? 15.93 14.688 1.873 1 93.19 83 THR B C 1
ATOM 2758 O O . THR B 1 83 ? 15.547 15.711 2.436 1 93.19 83 THR B O 1
ATOM 2761 N N . ARG B 1 84 ? 16.953 14.734 0.938 1 95.69 84 ARG B N 1
ATOM 2762 C CA . ARG B 1 84 ? 17.422 16.016 0.414 1 95.69 84 ARG B CA 1
ATOM 2763 C C . ARG B 1 84 ? 16.469 16.562 -0.637 1 95.69 84 ARG B C 1
ATOM 2765 O O . ARG B 1 84 ? 16.5 17.75 -0.956 1 95.69 84 ARG B O 1
ATOM 2772 N N . ARG B 1 85 ? 15.625 15.648 -1.137 1 97.56 85 ARG B N 1
ATOM 2773 C CA . ARG B 1 85 ? 14.727 16.016 -2.227 1 97.56 85 ARG B CA 1
ATOM 2774 C C . ARG B 1 85 ? 13.289 16.125 -1.737 1 97.56 85 ARG B C 1
ATOM 2776 O O . ARG B 1 85 ? 12.539 17 -2.184 1 97.56 85 ARG B O 1
ATOM 2783 N N . LEU B 1 86 ? 12.945 15.312 -0.842 1 98.81 86 LEU B N 1
ATOM 2784 C CA . LEU B 1 86 ? 11.578 15.273 -0.342 1 98.81 86 LEU B CA 1
ATOM 2785 C C . LEU B 1 86 ? 11.555 15.156 1.178 1 98.81 86 LEU B C 1
ATOM 2787 O O . LEU B 1 86 ? 12.172 14.25 1.743 1 98.81 86 LEU B O 1
ATOM 2791 N N . LEU B 1 87 ? 10.883 16.094 1.849 1 98.94 87 LEU B N 1
ATOM 2792 C CA . LEU B 1 87 ? 10.672 16.078 3.291 1 98.94 87 LEU B CA 1
ATOM 2793 C C . LEU B 1 87 ? 9.266 15.578 3.625 1 98.94 87 LEU B C 1
ATOM 2795 O O . LEU B 1 87 ? 8.289 15.984 2.988 1 98.94 87 LEU B O 1
ATOM 2799 N N . VAL B 1 88 ? 9.141 14.633 4.578 1 98.94 88 VAL B N 1
ATOM 2800 C CA . VAL B 1 88 ? 7.836 14.047 4.863 1 98.94 88 VAL B CA 1
ATOM 2801 C C . VAL B 1 88 ? 7.406 14.406 6.281 1 98.94 88 VAL B C 1
ATOM 2803 O O . VAL B 1 88 ? 8.18 14.258 7.227 1 98.94 88 VAL B O 1
ATOM 2806 N N . ILE B 1 89 ? 6.207 14.969 6.41 1 98.94 89 ILE B N 1
ATOM 2807 C CA . ILE B 1 89 ? 5.535 15.141 7.695 1 98.94 89 ILE B CA 1
ATOM 2808 C C . ILE B 1 89 ? 4.594 13.961 7.941 1 98.94 89 ILE B C 1
ATOM 2810 O O . ILE B 1 89 ? 3.799 13.602 7.07 1 98.94 89 ILE B O 1
ATOM 2814 N N . GLY B 1 90 ? 4.707 13.344 9.055 1 98.88 90 GLY B N 1
ATOM 2815 C CA . GLY B 1 90 ? 3.857 12.203 9.359 1 98.88 90 GLY B CA 1
ATOM 2816 C C . GLY B 1 90 ? 2.664 12.562 10.227 1 98.88 90 GLY B C 1
ATOM 2817 O O . GLY B 1 90 ? 2.77 13.406 11.117 1 98.88 90 GLY B O 1
ATOM 2818 N N . ASP B 1 91 ? 1.569 11.898 9.961 1 98.56 91 ASP B N 1
ATOM 2819 C CA . ASP B 1 91 ? 0.408 12.008 10.836 1 98.56 91 ASP B CA 1
ATOM 2820 C C . ASP B 1 91 ? 0.666 11.328 12.18 1 98.56 91 ASP B C 1
ATOM 2822 O O . ASP B 1 91 ? 0.881 10.117 12.234 1 98.56 91 ASP B O 1
ATOM 2826 N N . GLY B 1 92 ? 0.602 12.078 13.203 1 98.31 92 GLY B N 1
ATOM 2827 C CA . GLY B 1 92 ? 0.795 11.523 14.531 1 98.31 92 GLY B CA 1
ATOM 2828 C C . GLY B 1 92 ? -0.502 11.344 15.305 1 98.31 92 GLY B C 1
ATOM 2829 O O . GLY B 1 92 ? -0.489 10.961 16.469 1 98.31 92 GLY B O 1
ATOM 2830 N N . ASP B 1 93 ? -1.613 11.648 14.633 1 97.56 93 ASP B N 1
ATOM 2831 C CA . ASP B 1 93 ? -2.932 11.539 15.25 1 97.56 93 ASP B CA 1
ATOM 2832 C C . ASP B 1 93 ? -2.953 12.227 16.609 1 97.56 93 ASP B C 1
ATOM 2834 O O . ASP B 1 93 ? -2.566 13.391 16.734 1 97.56 93 ASP B O 1
ATOM 2838 N N . THR B 1 94 ? -3.463 11.562 17.609 1 97.25 94 THR B N 1
ATOM 2839 C CA . THR B 1 94 ? -3.551 12.148 18.953 1 97.25 94 THR B CA 1
ATOM 2840 C C . THR B 1 94 ? -2.299 11.828 19.766 1 97.25 94 THR B C 1
ATOM 2842 O O . THR B 1 94 ? -2.27 12.047 20.969 1 97.25 94 THR B O 1
ATOM 2845 N N . GLY B 1 95 ? -1.306 11.234 19.156 1 97.5 95 GLY B N 1
ATOM 2846 C CA . GLY B 1 95 ? -0.128 10.773 19.875 1 97.5 95 GLY B CA 1
ATOM 2847 C C . GLY B 1 95 ? -0.275 9.367 20.422 1 97.5 95 GLY B C 1
ATOM 2848 O O . GLY B 1 95 ? 0.545 8.914 21.219 1 97.5 95 GLY B O 1
ATOM 2849 N N . PHE B 1 96 ? -1.387 8.664 20.125 1 96.44 96 PHE B N 1
ATOM 2850 C CA . PHE B 1 96 ? -1.639 7.238 20.328 1 96.44 96 PHE B CA 1
ATOM 2851 C C . PHE B 1 96 ? -1.755 6.91 21.812 1 96.44 96 PHE B C 1
ATOM 2853 O O . PHE B 1 96 ? -1.385 5.816 22.25 1 96.44 96 PHE B O 1
ATOM 2860 N N . GLY B 1 97 ? -2.088 7.848 22.656 1 94.75 97 GLY B N 1
ATOM 2861 C CA . GLY B 1 97 ? -2.312 7.605 24.078 1 94.75 97 GLY B CA 1
ATOM 2862 C C . GLY B 1 97 ? -2.008 8.812 24.938 1 94.75 97 GLY B C 1
ATOM 2863 O O . GLY B 1 97 ? -2.43 9.93 24.641 1 94.75 97 GLY B O 1
ATOM 2864 N N . GLY B 1 98 ? -1.339 8.539 26.109 1 94.75 98 GLY B N 1
ATOM 2865 C CA . GLY B 1 98 ? -0.986 9.602 27.031 1 94.75 98 GLY B CA 1
ATOM 2866 C C . GLY B 1 98 ? 0.396 10.18 26.781 1 94.75 98 GLY B C 1
ATOM 2867 O O . GLY B 1 98 ? 0.931 10.062 25.672 1 94.75 98 GLY B O 1
ATOM 2868 N N . SER B 1 99 ? 0.884 10.852 27.766 1 96.38 99 SER B N 1
ATOM 2869 C CA . SER B 1 99 ? 2.146 11.57 27.656 1 96.38 99 SER B CA 1
ATOM 2870 C C . SER B 1 99 ? 3.279 10.641 27.234 1 96.38 99 SER B C 1
ATOM 2872 O O . SER B 1 99 ? 4.121 11.008 26.406 1 96.38 99 SER B O 1
ATOM 2874 N N . GLY B 1 100 ? 3.32 9.477 27.844 1 97.31 100 GLY B N 1
ATOM 2875 C CA . GLY B 1 100 ? 4.332 8.516 27.453 1 97.31 100 GLY B CA 1
ATOM 2876 C C . GLY B 1 100 ? 4.234 8.109 26 1 97.31 100 GLY B C 1
ATOM 2877 O O . GLY B 1 100 ? 5.254 7.941 25.312 1 97.31 100 GLY B O 1
ATOM 2878 N N . ASN B 1 101 ? 3.041 7.91 25.469 1 98.12 101 ASN B N 1
ATOM 2879 C CA . ASN B 1 101 ? 2.812 7.57 24.078 1 98.12 101 ASN B CA 1
ATOM 2880 C C . ASN B 1 101 ? 3.223 8.711 23.141 1 98.12 101 ASN B C 1
ATOM 2882 O O . ASN B 1 101 ? 3.82 8.477 22.094 1 98.12 101 ASN B O 1
ATOM 2886 N N . VAL B 1 102 ? 2.879 9.922 23.531 1 98.44 102 VAL B N 1
ATOM 2887 C CA . VAL B 1 102 ? 3.264 11.086 22.75 1 98.44 102 VAL B CA 1
ATOM 2888 C C . VAL B 1 102 ? 4.785 11.148 22.609 1 98.44 102 VAL B C 1
ATOM 2890 O O . VAL B 1 102 ? 5.312 11.344 21.516 1 98.44 102 VAL B O 1
ATOM 2893 N N . ARG B 1 103 ? 5.484 10.969 23.703 1 98.31 103 ARG B N 1
ATOM 2894 C CA . ARG B 1 103 ? 6.945 10.969 23.688 1 98.31 103 ARG B CA 1
ATOM 2895 C C . ARG B 1 103 ? 7.48 9.883 22.766 1 98.31 103 ARG B C 1
ATOM 2897 O O . ARG B 1 103 ? 8.383 10.133 21.953 1 98.31 103 ARG B O 1
ATOM 2904 N N . ARG B 1 104 ? 6.91 8.672 22.922 1 98.44 104 ARG B N 1
ATOM 2905 C CA . ARG B 1 104 ? 7.305 7.555 22.062 1 98.44 104 ARG B CA 1
ATOM 2906 C C . ARG B 1 104 ? 7.059 7.879 20.594 1 98.44 104 ARG B C 1
ATOM 2908 O O . ARG B 1 104 ? 7.879 7.551 19.734 1 98.44 104 ARG B O 1
ATOM 2915 N N . THR B 1 105 ? 5.965 8.5 20.297 1 98.81 105 THR B N 1
ATOM 2916 C CA . THR B 1 105 ? 5.613 8.875 18.922 1 98.81 105 THR B CA 1
ATOM 2917 C C . THR B 1 105 ? 6.629 9.867 18.359 1 98.81 105 THR B C 1
ATOM 2919 O O . THR B 1 105 ? 7.137 9.68 17.25 1 98.81 105 THR B O 1
ATOM 2922 N N . ILE B 1 106 ? 6.953 10.914 19.141 1 98.81 106 ILE B N 1
ATOM 2923 C CA . ILE B 1 106 ? 7.91 11.93 18.703 1 98.81 106 ILE B CA 1
ATOM 2924 C C . ILE B 1 106 ? 9.258 11.273 18.406 1 98.81 106 ILE B C 1
ATOM 2926 O O . ILE B 1 106 ? 9.82 11.461 17.328 1 98.81 106 ILE B O 1
ATOM 2930 N N . GLU B 1 107 ? 9.734 10.484 19.25 1 98.56 107 GLU B N 1
ATOM 2931 C CA . GLU B 1 107 ? 11.039 9.852 19.094 1 98.56 107 GLU B CA 1
ATOM 2932 C C . GLU B 1 107 ? 11.031 8.852 17.938 1 98.56 107 GLU B C 1
ATOM 2934 O O . GLU B 1 107 ? 11.961 8.828 17.125 1 98.56 107 GLU B O 1
ATOM 2939 N N . GLY B 1 108 ? 10 8.023 17.938 1 98.75 108 GLY B N 1
ATOM 2940 C CA . GLY B 1 108 ? 9.898 7.027 16.891 1 98.75 108 GLY B CA 1
ATOM 2941 C C . GLY B 1 108 ? 9.844 7.633 15.5 1 98.75 108 GLY B C 1
ATOM 2942 O O . GLY B 1 108 ? 10.5 7.141 14.57 1 98.75 108 GLY B O 1
ATOM 2943 N N . TYR B 1 109 ? 9.062 8.711 15.305 1 98.88 109 TYR B N 1
ATOM 2944 C CA . TYR B 1 109 ? 8.93 9.352 14 1 98.88 109 TYR B CA 1
ATOM 2945 C C . TYR B 1 109 ? 10.234 10.008 13.578 1 98.88 109 TYR B C 1
ATOM 2947 O O . TYR B 1 109 ? 10.625 9.938 12.406 1 98.88 109 TYR B O 1
ATOM 2955 N N . ALA B 1 110 ? 10.93 10.609 14.523 1 98.69 110 ALA B N 1
ATOM 2956 C CA . ALA B 1 110 ? 12.234 11.188 14.219 1 98.69 110 ALA B CA 1
ATOM 2957 C C . ALA B 1 110 ? 13.219 10.117 13.758 1 98.69 110 ALA B C 1
ATOM 2959 O O . ALA B 1 110 ? 13.914 10.289 12.758 1 98.69 110 ALA B O 1
ATOM 2960 N N . LYS B 1 111 ? 13.289 9.008 14.484 1 98.31 111 LYS B N 1
ATOM 2961 C CA . LYS B 1 111 ? 14.195 7.914 14.156 1 98.31 111 LYS B CA 1
ATOM 2962 C C . LYS B 1 111 ? 13.852 7.293 12.805 1 98.31 111 LYS B C 1
ATOM 2964 O O . LYS B 1 111 ? 14.734 6.801 12.102 1 98.31 111 LYS B O 1
ATOM 2969 N N . ALA B 1 112 ? 12.586 7.344 12.438 1 98.56 112 ALA B N 1
ATOM 2970 C CA . ALA B 1 112 ? 12.141 6.781 11.164 1 98.56 112 ALA B CA 1
ATOM 2971 C C . ALA B 1 112 ? 12.578 7.66 9.992 1 98.56 112 ALA B C 1
ATOM 2973 O O . ALA B 1 112 ? 12.562 7.227 8.836 1 98.56 112 ALA B O 1
ATOM 2974 N N . GLY B 1 113 ? 12.891 8.953 10.258 1 98.38 113 GLY B N 1
ATOM 2975 C CA . GLY B 1 113 ? 13.406 9.82 9.211 1 98.38 113 GLY B CA 1
ATOM 2976 C C . GLY B 1 113 ? 12.445 10.922 8.82 1 98.38 113 GLY B C 1
ATOM 2977 O O . GLY B 1 113 ? 12.711 11.688 7.887 1 98.38 113 GLY B O 1
ATOM 2978 N N . PHE B 1 114 ? 11.32 11.078 9.555 1 98.88 114 PHE B N 1
ATOM 2979 C CA . PHE B 1 114 ? 10.367 12.133 9.258 1 98.88 114 PHE B CA 1
ATOM 2980 C C . PHE B 1 114 ? 10.984 13.508 9.516 1 98.88 114 PHE B C 1
ATOM 2982 O O . PHE B 1 114 ? 11.805 13.664 10.414 1 98.88 114 PHE B O 1
ATOM 2989 N N . ALA B 1 115 ? 10.555 14.453 8.695 1 98.88 115 ALA B N 1
ATOM 2990 C CA . ALA B 1 115 ? 10.953 15.844 8.922 1 98.88 115 ALA B CA 1
ATOM 2991 C C . ALA B 1 115 ? 10.047 16.5 9.961 1 98.88 115 ALA B C 1
ATOM 2993 O O . ALA B 1 115 ? 10.453 17.453 10.625 1 98.88 115 ALA B O 1
ATOM 2994 N N . GLY B 1 116 ? 8.891 16.031 10.055 1 98.88 116 GLY B N 1
ATOM 2995 C CA . GLY B 1 116 ? 7.918 16.594 10.984 1 98.88 116 GLY B CA 1
ATOM 2996 C C . GLY B 1 116 ? 6.828 15.602 11.375 1 98.88 116 GLY B C 1
ATOM 2997 O O . GLY B 1 116 ? 6.754 14.5 10.82 1 98.88 116 GLY B O 1
ATOM 2998 N N . VAL B 1 117 ? 5.996 16 12.359 1 98.94 117 VAL B N 1
ATOM 2999 C CA . VAL B 1 117 ? 4.879 15.195 12.836 1 98.94 117 VAL B CA 1
ATOM 3000 C C . VAL B 1 117 ? 3.717 16.109 13.234 1 98.94 117 VAL B C 1
ATOM 3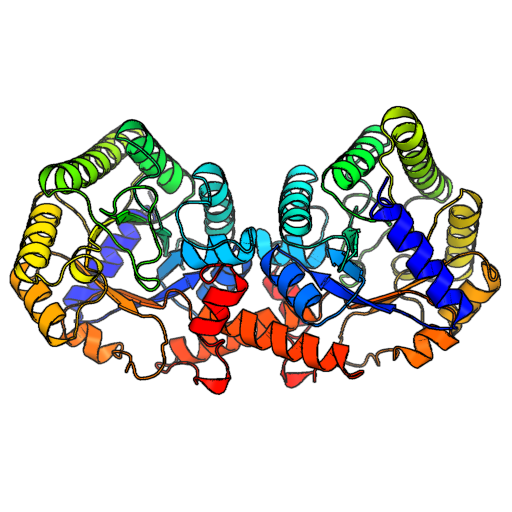002 O O . VAL B 1 117 ? 3.928 17.172 13.812 1 98.94 117 VAL B O 1
ATOM 3005 N N . SER B 1 118 ? 2.553 15.734 12.867 1 98.81 118 SER B N 1
ATOM 3006 C CA . SER B 1 118 ? 1.37 16.453 13.344 1 98.81 118 SER B CA 1
ATOM 3007 C C . SER B 1 118 ? 0.784 15.773 14.586 1 98.81 118 SER B C 1
ATOM 3009 O O . SER B 1 118 ? 0.723 14.547 14.656 1 98.81 118 SER B O 1
ATOM 3011 N N . ILE B 1 119 ? 0.411 16.5 15.57 1 98.69 119 ILE B N 1
ATOM 3012 C CA . ILE B 1 119 ? -0.279 16.047 16.766 1 98.69 119 ILE B CA 1
ATOM 3013 C C . ILE B 1 119 ? -1.603 16.797 16.922 1 98.69 119 ILE B C 1
ATOM 3015 O O . ILE B 1 119 ? -1.633 18.031 16.922 1 98.69 119 ILE B O 1
ATOM 3019 N N . GLU B 1 120 ? -2.699 16.047 17 1 98.06 120 GLU B N 1
ATOM 3020 C CA . GLU B 1 120 ? -4.012 16.672 17.031 1 98.06 120 GLU B CA 1
ATOM 3021 C C . GLU B 1 120 ? -4.641 16.594 18.422 1 98.06 120 GLU B C 1
ATOM 3023 O O . GLU B 1 120 ? -4.168 15.844 19.281 1 98.06 120 GLU B O 1
ATOM 3028 N N . ASP B 1 121 ? -5.758 17.328 18.625 1 97.75 121 ASP B N 1
ATOM 3029 C CA . ASP B 1 121 ? -6.309 17.469 19.969 1 97.75 121 ASP B CA 1
ATOM 3030 C C . ASP B 1 121 ? -7.672 16.797 20.078 1 97.75 121 ASP B C 1
ATOM 3032 O O . ASP B 1 121 ? -8.516 17.203 20.875 1 97.75 121 ASP B O 1
ATOM 3036 N N . GLN B 1 122 ? -7.922 15.797 19.266 1 97 122 GLN B N 1
ATOM 3037 C CA . GLN B 1 122 ? -9.188 15.078 19.359 1 97 122 GLN B CA 1
ATOM 3038 C C . GLN B 1 122 ? -9.227 14.188 20.594 1 97 122 GLN B C 1
ATOM 3040 O O . GLN B 1 122 ? -8.18 13.805 21.125 1 97 122 GLN B O 1
ATOM 3045 N N . VAL B 1 123 ? -10.43 13.875 21.031 1 95.44 123 VAL B N 1
ATOM 3046 C CA . VAL B 1 123 ? -10.648 12.82 22.016 1 95.44 123 VAL B CA 1
ATOM 3047 C C . VAL B 1 123 ? -10.352 11.461 21.391 1 95.44 123 VAL B C 1
ATOM 3049 O O . VAL B 1 123 ? -10.719 11.203 20.25 1 95.44 123 VAL B O 1
ATOM 3052 N N . TYR B 1 124 ? -9.711 10.648 22.125 1 90.62 124 TYR B N 1
ATOM 3053 C CA . TYR B 1 124 ? -9.438 9.305 21.641 1 90.62 124 TYR B CA 1
ATOM 3054 C C . TYR B 1 124 ? -10.586 8.352 22 1 90.62 124 TYR B C 1
ATOM 3056 O O . TYR B 1 124 ? -11.117 8.398 23.109 1 90.62 124 TYR B O 1
ATOM 3064 N N . PRO B 1 125 ? -11.016 7.43 21.172 1 89.75 125 PRO B N 1
ATOM 3065 C CA . PRO B 1 125 ? -10.5 7.27 19.812 1 89.75 125 PRO B CA 1
ATOM 3066 C C . PRO B 1 125 ? -10.938 8.391 18.875 1 89.75 125 PRO B C 1
ATOM 3068 O O . PRO B 1 125 ? -12.078 8.852 18.953 1 89.75 125 PRO B O 1
ATOM 3071 N N . LYS B 1 126 ? -9.961 8.742 18.094 1 90.19 126 LYS B N 1
ATOM 3072 C CA . LYS B 1 126 ? -10.211 9.859 17.188 1 90.19 126 LYS B CA 1
ATOM 3073 C C . LYS B 1 126 ? -11.062 9.414 15.992 1 90.19 126 LYS B C 1
ATOM 3075 O O . LYS B 1 126 ? -11.297 8.219 15.805 1 90.19 126 LYS B O 1
ATOM 3080 N N . ARG B 1 127 ? -11.516 10.406 15.25 1 87.56 127 ARG B N 1
ATOM 3081 C CA . ARG B 1 127 ? -12.25 10.203 14 1 87.56 127 ARG B CA 1
ATOM 3082 C C . ARG B 1 127 ? -11.68 11.07 12.883 1 87.56 127 ARG B C 1
ATOM 3084 O O . ARG B 1 127 ? -11.047 12.094 13.148 1 87.56 127 ARG B O 1
ATOM 3091 N N . CYS B 1 128 ? -11.875 10.539 11.688 1 86.44 128 CYS B N 1
ATOM 3092 C CA . CYS B 1 128 ? -11.578 11.43 10.562 1 86.44 128 CYS B CA 1
ATOM 3093 C C . CYS B 1 128 ? -12.375 12.727 10.672 1 86.44 128 CYS B C 1
ATOM 3095 O O . CYS B 1 128 ? -13.578 12.703 10.914 1 86.44 128 CYS B O 1
ATOM 3097 N N . ALA B 1 129 ? -11.695 13.844 10.445 1 82.81 129 ALA B N 1
ATOM 3098 C CA . ALA B 1 129 ? -12.281 15.172 10.633 1 82.81 129 ALA B CA 1
ATOM 3099 C C . ALA B 1 129 ? -13.453 15.391 9.688 1 82.81 129 ALA B C 1
ATOM 3101 O O . ALA B 1 129 ? -14.266 16.297 9.891 1 82.81 129 ALA B O 1
ATOM 3102 N N . TYR B 1 130 ? -13.641 14.523 8.664 1 81 130 TYR B N 1
ATOM 3103 C CA . TYR B 1 130 ? -14.648 14.734 7.629 1 81 130 TYR B CA 1
ATOM 3104 C C . TYR B 1 130 ? -15.789 13.727 7.766 1 81 130 TYR B C 1
ATOM 3106 O O . TYR B 1 130 ? -16.703 13.695 6.934 1 81 130 TYR B O 1
ATOM 3114 N N . SER B 1 131 ? -15.773 12.852 8.719 1 79.06 131 SER B N 1
ATOM 3115 C CA . SER B 1 131 ? -16.781 11.805 8.867 1 79.06 131 SER B CA 1
ATOM 3116 C C . SER B 1 131 ? -17.781 12.148 9.953 1 79.06 131 SER B C 1
ATOM 3118 O O . SER B 1 131 ? -18.719 11.391 10.203 1 79.06 131 SER B O 1
ATOM 3120 N N . GLY B 1 132 ? -17.844 13.227 10.531 1 79.12 132 GLY B N 1
ATOM 3121 C CA . GLY B 1 132 ? -18.766 13.617 11.578 1 79.12 132 GLY B CA 1
ATOM 3122 C C . GLY B 1 132 ? -18.422 13.031 12.93 1 79.12 132 GLY B C 1
ATOM 3123 O O . GLY B 1 132 ? -17.562 12.148 13.039 1 79.12 132 GLY B O 1
ATOM 3124 N N . GLY B 1 133 ? -18.906 13.555 13.93 1 86.12 133 GLY B N 1
ATOM 3125 C CA . GLY B 1 133 ? -18.734 13.055 15.289 1 86.12 133 GLY B CA 1
ATOM 3126 C C . GLY B 1 133 ? -17.391 13.391 15.883 1 86.12 133 GLY B C 1
ATOM 3127 O O . GLY B 1 133 ? -16.906 12.703 16.781 1 86.12 133 GLY B O 1
ATOM 3128 N N . VAL B 1 134 ? -16.812 14.391 15.469 1 92.69 134 VAL B N 1
ATOM 3129 C CA . VAL B 1 134 ? -15.508 14.82 15.945 1 92.69 134 VAL B CA 1
ATOM 3130 C C . VAL B 1 134 ? -15.648 15.523 17.297 1 92.69 134 VAL B C 1
ATOM 3132 O O . VAL B 1 134 ? -16.594 16.281 17.5 1 92.69 134 VAL B O 1
ATOM 3135 N N . ALA B 1 135 ? -14.805 15.188 18.219 1 95.12 135 ALA B N 1
ATOM 3136 C CA . ALA B 1 135 ? -14.719 15.844 19.516 1 95.12 135 ALA B CA 1
ATOM 3137 C C . ALA B 1 135 ? -13.266 16.141 19.875 1 95.12 135 ALA B C 1
ATOM 3139 O O . ALA B 1 135 ? -12.367 15.367 19.562 1 95.12 135 ALA B O 1
ATOM 3140 N N . VAL B 1 136 ? -13.086 17.266 20.562 1 96.81 136 VAL B N 1
ATOM 3141 C CA . VAL B 1 136 ? -11.742 17.625 21 1 96.81 136 VAL B CA 1
ATOM 3142 C C . VAL B 1 136 ? -11.68 17.641 22.516 1 96.81 136 VAL B C 1
ATOM 3144 O O . VAL B 1 136 ? -12.695 17.859 23.188 1 96.81 136 VAL B O 1
ATOM 3147 N N . VAL B 1 137 ? -10.562 17.438 23.078 1 97.25 137 VAL B N 1
ATOM 3148 C CA . VAL B 1 137 ? -10.344 17.484 24.516 1 97.25 137 VAL B CA 1
ATOM 3149 C C . VAL B 1 137 ? -10.422 18.922 25.016 1 97.25 137 VAL B C 1
ATOM 3151 O O . VAL B 1 137 ? -10.344 19.859 24.219 1 97.25 137 VAL B O 1
ATOM 3154 N N . PRO B 1 138 ? -10.547 19.125 26.297 1 97.12 138 PRO B N 1
ATOM 3155 C CA . PRO B 1 138 ? -10.523 20.484 26.859 1 97.12 138 PRO B CA 1
ATOM 3156 C C . PRO B 1 138 ? -9.203 21.203 26.594 1 97.12 138 PRO B C 1
ATOM 3158 O O . PRO B 1 138 ? -8.188 20.562 26.312 1 97.12 138 PRO B O 1
ATOM 3161 N N . ARG B 1 139 ? -9.258 22.531 26.734 1 97.12 139 ARG B N 1
ATOM 3162 C CA . ARG B 1 139 ? -8.117 23.406 26.469 1 97.12 139 ARG B CA 1
ATOM 3163 C C . ARG B 1 139 ? -6.879 22.922 27.203 1 97.12 139 ARG B C 1
ATOM 3165 O O . ARG B 1 139 ? -5.797 22.828 26.625 1 97.12 139 ARG B O 1
ATOM 3172 N N . GLU B 1 140 ? -7.016 22.609 28.391 1 97.75 140 GLU B N 1
ATOM 3173 C CA . GLU B 1 140 ? -5.879 22.266 29.25 1 97.75 140 GLU B CA 1
ATOM 3174 C C . GLU B 1 140 ? -5.195 21 28.766 1 97.75 140 GLU B C 1
ATOM 3176 O O . GLU B 1 140 ? -3.965 20.922 28.719 1 97.75 140 GLU B O 1
ATOM 3181 N N . GLU B 1 141 ? -6.004 20.062 28.406 1 97.75 141 GLU B N 1
ATOM 3182 C CA . GLU B 1 141 ? -5.461 18.797 27.906 1 97.75 141 GLU B CA 1
ATOM 3183 C C . GLU B 1 141 ? -4.82 18.969 26.531 1 97.75 141 GLU B C 1
ATOM 3185 O O . GLU B 1 141 ? -3.783 18.375 26.25 1 97.75 141 GLU B O 1
ATOM 3190 N N . ALA B 1 142 ? -5.441 19.75 25.688 1 98 142 ALA B N 1
ATOM 3191 C CA . ALA B 1 142 ? -4.867 20.031 24.375 1 98 142 ALA B CA 1
ATOM 3192 C C . ALA B 1 142 ? -3.492 20.672 24.5 1 98 142 ALA B C 1
ATOM 3194 O O . ALA B 1 142 ? -2.535 20.25 23.844 1 98 142 ALA B O 1
ATOM 3195 N N . VAL B 1 143 ? -3.438 21.656 25.359 1 98.44 143 VAL B N 1
ATOM 3196 C CA . VAL B 1 143 ? -2.193 22.375 25.609 1 98.44 143 VAL B CA 1
ATOM 3197 C C . VAL B 1 143 ? -1.15 21.438 26.203 1 98.44 143 VAL B C 1
ATOM 3199 O O . VAL B 1 143 ? 0.015 21.453 25.797 1 98.44 143 VAL B O 1
ATOM 3202 N N . ALA B 1 144 ? -1.547 20.625 27.141 1 98.44 144 ALA B N 1
ATOM 3203 C CA . ALA B 1 144 ? -0.64 19.672 27.766 1 98.44 144 ALA B CA 1
ATOM 3204 C C . ALA B 1 144 ? -0.062 18.688 26.75 1 98.44 144 ALA B C 1
ATOM 3206 O O . ALA B 1 144 ? 1.112 18.328 26.828 1 98.44 144 ALA B O 1
ATOM 3207 N N . ARG B 1 145 ? -0.855 18.266 25.859 1 98.5 145 ARG B N 1
ATOM 3208 C CA . ARG B 1 145 ? -0.425 17.328 24.828 1 98.5 145 ARG B CA 1
ATOM 3209 C C . ARG B 1 145 ? 0.639 17.953 23.938 1 98.5 145 ARG B C 1
ATOM 3211 O O . ARG B 1 145 ? 1.675 17.344 23.672 1 98.5 145 ARG B O 1
ATOM 3218 N N . VAL B 1 146 ? 0.426 19.156 23.469 1 98.69 146 VAL B N 1
ATOM 3219 C CA . VAL B 1 146 ? 1.38 19.875 22.625 1 98.69 146 VAL B CA 1
ATOM 3220 C C . VAL B 1 146 ? 2.656 20.156 23.406 1 98.69 146 VAL B C 1
ATOM 3222 O O . VAL B 1 146 ? 3.764 20 22.891 1 98.69 146 VAL B O 1
ATOM 3225 N N . ARG B 1 147 ? 2.479 20.547 24.656 1 98.69 147 ARG B N 1
ATOM 3226 C CA . ARG B 1 147 ? 3.631 20.781 25.531 1 98.69 147 ARG B CA 1
ATOM 3227 C C . ARG B 1 147 ? 4.484 19.531 25.672 1 98.69 147 ARG B C 1
ATOM 3229 O O . ARG B 1 147 ? 5.715 19.609 25.641 1 98.69 147 ARG B O 1
ATOM 3236 N N . CYS B 1 148 ? 3.82 18.438 25.875 1 98.62 148 CYS B N 1
ATOM 3237 C CA . CYS B 1 148 ? 4.512 17.156 25.984 1 98.62 148 CYS B CA 1
ATOM 3238 C C . CYS B 1 148 ? 5.297 16.844 24.719 1 98.62 148 CYS B C 1
ATOM 3240 O O . CYS B 1 148 ? 6.449 16.422 24.781 1 98.62 148 CYS B O 1
ATOM 3242 N N . ALA B 1 149 ? 4.73 17.031 23.562 1 98.81 149 ALA B N 1
ATOM 3243 C CA . ALA B 1 149 ? 5.383 16.797 22.281 1 98.81 149 ALA B CA 1
ATOM 3244 C C . ALA B 1 149 ? 6.609 17.688 22.109 1 98.81 149 ALA B C 1
ATOM 3246 O O . ALA B 1 149 ? 7.672 17.219 21.703 1 98.81 149 ALA B O 1
ATOM 3247 N N . ILE B 1 150 ? 6.492 18.938 22.469 1 98.5 150 ILE B N 1
ATOM 3248 C CA . ILE B 1 150 ? 7.582 19.906 22.344 1 98.5 150 ILE B CA 1
ATOM 3249 C C . ILE B 1 150 ? 8.719 19.531 23.281 1 98.5 150 ILE B C 1
ATOM 3251 O O . ILE B 1 150 ? 9.891 19.531 22.891 1 98.5 150 ILE B O 1
ATOM 3255 N N . ALA B 1 151 ? 8.328 19.188 24.469 1 98.5 151 ALA B N 1
ATOM 3256 C CA . ALA B 1 151 ? 9.336 18.781 25.438 1 98.5 151 ALA B CA 1
ATOM 3257 C C . ALA B 1 151 ? 10.102 17.562 24.953 1 98.5 151 ALA B C 1
ATOM 3259 O O . ALA B 1 151 ? 11.32 17.484 25.078 1 98.5 151 ALA B O 1
ATOM 3260 N N . ALA B 1 152 ? 9.359 16.562 24.469 1 98.56 152 ALA B N 1
ATOM 3261 C CA . ALA B 1 152 ? 9.977 15.352 23.938 1 98.56 152 ALA B CA 1
ATOM 3262 C C . ALA B 1 152 ? 10.938 15.672 22.797 1 98.56 152 ALA B C 1
ATOM 3264 O O . ALA B 1 152 ? 12.055 15.141 22.75 1 98.56 152 ALA B O 1
ATOM 3265 N N . ARG B 1 153 ? 10.555 16.5 21.891 1 98.31 153 ARG B N 1
ATOM 3266 C CA . ARG B 1 153 ? 11.383 16.938 20.766 1 98.31 153 ARG B CA 1
ATOM 3267 C C . ARG B 1 153 ? 12.664 17.594 21.25 1 98.31 153 ARG B C 1
ATOM 3269 O O . ARG B 1 153 ? 13.758 17.25 20.812 1 98.31 153 ARG B O 1
ATOM 3276 N N . ASP B 1 154 ? 12.508 18.5 22.172 1 97.81 154 ASP B N 1
ATOM 3277 C CA . ASP B 1 154 ? 13.648 19.281 22.641 1 97.81 154 ASP B CA 1
ATOM 3278 C C . ASP B 1 154 ? 14.625 18.391 23.422 1 97.81 154 ASP B C 1
ATOM 3280 O O . ASP B 1 154 ? 15.844 18.547 23.281 1 97.81 154 ASP B O 1
ATOM 3284 N N . GLU B 1 155 ? 14.062 17.531 24.219 1 97.94 155 GLU B N 1
ATOM 3285 C CA . GLU B 1 155 ? 14.906 16.594 24.938 1 97.94 155 GLU B CA 1
ATOM 3286 C C . GLU B 1 155 ? 15.672 15.68 23.984 1 97.94 155 GLU B C 1
ATOM 3288 O O . GLU B 1 155 ? 16.875 15.461 24.156 1 97.94 155 GLU B O 1
ATOM 3293 N N . MET B 1 156 ? 14.93 15.133 23.047 1 97.5 156 MET B N 1
ATOM 3294 C CA . MET B 1 156 ? 15.539 14.266 22.031 1 97.5 156 MET B CA 1
ATOM 3295 C C . MET B 1 156 ? 16.641 15.008 21.281 1 97.5 156 MET B C 1
ATOM 3297 O O . MET B 1 156 ? 17.719 14.453 21.047 1 97.5 156 MET B O 1
ATOM 3301 N N . ARG B 1 157 ? 16.453 16.234 20.953 1 96.81 157 ARG B N 1
ATOM 3302 C CA . ARG B 1 157 ? 17.422 17.047 20.234 1 96.81 157 ARG B CA 1
ATOM 3303 C C . ARG B 1 157 ? 18.703 17.203 21.047 1 96.81 157 ARG B C 1
ATOM 3305 O O . ARG B 1 157 ? 19.812 17.062 20.516 1 96.81 157 ARG B O 1
ATOM 3312 N N . ARG B 1 158 ? 18.562 17.438 22.25 1 96.88 158 ARG B N 1
ATOM 3313 C CA . ARG B 1 158 ? 19.719 17.594 23.125 1 96.88 158 ARG B CA 1
ATOM 3314 C C . ARG B 1 158 ? 20.484 16.281 23.266 1 96.88 158 ARG B C 1
ATOM 3316 O O . ARG B 1 158 ? 21.719 16.281 23.281 1 96.88 158 ARG B O 1
ATOM 3323 N N . ARG B 1 159 ? 19.781 15.242 23.344 1 96.88 159 ARG B N 1
ATOM 3324 C CA . ARG B 1 159 ? 20.375 13.945 23.656 1 96.88 159 ARG B CA 1
ATOM 3325 C C . ARG B 1 159 ? 21 13.32 22.422 1 96.88 159 ARG B C 1
ATOM 3327 O O . ARG B 1 159 ? 22.078 12.711 22.5 1 96.88 159 ARG B O 1
ATOM 3334 N N . SER B 1 160 ? 20.375 13.398 21.25 1 95.69 160 SER B N 1
ATOM 3335 C CA . SER B 1 160 ? 20.797 12.586 20.109 1 95.69 160 SER B CA 1
ATOM 3336 C C . SER B 1 160 ? 20.969 13.438 18.859 1 95.69 160 SER B C 1
ATOM 3338 O O . SER B 1 160 ? 21.422 12.945 17.828 1 95.69 160 SER B O 1
ATOM 3340 N N . GLY B 1 161 ? 20.516 14.68 18.891 1 95.62 161 GLY B N 1
ATOM 3341 C CA . GLY B 1 161 ? 20.609 15.531 17.719 1 95.62 161 GLY B CA 1
ATOM 3342 C C . GLY B 1 161 ? 19.453 15.344 16.75 1 95.62 161 GLY B C 1
ATOM 3343 O O . GLY B 1 161 ? 19.281 16.125 15.812 1 95.62 161 GLY B O 1
ATOM 3344 N N . LEU B 1 162 ? 18.625 14.305 17.031 1 97 162 LEU B N 1
ATOM 3345 C CA . LEU B 1 162 ? 17.422 14.125 16.219 1 97 162 LEU B CA 1
ATOM 3346 C C . LEU B 1 162 ? 16.422 15.234 16.5 1 97 162 LEU B C 1
ATOM 3348 O O . LEU B 1 162 ? 16.422 15.828 17.578 1 97 162 LEU B O 1
ATOM 3352 N N . ASP B 1 163 ? 15.594 15.508 15.453 1 98 163 ASP B N 1
ATOM 3353 C CA . ASP B 1 163 ? 14.664 16.625 15.547 1 98 163 ASP B CA 1
ATOM 3354 C C . ASP B 1 163 ? 13.422 16.391 14.688 1 98 163 ASP B C 1
ATOM 3356 O O . ASP B 1 163 ? 13.391 15.469 13.875 1 98 163 ASP B O 1
ATOM 3360 N N . LEU B 1 164 ? 12.422 17.156 14.969 1 98.62 164 LEU B N 1
ATOM 3361 C CA . LEU B 1 164 ? 11.18 17.156 14.203 1 98.62 164 LEU B CA 1
ATOM 3362 C C . LEU B 1 164 ? 10.562 18.547 14.18 1 98.62 164 LEU B C 1
ATOM 3364 O O . LEU B 1 164 ? 10.594 19.266 15.18 1 98.62 164 LEU B O 1
ATOM 3368 N N . VAL B 1 165 ? 10.047 18.891 13.078 1 98.75 165 VAL B N 1
ATOM 3369 C CA . VAL B 1 165 ? 9.094 19.984 13.047 1 98.75 165 VAL B CA 1
ATOM 3370 C C . VAL B 1 165 ? 7.766 19.547 13.648 1 98.75 165 VAL B C 1
ATOM 3372 O O . VAL B 1 165 ? 7.215 18.516 13.258 1 98.75 165 VAL B O 1
ATOM 3375 N N . LEU B 1 166 ? 7.258 20.328 14.617 1 98.75 166 LEU B N 1
ATOM 3376 C CA . LEU B 1 166 ? 5.988 19.969 15.242 1 98.75 166 LEU B CA 1
ATOM 3377 C C . LEU B 1 166 ? 4.84 20.766 14.625 1 98.75 166 LEU B C 1
ATOM 3379 O O . LEU B 1 166 ? 4.828 22 14.68 1 98.75 166 LEU B O 1
ATOM 3383 N N . VAL B 1 167 ? 3.922 20.047 14 1 98.88 167 VAL B N 1
ATOM 3384 C CA . VAL B 1 167 ? 2.654 20.609 13.547 1 98.88 167 VAL B CA 1
ATOM 3385 C C . VAL B 1 167 ? 1.58 20.391 14.609 1 98.88 167 VAL B C 1
ATOM 3387 O O . VAL B 1 167 ? 1.1 19.266 14.797 1 98.88 167 VAL B O 1
ATOM 3390 N N . ALA B 1 168 ? 1.222 21.422 15.32 1 98.81 168 ALA B N 1
ATOM 3391 C CA . ALA B 1 168 ? 0.145 21.328 16.297 1 98.81 168 ALA B CA 1
ATOM 3392 C C . ALA B 1 168 ? -1.214 21.562 15.648 1 98.81 168 ALA B C 1
ATOM 3394 O O . ALA B 1 168 ? -1.476 22.656 15.117 1 98.81 168 ALA B O 1
ATOM 3395 N N . ARG B 1 169 ? -2.066 20.562 15.695 1 98.38 169 ARG B N 1
ATOM 3396 C CA . ARG B 1 169 ? -3.338 20.562 14.977 1 98.38 169 ARG B CA 1
ATOM 3397 C C . ARG B 1 169 ? -4.512 20.625 15.945 1 98.38 169 ARG B C 1
ATOM 3399 O O . ARG B 1 169 ? -4.508 19.938 16.969 1 98.38 169 ARG B O 1
ATOM 3406 N N . THR B 1 170 ? -5.477 21.453 15.656 1 98 170 THR B N 1
ATOM 3407 C CA . THR B 1 170 ? -6.754 21.391 16.359 1 98 170 THR B CA 1
ATOM 3408 C C . THR B 1 170 ? -7.883 21.047 15.391 1 98 170 THR B C 1
ATOM 3410 O O . THR B 1 170 ? -7.934 21.578 14.281 1 98 170 THR B O 1
ATOM 3413 N N . ASP B 1 171 ? -8.711 20.141 15.789 1 96.62 171 ASP B N 1
ATOM 3414 C CA . ASP B 1 171 ? -9.922 19.812 15.039 1 96.62 171 ASP B CA 1
ATOM 3415 C C . ASP B 1 171 ? -11.156 20.453 15.664 1 96.62 171 ASP B C 1
ATOM 3417 O O . ASP B 1 171 ? -12.281 20 15.445 1 96.62 171 ASP B O 1
ATOM 3421 N N . CYS B 1 172 ? -10.93 21.516 16.438 1 95.75 172 CYS B N 1
ATOM 3422 C CA . CYS B 1 172 ? -11.977 22.172 17.219 1 95.75 172 CYS B CA 1
ATOM 3423 C C . CYS B 1 172 ? -13.07 22.719 16.312 1 95.75 172 CYS B C 1
ATOM 3425 O O . CYS B 1 172 ? -14.25 22.672 16.656 1 95.75 172 CYS B O 1
ATOM 3427 N N . ARG B 1 173 ? -12.766 23.203 15.133 1 94 173 ARG B N 1
ATOM 3428 C CA . ARG B 1 173 ? -13.75 23.781 14.227 1 94 173 ARG B CA 1
ATOM 3429 C C . ARG B 1 173 ? -14.742 22.719 13.758 1 94 173 ARG B C 1
ATOM 3431 O O . ARG B 1 173 ? -15.922 23.016 13.547 1 94 173 ARG B O 1
ATOM 3438 N N . ARG B 1 174 ? -14.234 21.516 13.594 1 89.81 174 ARG B N 1
ATOM 3439 C CA . ARG B 1 174 ? -15.062 20.406 13.164 1 89.81 174 ARG B CA 1
ATOM 3440 C C . ARG B 1 174 ? -15.93 19.891 14.312 1 89.81 174 ARG B C 1
ATOM 3442 O O . ARG B 1 174 ? -17.016 19.344 14.086 1 89.81 174 ARG B O 1
ATOM 3449 N N . ALA B 1 175 ? -15.414 20.062 15.469 1 87.44 175 ALA B N 1
ATOM 3450 C CA . ALA B 1 175 ? -16.109 19.594 16.656 1 87.44 175 ALA B CA 1
ATOM 3451 C C . ALA B 1 175 ? -17.172 20.594 17.109 1 87.44 175 ALA B C 1
ATOM 3453 O O . ALA B 1 175 ? -18.266 20.219 17.531 1 87.44 175 ALA B O 1
ATOM 3454 N N . GLU B 1 176 ? -16.641 21.844 17.109 1 81.88 176 GLU B N 1
ATOM 3455 C CA . GLU B 1 176 ? -17.484 22.906 17.641 1 81.88 176 GLU B CA 1
ATOM 3456 C C . GLU B 1 176 ? -17.547 24.094 16.672 1 81.88 176 GLU B C 1
ATOM 3458 O O . GLU B 1 176 ? -16.625 24.297 15.867 1 81.88 176 GLU B O 1
ATOM 3463 N N . GLU B 1 177 ? -18.609 24.781 16.75 1 73.44 177 GLU B N 1
ATOM 3464 C CA . GLU B 1 177 ? -18.797 25.906 15.844 1 73.44 177 GLU B CA 1
ATOM 3465 C C . GLU B 1 177 ? -18.188 27.172 16.422 1 73.44 177 GLU B C 1
ATOM 3467 O O . GLU B 1 177 ? -18.469 28.281 15.938 1 73.44 177 GLU B O 1
ATOM 3472 N N . ASP B 1 178 ? -17.203 27.141 17.188 1 88.25 178 ASP B N 1
ATOM 3473 C CA . ASP B 1 178 ? -16.703 28.375 17.812 1 88.25 178 ASP B CA 1
ATOM 3474 C C . ASP B 1 178 ? -15.312 28.734 17.297 1 88.25 178 ASP B C 1
ATOM 3476 O O . ASP B 1 178 ? -14.312 28.141 17.719 1 88.25 178 ASP B O 1
ATOM 3480 N N . LEU B 1 179 ? -15.211 29.797 16.422 1 95.44 179 LEU B N 1
ATOM 3481 C CA . LEU B 1 179 ? -13.945 30.234 15.828 1 95.44 179 LEU B CA 1
ATOM 3482 C C . LEU B 1 179 ? -13.016 30.812 16.891 1 95.44 179 LEU B C 1
ATOM 3484 O O . LEU B 1 179 ? -11.797 30.641 16.812 1 95.44 179 LEU B O 1
ATOM 3488 N N . ASP B 1 180 ? -13.602 31.453 17.859 1 96.25 180 ASP B N 1
ATOM 3489 C CA . ASP B 1 180 ? -12.781 32.062 18.906 1 96.25 180 ASP B CA 1
ATOM 3490 C C . ASP B 1 180 ? -11.992 30.984 19.656 1 96.25 180 ASP B C 1
ATOM 3492 O O . ASP B 1 180 ? -10.828 31.188 20.016 1 96.25 180 ASP B O 1
ATOM 3496 N N . GLU B 1 181 ? -12.672 29.922 19.938 1 97.12 181 GLU B N 1
ATOM 3497 C CA . GLU B 1 181 ? -12 28.812 20.594 1 97.12 181 GLU B CA 1
ATOM 3498 C C . GLU B 1 181 ? -10.875 28.25 19.734 1 97.12 181 GLU B C 1
ATOM 3500 O O . GLU B 1 181 ? -9.797 27.922 20.234 1 97.12 181 GLU B O 1
ATOM 3505 N N . VAL B 1 182 ? -11.102 28.156 18.422 1 97.56 182 VAL B N 1
ATOM 3506 C CA . VAL B 1 182 ? -10.086 27.703 17.484 1 97.56 182 VAL B CA 1
ATOM 3507 C C . VAL B 1 182 ? -8.867 28.625 17.531 1 97.56 182 VAL B C 1
ATOM 3509 O O . VAL B 1 182 ? -7.734 28.156 17.656 1 97.56 182 VAL B O 1
ATOM 3512 N N . LEU B 1 183 ? -9.125 29.922 17.484 1 97.88 183 LEU B N 1
ATOM 3513 C CA . LEU B 1 183 ? -8.047 30.906 17.516 1 97.88 183 LEU B CA 1
ATOM 3514 C C . LEU B 1 183 ? -7.277 30.844 18.828 1 97.88 183 LEU B C 1
ATOM 3516 O O . LEU B 1 183 ? -6.047 30.938 18.828 1 97.88 183 LEU B O 1
ATOM 3520 N N . TRP B 1 184 ? -8.031 30.703 19.922 1 97.94 184 TRP B N 1
ATOM 3521 C CA . TRP B 1 184 ? -7.379 30.594 21.219 1 97.94 184 TRP B CA 1
ATOM 3522 C C . TRP B 1 184 ? -6.418 29.422 21.266 1 97.94 184 TRP B C 1
ATOM 3524 O O . TRP B 1 184 ? -5.258 29.562 21.656 1 97.94 184 TRP B O 1
ATOM 3534 N N . ARG B 1 185 ? -6.852 28.25 20.875 1 98.19 185 ARG B N 1
ATOM 3535 C CA . ARG B 1 185 ? -6.031 27.047 20.891 1 98.19 185 ARG B CA 1
ATOM 3536 C C . ARG B 1 185 ? -4.793 27.219 20.016 1 98.19 185 ARG B C 1
ATOM 3538 O O . ARG B 1 185 ? -3.68 26.891 20.438 1 98.19 185 ARG B O 1
ATOM 3545 N N . CYS B 1 186 ? -5.008 27.734 18.844 1 98.25 186 CYS B N 1
ATOM 3546 C CA . CYS B 1 186 ? -3.906 27.922 17.906 1 98.25 186 CYS B CA 1
ATOM 3547 C C . CYS B 1 186 ? -2.854 28.859 18.469 1 98.25 186 CYS B C 1
ATOM 3549 O O . CYS B 1 186 ? -1.655 28.578 18.375 1 98.25 186 CYS B O 1
ATOM 3551 N N . ARG B 1 187 ? -3.301 29.953 19.094 1 98.31 187 ARG B N 1
ATOM 3552 C CA . ARG B 1 187 ? -2.365 30.891 19.719 1 98.31 187 ARG B CA 1
ATOM 3553 C C . ARG B 1 187 ? -1.616 30.219 20.859 1 98.31 187 ARG B C 1
ATOM 3555 O O . ARG B 1 187 ? -0.421 30.453 21.047 1 98.31 187 ARG B O 1
ATOM 3562 N N . ALA B 1 188 ? -2.338 29.453 21.625 1 98.56 188 ALA B N 1
ATOM 3563 C CA . ALA B 1 188 ? -1.716 28.75 22.734 1 98.56 188 ALA B CA 1
ATOM 3564 C C . ALA B 1 188 ? -0.641 27.781 22.25 1 98.56 188 ALA B C 1
ATOM 3566 O O . ALA B 1 188 ? 0.442 27.688 22.828 1 98.56 188 ALA B O 1
ATOM 3567 N N . PHE B 1 189 ? -0.96 27.016 21.172 1 98.62 189 PHE B N 1
ATOM 3568 C CA . PHE B 1 189 ? 0.002 26.078 20.594 1 98.62 189 PHE B CA 1
ATOM 3569 C C . PHE B 1 189 ? 1.238 26.812 20.094 1 98.62 189 PHE B C 1
ATOM 3571 O O . PHE B 1 189 ? 2.365 26.375 20.312 1 98.62 189 PHE B O 1
ATOM 3578 N N . ALA B 1 190 ? 1.043 27.938 19.422 1 98.19 190 ALA B N 1
ATOM 3579 C CA . ALA B 1 190 ? 2.145 28.75 18.922 1 98.19 190 ALA B CA 1
ATOM 3580 C C . ALA B 1 190 ? 3.02 29.266 20.062 1 98.19 190 ALA B C 1
ATOM 3582 O O . ALA B 1 190 ? 4.25 29.25 19.969 1 98.19 190 ALA B O 1
ATOM 3583 N N . ALA B 1 191 ? 2.393 29.719 21.094 1 97.69 191 ALA B N 1
ATOM 3584 C CA . ALA B 1 191 ? 3.107 30.266 22.234 1 97.69 191 ALA B CA 1
ATOM 3585 C C . ALA B 1 191 ? 3.99 29.203 22.891 1 97.69 191 ALA B C 1
ATOM 3587 O O . ALA B 1 191 ? 5.031 29.516 23.469 1 97.69 191 ALA B O 1
ATOM 3588 N N . LEU B 1 192 ? 3.57 27.922 22.797 1 97.75 192 LEU B N 1
ATOM 3589 C CA . LEU B 1 192 ? 4.34 26.828 23.375 1 97.75 192 LEU B CA 1
ATOM 3590 C C . LEU B 1 192 ? 5.574 26.531 22.531 1 97.75 192 LEU B C 1
ATOM 3592 O O . LEU B 1 192 ? 6.5 25.859 22.984 1 97.75 192 LEU B O 1
ATOM 3596 N N . GLY B 1 193 ? 5.512 27 21.297 1 96.19 193 GLY B N 1
ATOM 3597 C CA . GLY B 1 193 ? 6.676 26.766 20.453 1 96.19 193 GLY B CA 1
ATOM 3598 C C . GLY B 1 193 ? 6.414 25.812 19.312 1 96.19 193 GLY B C 1
ATOM 3599 O O . GLY B 1 193 ? 7.352 25.25 18.734 1 96.19 193 GLY B O 1
ATOM 3600 N N . ALA B 1 194 ? 5.145 25.531 18.969 1 97.94 194 ALA B N 1
ATOM 3601 C CA . ALA B 1 194 ? 4.852 24.75 17.766 1 97.94 194 ALA B CA 1
ATOM 3602 C C . ALA B 1 194 ? 5.43 25.406 16.531 1 97.94 194 ALA B C 1
ATOM 3604 O O . ALA B 1 194 ? 5.348 26.625 16.375 1 97.94 194 ALA B O 1
ATOM 3605 N N . ASP B 1 195 ? 6.055 24.594 15.641 1 97.81 195 ASP B N 1
ATOM 3606 C CA . ASP B 1 195 ? 6.656 25.141 14.422 1 97.81 195 ASP B CA 1
ATOM 3607 C C . ASP B 1 195 ? 5.586 25.531 13.414 1 97.81 195 ASP B C 1
ATOM 3609 O O . ASP B 1 195 ? 5.738 26.531 12.688 1 97.81 195 ASP B O 1
ATOM 3613 N N . VAL B 1 196 ? 4.562 24.766 13.289 1 98.69 196 VAL B N 1
ATOM 3614 C CA . VAL B 1 196 ? 3.416 24.984 12.414 1 98.69 196 VAL B CA 1
ATOM 3615 C C . VAL B 1 196 ? 2.123 24.797 13.203 1 98.69 196 VAL B C 1
ATOM 3617 O O . VAL B 1 196 ? 2.008 23.875 14.016 1 98.69 196 VAL B O 1
ATOM 3620 N N . VAL B 1 197 ? 1.198 25.672 13.023 1 98.44 197 VAL B N 1
ATOM 3621 C CA . VAL B 1 197 ? -0.131 25.547 13.617 1 98.44 197 VAL B CA 1
ATOM 3622 C C . VAL B 1 197 ? -1.153 25.234 12.523 1 98.44 197 VAL B C 1
ATOM 3624 O O . VAL B 1 197 ? -1.155 25.875 11.469 1 98.44 197 VAL B O 1
ATOM 3627 N N . TYR B 1 198 ? -1.988 24.234 12.734 1 96.5 198 TYR B N 1
ATOM 3628 C CA . TYR B 1 198 ? -2.945 23.688 11.773 1 96.5 198 TYR B CA 1
ATOM 3629 C C . TYR B 1 198 ? -4.336 23.594 12.391 1 96.5 198 TYR B C 1
ATOM 3631 O O . TYR B 1 198 ? -4.539 22.844 13.352 1 96.5 198 TYR B O 1
ATOM 3639 N N . ALA B 1 199 ? -5.289 24.391 11.914 1 97.12 199 ALA B N 1
ATOM 3640 C CA . ALA B 1 199 ? -6.695 24.25 12.289 1 97.12 199 ALA B CA 1
ATOM 3641 C C . ALA B 1 199 ? -7.504 23.641 11.141 1 97.12 199 ALA B C 1
ATOM 3643 O O . ALA B 1 199 ? -7.594 24.234 10.062 1 97.12 199 ALA B O 1
ATOM 3644 N N . GLU B 1 200 ? -8.125 22.531 11.391 1 95.06 200 GLU B N 1
ATOM 3645 C CA . GLU B 1 200 ? -8.867 21.812 10.367 1 95.06 200 GLU B CA 1
ATOM 3646 C C . GLU B 1 200 ? -10.219 22.453 10.094 1 95.06 200 GLU B C 1
ATOM 3648 O O . GLU B 1 200 ? -10.914 22.859 11.031 1 95.06 200 GLU B O 1
ATOM 3653 N N . GLY B 1 201 ? -10.586 22.609 8.797 1 91.69 201 GLY B N 1
ATOM 3654 C CA . GLY B 1 201 ? -11.961 22.891 8.422 1 91.69 201 GLY B CA 1
ATOM 3655 C C . GLY B 1 201 ? -12.281 24.359 8.367 1 91.69 201 GLY B C 1
ATOM 3656 O O . GLY B 1 201 ? -13.445 24.766 8.469 1 91.69 201 GLY B O 1
ATOM 3657 N N . LEU B 1 202 ? -11.32 25.219 8.266 1 94.19 202 LEU B N 1
ATOM 3658 C CA . LEU B 1 202 ? -11.586 26.656 8.234 1 94.19 202 LEU B CA 1
ATOM 3659 C C . LEU B 1 202 ? -11.938 27.125 6.828 1 94.19 202 LEU B C 1
ATOM 3661 O O . LEU B 1 202 ? -11.336 26.656 5.852 1 94.19 202 LEU B O 1
ATOM 3665 N N . ALA B 1 203 ? -12.891 28.031 6.75 1 93.06 203 ALA B N 1
ATOM 3666 C CA . ALA B 1 203 ? -13.164 28.766 5.52 1 93.06 203 ALA B CA 1
ATOM 3667 C C . ALA B 1 203 ? -12.078 29.797 5.246 1 93.06 203 ALA B C 1
ATOM 3669 O O . ALA B 1 203 ? -11.32 30.172 6.148 1 93.06 203 ALA B O 1
ATOM 3670 N N . PRO B 1 204 ? -12.008 30.281 4.004 1 94.69 204 PRO B N 1
ATOM 3671 C CA . PRO B 1 204 ? -10.93 31.203 3.643 1 94.69 204 PRO B CA 1
ATOM 3672 C C . PRO B 1 204 ? -10.867 32.438 4.559 1 94.69 204 PRO B C 1
ATOM 3674 O O . PRO B 1 204 ? -9.781 32.844 4.988 1 94.69 204 PRO B O 1
ATOM 3677 N N . ASP B 1 205 ? -11.961 33 4.875 1 95.31 205 ASP B N 1
ATOM 3678 C CA . ASP B 1 205 ? -11.977 34.188 5.727 1 95.31 205 ASP B CA 1
ATOM 3679 C C . ASP B 1 205 ? -11.523 33.844 7.145 1 95.31 205 ASP B C 1
ATOM 3681 O O . ASP B 1 205 ? -10.859 34.656 7.797 1 95.31 205 ASP B O 1
ATOM 3685 N N . GLU B 1 206 ? -11.898 32.688 7.625 1 96.31 206 GLU B N 1
ATOM 3686 C CA . GLU B 1 206 ? -11.477 32.219 8.945 1 96.31 206 GLU B CA 1
ATOM 3687 C C . GLU B 1 206 ? -9.977 31.938 8.977 1 96.31 206 GLU B C 1
ATOM 3689 O O . GLU B 1 206 ? -9.305 32.219 9.969 1 96.31 206 GLU B O 1
ATOM 3694 N N . LEU B 1 207 ? -9.5 31.375 7.898 1 96.19 207 LEU B N 1
ATOM 3695 C CA . LEU B 1 207 ? -8.07 31.109 7.781 1 96.19 207 LEU B CA 1
ATOM 3696 C C . LEU B 1 207 ? -7.27 32.406 7.805 1 96.19 207 LEU B C 1
ATOM 3698 O O . LEU B 1 207 ? -6.207 32.469 8.43 1 96.19 207 LEU B O 1
ATOM 3702 N N . ARG B 1 208 ? -7.754 33.406 7.152 1 95.75 208 ARG B N 1
ATOM 3703 C CA . ARG B 1 208 ? -7.109 34.719 7.184 1 95.75 208 ARG B CA 1
ATOM 3704 C C . ARG B 1 208 ? -7.043 35.25 8.602 1 95.75 208 ARG B C 1
ATOM 3706 O O . ARG B 1 208 ? -6.004 35.75 9.031 1 95.75 208 ARG B O 1
ATOM 3713 N N . ARG B 1 209 ? -8.141 35.125 9.266 1 96.75 209 ARG B N 1
ATOM 3714 C CA . ARG B 1 209 ? -8.188 35.594 10.648 1 96.75 209 ARG B CA 1
ATOM 3715 C C . ARG B 1 209 ? -7.18 34.844 11.516 1 96.75 209 ARG B C 1
ATOM 3717 O O . ARG B 1 209 ? -6.527 35.438 12.375 1 96.75 209 ARG B O 1
ATOM 3724 N N . LEU B 1 210 ? -7.148 33.594 11.297 1 97.5 210 LEU B N 1
ATOM 3725 C CA . LEU B 1 210 ? -6.18 32.781 12.031 1 97.5 210 LEU B CA 1
ATOM 3726 C C . LEU B 1 210 ? -4.758 33.25 11.781 1 97.5 210 LEU B C 1
ATOM 3728 O O . LEU B 1 210 ? -3.998 33.5 12.727 1 97.5 210 LEU B O 1
ATOM 3732 N N . CYS B 1 211 ? -4.371 33.438 10.523 1 96.44 211 CYS B N 1
ATOM 3733 C CA . CYS B 1 211 ? -3.02 33.875 10.156 1 96.44 211 CYS B CA 1
ATOM 3734 C C . CYS B 1 211 ? -2.682 35.219 10.75 1 96.44 211 CYS B C 1
ATOM 3736 O O . CYS B 1 211 ? -1.574 35.438 11.25 1 96.44 211 CYS B O 1
ATOM 3738 N N . VAL B 1 212 ? -3.619 36.094 10.727 1 95.44 212 VAL B N 1
ATOM 3739 C CA . VAL B 1 212 ? -3.422 37.406 11.305 1 95.44 212 VAL B CA 1
ATOM 3740 C C . VAL B 1 212 ? -3.236 37.281 12.812 1 95.44 212 VAL B C 1
ATOM 3742 O O . VAL B 1 212 ? -2.357 37.938 13.391 1 95.44 212 VAL B O 1
ATOM 3745 N N . SER B 1 213 ? -4.09 36.469 13.383 1 96.38 213 SER B N 1
ATOM 3746 C CA . SER B 1 213 ? -4.066 36.312 14.836 1 96.38 213 SER B CA 1
ATOM 3747 C C . SER B 1 213 ? -2.73 35.75 15.305 1 96.38 213 SER B C 1
ATOM 3749 O O . SER B 1 213 ? -2.258 36.062 16.391 1 96.38 213 SER B O 1
ATOM 3751 N N . LEU B 1 214 ? -2.094 34.875 14.586 1 96.19 214 LEU B N 1
ATOM 3752 C CA . LEU B 1 214 ? -0.854 34.188 14.945 1 96.19 214 LEU B CA 1
ATOM 3753 C C . LEU B 1 214 ? 0.35 35.094 14.719 1 96.19 214 LEU B C 1
ATOM 3755 O O . LEU B 1 214 ? 1.382 34.938 15.375 1 96.19 214 LEU B O 1
ATOM 3759 N N . GLY B 1 215 ? 0.214 36.062 13.82 1 91.88 215 GLY B N 1
ATOM 3760 C CA . GLY B 1 215 ? 1.324 36.938 13.484 1 91.88 215 GLY B CA 1
ATOM 3761 C C . GLY B 1 215 ? 2.232 36.344 12.414 1 91.88 215 GLY B C 1
ATOM 3762 O O . GLY B 1 215 ? 2.035 35.219 11.969 1 91.88 215 GLY B O 1
ATOM 3763 N N . PRO B 1 216 ? 3.25 37.062 12.031 1 88 216 PRO B N 1
ATOM 3764 C CA . PRO B 1 216 ? 4.031 36.75 10.836 1 88 216 PRO B CA 1
ATOM 3765 C C . PRO B 1 216 ? 5.082 35.656 11.094 1 88 216 PRO B C 1
ATOM 3767 O O . PRO B 1 216 ? 5.668 35.125 10.148 1 88 216 PRO B O 1
ATOM 3770 N N . THR B 1 217 ? 5.277 35.344 12.344 1 91.38 217 THR B N 1
ATOM 3771 C CA . THR B 1 217 ? 6.398 34.469 12.625 1 91.38 217 THR B CA 1
ATOM 3772 C C . THR B 1 217 ? 5.922 33 12.727 1 91.38 217 THR B C 1
ATOM 3774 O O . THR B 1 217 ? 6.734 32.094 12.688 1 91.38 217 THR B O 1
ATOM 3777 N N . VAL B 1 218 ? 4.645 32.781 12.914 1 95.88 218 VAL B N 1
ATOM 3778 C CA . VAL B 1 218 ? 4.109 31.422 13.078 1 95.88 218 VAL B CA 1
ATOM 3779 C C . VAL B 1 218 ? 3.619 30.891 11.734 1 95.88 218 VAL B C 1
ATOM 3781 O O . VAL B 1 218 ? 2.846 31.547 11.039 1 95.88 218 VAL B O 1
ATOM 3784 N N . HIS B 1 219 ? 4.164 29.75 11.328 1 98.06 219 HIS B N 1
ATOM 3785 C CA . HIS B 1 219 ? 3.709 29.125 10.086 1 98.06 219 HIS B CA 1
ATOM 3786 C C . HIS B 1 219 ? 2.363 28.438 10.273 1 98.06 219 HIS B C 1
ATOM 3788 O O . HIS B 1 219 ? 2.07 27.922 11.359 1 98.06 219 HIS B O 1
ATOM 3794 N N . THR B 1 220 ? 1.559 28.453 9.219 1 98 220 THR B N 1
ATOM 3795 C CA . THR B 1 220 ? 0.273 27.766 9.227 1 98 220 THR B CA 1
ATOM 3796 C C . THR B 1 220 ? 0.144 26.844 8.023 1 98 220 THR B C 1
ATOM 3798 O O . THR B 1 220 ? 0.891 26.969 7.051 1 98 220 THR B O 1
ATOM 3801 N N . MET B 1 221 ? -0.773 25.891 8.141 1 96.81 221 MET B N 1
ATOM 3802 C CA . MET B 1 221 ? -1.041 24.953 7.059 1 96.81 221 MET B CA 1
ATOM 3803 C C . MET B 1 221 ? -2.539 24.828 6.801 1 96.81 221 MET B C 1
ATOM 3805 O O . MET B 1 221 ? -3.346 24.984 7.719 1 96.81 221 MET B O 1
ATOM 3809 N N . LEU B 1 222 ? -2.811 24.656 5.574 1 96.31 222 LEU B N 1
ATOM 3810 C CA . LEU B 1 222 ? -4.148 24.359 5.078 1 96.31 222 LEU B CA 1
ATOM 3811 C C . LEU B 1 222 ? -4.254 22.906 4.629 1 96.31 222 LEU B C 1
ATOM 3813 O O . LEU B 1 222 ? -3.328 22.375 4.012 1 96.31 222 LEU B O 1
ATOM 3817 N N . ALA B 1 223 ? -5.312 22.219 5.043 1 96.31 223 ALA B N 1
ATOM 3818 C CA . ALA B 1 223 ? -5.59 20.891 4.531 1 96.31 223 ALA B CA 1
ATOM 3819 C C . ALA B 1 223 ? -6.871 20.859 3.703 1 96.31 223 ALA B C 1
ATOM 3821 O O . ALA B 1 223 ? -7.855 21.516 4.055 1 96.31 223 ALA B O 1
ATOM 3822 N N . GLN B 1 224 ? -6.793 20.156 2.613 1 95.25 224 GLN B N 1
ATOM 3823 C CA . GLN B 1 224 ? -7.922 20.125 1.691 1 95.25 224 GLN B CA 1
ATOM 3824 C C . GLN B 1 224 ? -8.227 18.703 1.243 1 95.25 224 GLN B C 1
ATOM 3826 O O . GLN B 1 224 ? -7.32 17.891 1.08 1 95.25 224 GLN B O 1
ATOM 3831 N N . VAL B 1 225 ? -9.461 18.391 1.123 1 92.94 225 VAL B N 1
ATOM 3832 C CA . VAL B 1 225 ? -9.992 17.141 0.593 1 92.94 225 VAL B CA 1
ATOM 3833 C C . VAL B 1 225 ? -11.047 17.422 -0.47 1 92.94 225 VAL B C 1
ATOM 3835 O O . VAL B 1 225 ? -11.867 18.328 -0.303 1 92.94 225 VAL B O 1
ATOM 3838 N N . GLU B 1 226 ? -10.977 16.766 -1.561 1 94.06 226 GLU B N 1
ATOM 3839 C CA . GLU B 1 226 ? -11.953 16.938 -2.629 1 94.06 226 GLU B CA 1
ATOM 3840 C C . GLU B 1 226 ? -13.32 16.406 -2.219 1 94.06 226 GLU B C 1
ATOM 3842 O O . GLU B 1 226 ? -13.453 15.234 -1.854 1 94.06 226 GLU B O 1
ATOM 3847 N N . ARG B 1 227 ? -14.305 17.188 -2.201 1 90.25 227 ARG B N 1
ATOM 3848 C CA . ARG B 1 227 ? -15.688 16.828 -1.902 1 90.25 227 ARG B CA 1
ATOM 3849 C C . ARG B 1 227 ? -16.656 17.562 -2.828 1 90.25 227 ARG B C 1
ATOM 3851 O O . ARG B 1 227 ? -16.344 18.656 -3.316 1 90.25 227 ARG B O 1
ATOM 3858 N N . PRO B 1 228 ? -17.828 16.906 -3.002 1 86.44 228 PRO B N 1
ATOM 3859 C CA . PRO B 1 228 ? -18.812 17.594 -3.83 1 86.44 228 PRO B CA 1
ATOM 3860 C C . PRO B 1 228 ? -19.188 18.969 -3.273 1 86.44 228 PRO B C 1
ATOM 3862 O O . PRO B 1 228 ? -19.422 19.109 -2.068 1 86.44 228 PRO B O 1
ATOM 3865 N N . GLY B 1 229 ? -19.172 20 -4.168 1 85.5 229 GLY B N 1
ATOM 3866 C CA . GLY B 1 229 ? -19.641 21.312 -3.789 1 85.5 229 GLY B CA 1
ATOM 3867 C C . GLY B 1 229 ? -18.578 22.172 -3.127 1 85.5 229 GLY B C 1
ATOM 3868 O O . GLY B 1 229 ? -18.812 23.328 -2.807 1 85.5 229 GLY B O 1
ATOM 3869 N N . VAL B 1 230 ? -17.406 21.641 -2.855 1 87.81 230 VAL B N 1
ATOM 3870 C CA . VAL B 1 230 ? -16.344 22.391 -2.189 1 87.81 230 VAL B CA 1
ATOM 3871 C C . VAL B 1 230 ? -15.32 22.859 -3.221 1 87.81 230 VAL B C 1
ATOM 3873 O O . VAL B 1 230 ? -14.828 22.062 -4.023 1 87.81 230 VAL B O 1
ATOM 3876 N N . THR B 1 231 ? -15.125 24.125 -3.221 1 91.19 231 THR B N 1
ATOM 3877 C CA . THR B 1 231 ? -14.094 24.703 -4.082 1 91.19 231 THR B CA 1
ATOM 3878 C C . THR B 1 231 ? -12.742 24.688 -3.385 1 91.19 231 THR B C 1
ATOM 3880 O O . THR B 1 231 ? -12.609 25.172 -2.264 1 91.19 231 THR B O 1
ATOM 3883 N N . LEU B 1 232 ? -11.734 24.156 -4.047 1 94.69 232 LEU B N 1
ATOM 3884 C CA . LEU B 1 232 ? -10.383 24.094 -3.49 1 94.69 232 LEU B CA 1
ATOM 3885 C C . LEU B 1 232 ? -9.719 25.469 -3.555 1 94.69 232 LEU B C 1
ATOM 3887 O O . LEU B 1 232 ? -9.969 26.234 -4.48 1 94.69 232 LEU B O 1
ATOM 3891 N N . ILE B 1 233 ? -8.953 25.734 -2.545 1 95.88 233 ILE B N 1
ATOM 3892 C CA . ILE B 1 233 ? -8.141 26.938 -2.502 1 95.88 233 ILE B CA 1
ATOM 3893 C C . ILE B 1 233 ? -6.836 26.719 -3.258 1 95.88 233 ILE B C 1
ATOM 3895 O O . ILE B 1 233 ? -6.121 25.734 -2.994 1 95.88 233 ILE B O 1
ATOM 3899 N N . SER B 1 234 ? -6.566 27.562 -4.262 1 95.56 234 SER B N 1
ATOM 3900 C CA . SER B 1 234 ? -5.355 27.422 -5.066 1 95.56 234 SER B CA 1
ATOM 3901 C C . SER B 1 234 ? -4.105 27.703 -4.238 1 95.56 234 SER B C 1
ATOM 3903 O O . SER B 1 234 ? -4.195 28.297 -3.156 1 95.56 234 SER B O 1
ATOM 3905 N N . GLN B 1 235 ? -2.996 27.297 -4.824 1 95.94 235 GLN B N 1
ATOM 3906 C CA . GLN B 1 235 ? -1.705 27.562 -4.195 1 95.94 235 GLN B CA 1
ATOM 3907 C C . GLN B 1 235 ? -1.491 29.047 -3.973 1 95.94 235 GLN B C 1
ATOM 3909 O O . GLN B 1 235 ? -1.037 29.469 -2.904 1 95.94 235 GLN B O 1
ATOM 3914 N N . THR B 1 236 ? -1.794 29.812 -4.941 1 96.38 236 THR B N 1
ATOM 3915 C CA . THR B 1 236 ? -1.627 31.266 -4.883 1 96.38 236 THR B CA 1
ATOM 3916 C C . THR B 1 236 ? -2.549 31.875 -3.828 1 96.38 236 THR B C 1
ATOM 3918 O O . THR B 1 236 ? -2.131 32.75 -3.053 1 96.38 236 THR B O 1
ATOM 3921 N N . GLU B 1 237 ? -3.766 31.406 -3.812 1 96.62 237 GLU B N 1
ATOM 3922 C CA . GLU B 1 237 ? -4.719 31.891 -2.822 1 96.62 237 GLU B CA 1
ATOM 3923 C C . GLU B 1 237 ? -4.293 31.516 -1.408 1 96.62 237 GLU B C 1
ATOM 3925 O O . GLU B 1 237 ? -4.41 32.312 -0.48 1 96.62 237 GLU B O 1
ATOM 3930 N N . ALA B 1 238 ? -3.811 30.297 -1.245 1 97.06 238 ALA B N 1
ATOM 3931 C CA . ALA B 1 238 ? -3.342 29.844 0.062 1 97.06 238 ALA B CA 1
ATOM 3932 C C . ALA B 1 238 ? -2.191 30.703 0.562 1 97.06 238 ALA B C 1
ATOM 3934 O O . ALA B 1 238 ? -2.16 31.094 1.733 1 97.06 238 ALA B O 1
ATOM 3935 N N . ALA B 1 239 ? -1.294 31.031 -0.35 1 96.81 239 ALA B N 1
ATOM 3936 C CA . ALA B 1 239 ? -0.171 31.891 -0.009 1 96.81 239 ALA B CA 1
ATOM 3937 C C . ALA B 1 239 ? -0.657 33.281 0.425 1 96.81 239 ALA B C 1
ATOM 3939 O O . ALA B 1 239 ? -0.157 33.844 1.402 1 96.81 239 ALA B O 1
ATOM 3940 N N . ALA B 1 240 ? -1.627 33.75 -0.275 1 96.25 240 ALA B N 1
ATOM 3941 C CA . ALA B 1 240 ? -2.174 35.062 0.014 1 96.25 240 ALA B CA 1
ATOM 3942 C C . ALA B 1 240 ? -2.871 35.094 1.371 1 96.25 240 ALA B C 1
ATOM 3944 O O . ALA B 1 240 ? -2.867 36.125 2.062 1 96.25 240 ALA B O 1
ATOM 3945 N N . LEU B 1 241 ? -3.426 33.969 1.712 1 95.75 241 LEU B N 1
ATOM 3946 C CA . LEU B 1 241 ? -4.109 33.844 2.994 1 95.75 241 LEU B CA 1
ATOM 3947 C C . LEU B 1 241 ? -3.107 33.75 4.137 1 95.75 241 LEU B C 1
ATOM 3949 O O . LEU B 1 241 ? -3.471 33.906 5.305 1 95.75 241 LEU B O 1
ATOM 3953 N N . GLY B 1 242 ? -1.865 33.438 3.781 1 95.44 242 GLY B N 1
ATOM 3954 C CA . GLY B 1 242 ? -0.816 33.406 4.789 1 95.44 242 GLY B CA 1
ATOM 3955 C C . GLY B 1 242 ? -0.357 31.984 5.105 1 95.44 242 GLY B C 1
ATOM 3956 O O . GLY B 1 242 ? 0.507 31.781 5.961 1 95.44 242 GLY B O 1
ATOM 3957 N N . CYS B 1 243 ? -0.885 31 4.398 1 97.12 243 CYS B N 1
ATOM 3958 C CA . CYS B 1 243 ? -0.495 29.609 4.613 1 97.12 243 CYS B CA 1
ATOM 3959 C C . CYS B 1 243 ? 0.816 29.297 3.904 1 97.12 243 CYS B C 1
ATOM 3961 O O . CYS B 1 243 ? 1.074 29.812 2.812 1 97.12 243 CYS B O 1
ATOM 3963 N N . ARG B 1 244 ? 1.608 28.438 4.5 1 98 244 ARG B N 1
ATOM 3964 C CA . ARG B 1 244 ? 2.883 28.078 3.887 1 98 244 ARG B CA 1
ATOM 3965 C C . ARG B 1 244 ? 2.859 26.625 3.389 1 98 244 ARG B C 1
ATOM 3967 O O . ARG B 1 244 ? 3.709 26.234 2.59 1 98 244 ARG B O 1
ATOM 3974 N N . LEU B 1 245 ? 1.946 25.859 3.869 1 98.5 245 LEU B N 1
ATOM 3975 C CA . LEU B 1 245 ? 1.735 24.5 3.408 1 98.5 245 LEU B CA 1
ATOM 3976 C C . LEU B 1 245 ? 0.278 24.266 3.02 1 98.5 245 LEU B C 1
ATOM 3978 O O . LEU B 1 245 ? -0.632 24.734 3.713 1 98.5 245 LEU B O 1
ATOM 3982 N N . SER B 1 246 ? 0.063 23.672 1.892 1 98.38 246 SER B N 1
ATOM 3983 C CA . SER B 1 246 ? -1.261 23.25 1.441 1 98.38 246 SER B CA 1
ATOM 3984 C C . SER B 1 246 ? -1.313 21.75 1.197 1 98.38 246 SER B C 1
ATOM 3986 O O . SER B 1 246 ? -0.791 21.266 0.194 1 98.38 246 SER B O 1
ATOM 3988 N N . LEU B 1 247 ? -1.971 21.094 2.104 1 98.44 247 LEU B N 1
ATOM 3989 C CA . LEU B 1 247 ? -2.027 19.641 2.098 1 98.44 247 LEU B CA 1
ATOM 3990 C C . LEU B 1 247 ? -3.213 19.141 1.275 1 98.44 247 LEU B C 1
ATOM 3992 O O . LEU B 1 247 ? -4.34 19.609 1.461 1 98.44 247 LEU B O 1
ATOM 3996 N N . PHE B 1 248 ? -2.977 18.234 0.367 1 97.94 248 PHE B N 1
ATOM 3997 C CA . PHE B 1 248 ? -3.99 17.422 -0.284 1 97.94 248 PHE B CA 1
ATOM 3998 C C . PHE B 1 248 ? -3.93 15.984 0.22 1 97.94 248 PHE B C 1
ATOM 4000 O O . PHE B 1 248 ? -3.16 15.172 -0.298 1 97.94 248 PHE B O 1
ATOM 4007 N N . GLY B 1 249 ? -4.766 15.711 1.157 1 96.81 249 GLY B N 1
ATOM 4008 C CA . GLY B 1 249 ? -4.598 14.555 2.021 1 96.81 249 GLY B CA 1
ATOM 4009 C C . GLY B 1 249 ? -5.02 13.258 1.361 1 96.81 249 GLY B C 1
ATOM 4010 O O . GLY B 1 249 ? -4.613 12.172 1.793 1 96.81 249 GLY B O 1
ATOM 4011 N N . LEU B 1 250 ? -5.832 13.328 0.262 1 97.44 250 LEU B N 1
ATOM 4012 C CA . LEU B 1 250 ? -6.402 12.078 -0.236 1 97.44 250 LEU B CA 1
ATOM 4013 C C . LEU B 1 250 ? -6.355 12.031 -1.76 1 97.44 250 LEU B C 1
ATOM 4015 O O . LEU B 1 250 ? -6.793 11.055 -2.367 1 97.44 250 LEU B O 1
ATOM 4019 N N . THR B 1 251 ? -5.832 13.078 -2.393 1 98.44 251 THR B N 1
ATOM 4020 C CA . THR B 1 251 ? -5.844 13.18 -3.848 1 98.44 251 THR B CA 1
ATOM 4021 C C . THR B 1 251 ? -5.156 11.977 -4.484 1 98.44 251 THR B C 1
ATOM 4023 O O . THR B 1 251 ? -5.711 11.344 -5.383 1 98.44 251 THR B O 1
ATOM 4026 N N . VAL B 1 252 ? -3.986 11.633 -3.996 1 98.81 252 VAL B N 1
ATOM 4027 C CA . VAL B 1 252 ? -3.176 10.562 -4.566 1 98.81 252 VAL B CA 1
ATOM 4028 C C . VAL B 1 252 ? -3.863 9.219 -4.348 1 98.81 252 VAL B C 1
ATOM 4030 O O . VAL B 1 252 ? -3.982 8.414 -5.273 1 98.81 252 VAL B O 1
ATOM 4033 N N . LEU B 1 253 ? -4.387 8.961 -3.158 1 98.75 253 LEU B N 1
ATOM 4034 C CA . LEU B 1 253 ? -5.121 7.738 -2.875 1 98.75 253 LEU B CA 1
ATOM 4035 C C . LEU B 1 253 ? -6.379 7.645 -3.734 1 98.75 253 LEU B C 1
ATOM 4037 O O . LEU B 1 253 ? -6.684 6.586 -4.285 1 98.75 253 LEU B O 1
ATOM 4041 N N . SER B 1 254 ? -7.113 8.766 -3.836 1 98.38 254 SER B N 1
ATOM 4042 C CA . SER B 1 254 ? -8.352 8.797 -4.609 1 98.38 254 SER B CA 1
ATOM 4043 C C . SER B 1 254 ? -8.094 8.453 -6.074 1 98.38 254 SER B C 1
ATOM 4045 O O . SER B 1 254 ? -8.891 7.758 -6.703 1 98.38 254 SER B O 1
ATOM 4047 N N . ALA B 1 255 ? -7.02 9.016 -6.625 1 98.69 255 ALA B N 1
ATOM 4048 C CA . ALA B 1 255 ? -6.652 8.703 -8 1 98.69 255 ALA B CA 1
ATOM 4049 C C . ALA B 1 255 ? -6.375 7.215 -8.18 1 98.69 255 ALA B C 1
ATOM 4051 O O . ALA B 1 255 ? -6.836 6.598 -9.141 1 98.69 255 ALA B O 1
ATOM 4052 N N . ALA B 1 256 ? -5.633 6.617 -7.277 1 98.81 256 ALA B N 1
ATOM 4053 C CA . ALA B 1 256 ? -5.297 5.195 -7.328 1 98.81 256 ALA B CA 1
ATOM 4054 C C . ALA B 1 256 ? -6.555 4.332 -7.266 1 98.81 256 ALA B C 1
ATOM 4056 O O . ALA B 1 256 ? -6.727 3.412 -8.07 1 98.81 256 ALA B O 1
ATOM 4057 N N . VAL B 1 257 ? -7.426 4.664 -6.285 1 98.75 257 VAL B N 1
ATOM 4058 C CA . VAL B 1 257 ? -8.633 3.879 -6.07 1 98.75 257 VAL B CA 1
ATOM 4059 C C . VAL B 1 257 ? -9.516 3.924 -7.316 1 98.75 257 VAL B C 1
ATOM 4061 O O . VAL B 1 257 ? -10.008 2.889 -7.773 1 98.75 257 VAL B O 1
ATOM 4064 N N . SER B 1 258 ? -9.695 5.113 -7.816 1 98.44 258 SER B N 1
ATOM 4065 C CA . SER B 1 258 ? -10.516 5.277 -9.016 1 98.44 258 SER B CA 1
ATOM 4066 C C . SER B 1 258 ? -9.969 4.453 -10.172 1 98.44 258 SER B C 1
ATOM 4068 O O . SER B 1 258 ? -10.719 3.754 -10.859 1 98.44 258 SER B O 1
ATOM 4070 N N . ALA B 1 259 ? -8.688 4.488 -10.422 1 98.5 259 ALA B N 1
ATOM 4071 C CA . ALA B 1 259 ? -8.055 3.783 -11.531 1 98.5 259 ALA B CA 1
ATOM 4072 C C . ALA B 1 259 ? -8.133 2.271 -11.336 1 98.5 259 ALA B C 1
ATOM 4074 O O . ALA B 1 259 ? -8.422 1.532 -12.281 1 98.5 259 ALA B O 1
ATOM 4075 N N . MET B 1 260 ? -7.82 1.761 -10.125 1 98.75 260 MET B N 1
ATOM 4076 C CA . MET B 1 260 ? -7.918 0.33 -9.852 1 98.75 260 MET B CA 1
ATOM 4077 C C . MET B 1 260 ? -9.344 -0.166 -10.055 1 98.75 260 MET B C 1
ATOM 4079 O O . MET B 1 260 ? -9.562 -1.225 -10.648 1 98.75 260 MET B O 1
ATOM 4083 N N . THR B 1 261 ? -10.328 0.639 -9.562 1 98.5 261 THR B N 1
ATOM 4084 C CA . THR B 1 261 ? -11.727 0.273 -9.703 1 98.5 261 THR B CA 1
ATOM 4085 C C . THR B 1 261 ? -12.102 0.126 -11.172 1 98.5 261 THR B C 1
ATOM 4087 O O . THR B 1 261 ? -12.695 -0.881 -11.57 1 98.5 261 THR B O 1
ATOM 4090 N N . ARG B 1 262 ? -11.711 1.077 -11.984 1 98 262 ARG B N 1
ATOM 4091 C CA . ARG B 1 262 ? -12.031 1.044 -13.406 1 98 262 ARG B CA 1
ATOM 4092 C C . ARG B 1 262 ? -11.352 -0.133 -14.102 1 98 262 ARG B C 1
ATOM 4094 O O . ARG B 1 262 ? -11.953 -0.787 -14.953 1 98 262 ARG B O 1
ATOM 4101 N N . ALA B 1 263 ? -10.102 -0.395 -13.781 1 98.5 263 ALA B N 1
ATOM 4102 C CA . ALA B 1 263 ? -9.375 -1.526 -14.352 1 98.5 263 ALA B CA 1
ATOM 4103 C C . ALA B 1 263 ? -10.055 -2.846 -14.016 1 98.5 263 ALA B C 1
ATOM 4105 O O . ALA B 1 263 ? -10.25 -3.697 -14.883 1 98.5 263 ALA B O 1
ATOM 4106 N N . LEU B 1 264 ? -10.477 -2.982 -12.766 1 98.75 264 LEU B N 1
ATOM 4107 C CA . LEU B 1 264 ? -11.102 -4.211 -12.305 1 98.75 264 LEU B CA 1
ATOM 4108 C C . LEU B 1 264 ? -12.484 -4.387 -12.93 1 98.75 264 LEU B C 1
ATOM 4110 O O . LEU B 1 264 ? -12.883 -5.504 -13.266 1 98.75 264 LEU B O 1
ATOM 4114 N N . GLU B 1 265 ? -13.219 -3.283 -13.07 1 98.25 265 GLU B N 1
ATOM 4115 C CA . GLU B 1 265 ? -14.508 -3.348 -13.742 1 98.25 265 GLU B CA 1
ATOM 4116 C C . GLU B 1 265 ? -14.359 -3.805 -15.188 1 98.25 265 GLU B C 1
ATOM 4118 O O . GLU B 1 265 ? -15.148 -4.609 -15.68 1 98.25 265 GLU B O 1
ATOM 4123 N N . ALA B 1 266 ? -13.359 -3.277 -15.859 1 97.75 266 ALA B N 1
ATOM 4124 C CA . ALA B 1 266 ? -13.086 -3.697 -17.234 1 97.75 266 ALA B CA 1
ATOM 4125 C C . ALA B 1 266 ? -12.773 -5.191 -17.297 1 97.75 266 ALA B C 1
ATOM 4127 O O . ALA B 1 266 ? -13.297 -5.902 -18.156 1 97.75 266 ALA B O 1
ATOM 4128 N N . MET B 1 267 ? -11.977 -5.695 -16.406 1 97.81 267 MET B N 1
ATOM 4129 C CA . MET B 1 267 ? -11.602 -7.105 -16.375 1 97.81 267 MET B CA 1
ATOM 4130 C C . MET B 1 267 ? -12.805 -7.98 -16.047 1 97.81 267 MET B C 1
ATOM 4132 O O . MET B 1 267 ? -13 -9.039 -16.641 1 97.81 267 MET B O 1
ATOM 4136 N N . ALA B 1 268 ? -13.602 -7.523 -15.078 1 97.44 268 ALA B N 1
ATOM 4137 C CA . ALA B 1 268 ? -14.773 -8.281 -14.641 1 97.44 268 ALA B CA 1
ATOM 4138 C C . ALA B 1 268 ? -15.797 -8.406 -15.758 1 97.44 268 ALA B C 1
ATOM 4140 O O . ALA B 1 268 ? -16.547 -9.383 -15.82 1 97.44 268 ALA B O 1
ATOM 4141 N N . SER B 1 269 ? -15.812 -7.465 -16.688 1 96.06 269 SER B N 1
ATOM 4142 C CA . SER B 1 269 ? -16.75 -7.461 -17.797 1 96.06 269 SER B CA 1
ATOM 4143 C C . SER B 1 269 ? -16.203 -8.234 -19 1 96.06 269 SER B C 1
ATOM 4145 O O . SER B 1 269 ? -16.812 -8.219 -20.078 1 96.06 269 SER B O 1
ATOM 4147 N N . GLY B 1 270 ? -15.086 -8.82 -18.859 1 94 270 GLY B N 1
ATOM 4148 C CA . GLY B 1 270 ? -14.539 -9.68 -19.891 1 94 270 GLY B CA 1
ATOM 4149 C C . GLY B 1 270 ? -13.531 -8.984 -20.781 1 94 270 GLY B C 1
ATOM 4150 O O . GLY B 1 270 ? -13.023 -9.57 -21.734 1 94 270 GLY B O 1
ATOM 4151 N N . GLY B 1 271 ? -13.273 -7.742 -20.438 1 94.38 271 GLY B N 1
ATOM 4152 C CA . GLY B 1 271 ? -12.273 -6.98 -21.172 1 94.38 271 GLY B CA 1
ATOM 4153 C C . GLY B 1 271 ? -10.961 -6.852 -20.422 1 94.38 271 GLY B C 1
ATOM 4154 O O . GLY B 1 271 ? -10.641 -7.676 -19.562 1 94.38 271 GLY B O 1
ATOM 4155 N N . HIS B 1 272 ? -10.094 -6.043 -20.844 1 95.69 272 HIS B N 1
ATOM 4156 C CA . HIS B 1 272 ? -8.82 -5.66 -20.234 1 95.69 272 HIS B CA 1
ATOM 4157 C C . HIS B 1 272 ? -8.57 -4.164 -20.391 1 95.69 272 HIS B C 1
ATOM 4159 O O . HIS B 1 272 ? -8.906 -3.572 -21.422 1 95.69 272 HIS B O 1
ATOM 4165 N N . PRO B 1 273 ? -8.008 -3.57 -19.328 1 95.31 273 PRO B N 1
ATOM 4166 C CA . PRO B 1 273 ? -7.754 -2.135 -19.453 1 95.31 273 PRO B CA 1
ATOM 4167 C C . PRO B 1 273 ? -6.859 -1.803 -20.656 1 95.31 273 PRO B C 1
ATOM 4169 O O . PRO B 1 273 ? -5.988 -2.598 -21.016 1 95.31 273 PRO B O 1
ATOM 4172 N N . SER B 1 274 ? -7.117 -0.656 -21.25 1 90.12 274 SER B N 1
ATOM 4173 C CA . SER B 1 274 ? -6.285 -0.215 -22.375 1 90.12 274 SER B CA 1
ATOM 4174 C C . SER B 1 274 ? -4.871 0.12 -21.906 1 90.12 274 SER B C 1
ATOM 4176 O O . SER B 1 274 ? -4.656 0.463 -20.734 1 90.12 274 SER B O 1
ATOM 4178 N N . THR B 1 275 ? -3.967 0.068 -22.797 1 85.75 275 THR B N 1
ATOM 4179 C CA . THR B 1 275 ? -2.562 0.322 -22.5 1 85.75 275 THR B CA 1
ATOM 4180 C C . THR B 1 275 ? -2.361 1.76 -22.031 1 85.75 275 THR B C 1
ATOM 4182 O O . THR B 1 275 ? -1.453 2.041 -21.234 1 85.75 275 THR B O 1
ATOM 4185 N N . GLY B 1 276 ? -3.23 2.668 -22.453 1 87 276 GLY B N 1
ATOM 4186 C CA . GLY B 1 276 ? -3.078 4.078 -22.125 1 87 276 GLY B CA 1
ATOM 4187 C C . GLY B 1 276 ? -3.346 4.387 -20.672 1 87 276 GLY B C 1
ATOM 4188 O O . GLY B 1 276 ? -2.926 5.434 -20.156 1 87 276 GLY B O 1
ATOM 4189 N N . VAL B 1 277 ? -3.947 3.414 -19.953 1 92.38 277 VAL B N 1
ATOM 4190 C CA . VAL B 1 277 ? -4.289 3.713 -18.578 1 92.38 277 VAL B CA 1
ATOM 4191 C C . VAL B 1 277 ? -3.389 2.908 -17.641 1 92.38 277 VAL B C 1
ATOM 4193 O O . VAL B 1 277 ? -3.508 3.012 -16.406 1 92.38 277 VAL B O 1
ATOM 4196 N N . LEU B 1 278 ? -2.549 2.082 -18.188 1 96.38 278 LEU B N 1
ATOM 4197 C CA . LEU B 1 278 ? -1.623 1.282 -17.391 1 96.38 278 LEU B CA 1
ATOM 4198 C C . LEU B 1 278 ? -0.206 1.837 -17.5 1 96.38 278 LEU B C 1
ATOM 4200 O O . LEU B 1 278 ? 0.218 2.287 -18.562 1 96.38 278 LEU B O 1
ATOM 4204 N N . CYS B 1 279 ? 0.481 1.816 -16.375 1 95.44 279 CYS B N 1
ATOM 4205 C CA . CYS B 1 279 ? 1.901 2.145 -16.375 1 95.44 279 CYS B CA 1
ATOM 4206 C C . CYS B 1 279 ? 2.695 1.127 -17.188 1 95.44 279 CYS B C 1
ATOM 4208 O O . CYS B 1 279 ? 2.498 -0.08 -17.031 1 95.44 279 CYS B O 1
ATOM 4210 N N . ASP B 1 280 ? 3.553 1.616 -18.047 1 92.62 280 ASP B N 1
ATOM 4211 C CA . ASP B 1 280 ? 4.422 0.727 -18.812 1 92.62 280 ASP B CA 1
ATOM 4212 C C . ASP B 1 280 ? 5.273 -0.14 -17.875 1 92.62 280 ASP B C 1
ATOM 4214 O O . ASP B 1 280 ? 5.785 0.344 -16.875 1 92.62 280 ASP B O 1
ATOM 4218 N N . PHE B 1 281 ? 5.441 -1.411 -18.281 1 93.38 281 PHE B N 1
ATOM 4219 C CA . PHE B 1 281 ? 6.188 -2.338 -17.438 1 93.38 281 PHE B CA 1
ATOM 4220 C C . PHE B 1 281 ? 7.621 -1.859 -17.25 1 93.38 281 PHE B C 1
ATOM 4222 O O . PHE B 1 281 ? 8.18 -1.978 -16.156 1 93.38 281 PHE B O 1
ATOM 4229 N N . GLY B 1 282 ? 8.234 -1.345 -18.297 1 91.88 282 GLY B N 1
ATOM 4230 C CA . GLY B 1 282 ? 9.57 -0.789 -18.172 1 91.88 282 GLY B CA 1
ATOM 4231 C C . GLY B 1 282 ? 9.648 0.352 -17.188 1 91.88 282 GLY B C 1
ATOM 4232 O O . GLY B 1 282 ? 10.602 0.435 -16.406 1 91.88 282 GLY B O 1
ATOM 4233 N N . GLU B 1 283 ? 8.695 1.188 -17.25 1 92.81 283 GLU B N 1
ATOM 4234 C CA . GLU B 1 283 ? 8.625 2.299 -16.297 1 92.81 283 GLU B CA 1
ATOM 4235 C C . GLU B 1 283 ? 8.438 1.797 -14.867 1 92.81 283 GLU B C 1
ATOM 4237 O O . GLU B 1 283 ? 9.047 2.32 -13.938 1 92.81 283 GLU B O 1
ATOM 4242 N N . LEU B 1 284 ? 7.559 0.825 -14.734 1 93.75 284 LEU B N 1
ATOM 4243 C CA . LEU B 1 284 ? 7.336 0.235 -13.414 1 93.75 284 LEU B CA 1
ATOM 4244 C C . LEU B 1 284 ? 8.625 -0.347 -12.859 1 93.75 284 LEU B C 1
ATOM 4246 O O . LEU B 1 284 ? 8.953 -0.142 -11.688 1 93.75 284 LEU B O 1
ATOM 4250 N N . LYS B 1 285 ? 9.406 -1.08 -13.648 1 93.5 285 LYS B N 1
ATOM 4251 C CA . LYS B 1 285 ? 10.688 -1.639 -13.242 1 93.5 285 LYS B CA 1
ATOM 4252 C C . LYS B 1 285 ? 11.656 -0.538 -12.812 1 93.5 285 LYS B C 1
ATOM 4254 O O . LYS B 1 285 ? 12.328 -0.659 -11.789 1 93.5 285 LYS B O 1
ATOM 4259 N N . ALA B 1 286 ? 11.633 0.571 -13.562 1 92.88 286 ALA B N 1
ATOM 4260 C CA . ALA B 1 286 ? 12.516 1.688 -13.25 1 92.88 286 ALA B CA 1
ATOM 4261 C C . ALA B 1 286 ? 12.148 2.324 -11.914 1 92.88 286 ALA B C 1
ATOM 4263 O O . ALA B 1 286 ? 13.023 2.678 -11.117 1 92.88 286 ALA B O 1
ATOM 4264 N N . LEU B 1 287 ? 10.906 2.418 -11.672 1 93.56 287 LEU B N 1
ATOM 4265 C CA . LEU B 1 287 ? 10.391 3.057 -10.461 1 93.56 287 LEU B CA 1
ATOM 4266 C C . LEU B 1 287 ? 10.867 2.316 -9.219 1 93.56 287 LEU B C 1
ATOM 4268 O O . LEU B 1 287 ? 11.102 2.936 -8.172 1 93.56 287 LEU B O 1
ATOM 4272 N N . VAL B 1 288 ? 11 0.971 -9.383 1 93.25 288 VAL B N 1
ATOM 4273 C CA . VAL B 1 288 ? 11.297 0.198 -8.18 1 93.25 288 VAL B CA 1
ATOM 4274 C C . VAL B 1 288 ? 12.758 -0.231 -8.18 1 93.25 288 VAL B C 1
ATOM 4276 O O . VAL B 1 288 ? 13.188 -1.013 -7.328 1 93.25 288 VAL B O 1
ATOM 4279 N N . GLY B 1 289 ? 13.531 0.18 -9.164 1 89.5 289 GLY B N 1
ATOM 4280 C CA . GLY B 1 289 ? 14.984 0.114 -9.047 1 89.5 289 GLY B CA 1
ATOM 4281 C C . GLY B 1 289 ? 15.586 -1.064 -9.781 1 89.5 289 GLY B C 1
ATOM 4282 O O . GLY B 1 289 ? 16.719 -1.467 -9.5 1 89.5 289 GLY B O 1
ATOM 4283 N N . PHE B 1 290 ? 14.938 -1.839 -10.68 1 87.06 290 PHE B N 1
ATOM 4284 C CA . PHE B 1 290 ? 15.555 -2.912 -11.445 1 87.06 290 PHE B CA 1
ATOM 4285 C C . PHE B 1 290 ? 16.641 -2.361 -12.359 1 87.06 290 PHE B C 1
ATOM 4287 O O . PHE B 1 290 ? 17.609 -3.066 -12.688 1 87.06 290 PHE B O 1
ATOM 4294 N N . ASP B 1 291 ? 16.562 -1.232 -12.922 1 70.94 291 ASP B N 1
ATOM 4295 C CA . ASP B 1 291 ? 17.562 -0.671 -13.836 1 70.94 291 ASP B CA 1
ATOM 4296 C C . ASP B 1 291 ? 18.703 -0.034 -13.062 1 70.94 291 ASP B C 1
ATOM 4298 O O . ASP B 1 291 ? 19.641 0.504 -13.664 1 70.94 291 ASP B O 1
ATOM 4302 N N . ALA B 1 292 ? 18.781 -0.128 -11.852 1 57.91 292 ALA B N 1
ATOM 4303 C CA . ALA B 1 292 ? 19.859 0.502 -11.094 1 57.91 292 ALA B CA 1
ATOM 4304 C C . ALA B 1 292 ? 20.984 -0.488 -10.812 1 57.91 292 ALA B C 1
ATOM 4306 O O . ALA B 1 292 ? 20.75 -1.699 -10.766 1 57.91 292 ALA B O 1
#

Solvent-accessible surface area (backbone atoms only — not comparable to full-atom values): 29184 Å² total; per-residue (Å²): 130,81,76,49,42,19,56,50,50,51,49,50,50,51,51,25,56,77,67,57,33,33,44,67,21,48,23,23,55,34,6,31,50,38,38,51,45,42,74,52,63,38,56,38,35,28,40,24,54,50,38,30,27,25,40,53,42,31,32,44,43,42,62,70,70,47,66,69,62,54,48,54,48,46,33,28,28,43,68,44,46,56,62,91,55,32,33,35,31,35,56,37,53,57,24,78,62,54,68,70,33,24,34,50,45,52,52,51,43,32,74,34,53,30,13,21,36,33,40,38,29,45,37,83,73,36,52,41,81,84,72,59,88,38,48,52,50,56,70,66,56,38,50,50,52,53,49,44,41,51,50,38,38,54,52,42,30,74,73,72,65,47,45,54,35,39,31,40,31,37,48,41,50,59,42,36,92,46,65,66,59,42,47,50,52,46,45,52,43,46,74,74,62,39,56,26,38,29,62,45,81,61,51,72,70,54,42,32,51,45,37,60,72,56,36,92,84,53,43,28,42,43,74,45,72,77,44,93,92,60,80,82,78,48,58,69,55,37,14,72,42,54,22,39,34,37,32,32,51,44,57,43,57,22,14,21,50,33,31,30,50,53,37,43,48,33,41,63,71,73,50,65,65,59,70,90,54,35,42,52,49,69,55,53,39,49,69,17,47,63,80,106,130,82,76,48,44,18,56,50,49,53,50,51,50,51,52,24,56,77,67,58,34,34,45,66,20,50,24,23,55,33,5,31,50,38,37,50,44,42,72,52,64,38,55,39,34,29,38,24,56,51,39,30,26,25,41,52,42,30,33,44,42,43,63,69,70,48,65,70,62,53,48,54,47,45,34,29,28,42,69,44,46,54,62,92,54,33,32,38,33,34,56,37,52,56,24,77,62,55,68,70,33,25,36,51,44,53,53,52,42,34,74,33,53,30,13,21,36,32,40,39,28,45,38,82,73,36,53,41,82,86,71,60,88,38,48,49,50,56,70,67,57,37,51,49,52,54,49,44,43,52,49,40,38,53,51,40,29,73,73,72,65,47,46,56,37,39,30,42,30,38,50,40,50,57,43,35,91,46,64,67,60,41,47,49,51,46,46,52,42,46,74,75,60,39,54,26,40,29,62,46,82,62,51,72,70,54,42,32,50,45,38,60,72,55,34,92,82,52,43,28,43,44,76,46,69,79,43,93,94,58,80,81,79,48,58,68,54,38,14,73,41,53,23,38,34,38,32,31,51,44,58,42,56,22,14,21,51,34,31,29,50,52,38,42,48,33,40,64,71,73,49,66,63,57,71,88,54,35,42,51,49,68,56,54,39,50,71,16,47,64,80,105

Foldseek 3Di:
DPDALQRVVLVLLVVCLVVLFAFEAEEDQAQLRLLVCLVVQGAEYEDFLQLVCCVVPVDGSQLPDALVSQLVRLLRNQVNDDSRRYAYEYECEQLRDDLVSVLVSLVSNLVSRHNAYEHEFWPPSAHDLPPDDTHGDDLVRLLVSLLSNVVSQVVCCVPPVGHHQYEYEYSCVSHDVDLVVVLVSQLSSVVSPHQEYEYADDDLVSLLVSQVSNDSRHAYEAEDEDDPPDDDQDRSSCSVSPHHYYYDNCVSVVVVVVLVVVQVVQVVVVHGDDPVSDDDPVVVCVSVPVVD/DPDALQRVVLVLLVVCLVVLFAFEEEEDQAQLRLLVCLVVQGAEYEDFLQLVCCPVPVDGSQLPDALVSQLVRLLRNQVNDDSRRYAYEYECEQLRDDLVSVLVSLVSNLVSRHNAYEHEFWDPSAHDLPPDDTHGDDLVRLLVSLLSNVVSQVVCCVPPVGHHQYEYEYSCVSHDVDLVVVLVSQLSSVVSPHQEYEYADDDLVSLLVSQVSNDSRHAYEAEDEDDPPDDDQDRSSCSVSPHHYYYHNCVSVVVVVVLVVVQVVQVVVVHGDDPVSDDDPVVVCVSVPVVD

Radius of gyration: 25.39 Å; Cα contacts (8 Å, |Δi|>4): 1262; chains: 2; bounding box: 48×74×58 Å

Secondary structure (DSSP, 8-state):
-PPPHHHHHHHHHHHHHHTT--EEEEEESSHHHHHHHHHTT-SEEEE-HHHHHHHHHS--TTT-S-HHHHHHHHHHHHHHS-TTT-EEEEE-TT-SSSHHHHHHHHHHHHHHT-SEEEEE-BPSSP--TTSS---B--HHHHHHHHHHHHHHHHHHHHHHS---EEEEEE-HHHH-S-HHHHHHHHHHHHHHT-SEEEETT--HHHHHHHHHHH-TTSEEEEEE---TTPPPPPHHHHHHHT-SEEEESSHHHHHHHHHHHHHHHHHHTT----GGGS--HHHHHHHTTTT-/-PPPHHHHHHHHHHHHHHTT--EEEEEESSHHHHHHHHHTT-SEEEE-HHHHHHHHHS--TTT-S-HHHHHHHHHHHHHHS-TTT-EEEEE-TT-SSSHHHHHHHHHHHHHHT-SEEEEE-BPSSP--TTSS---B--HHHHHHHHHHHHHHHHHHHHHHS---EEEEEE-HHHH-S-HHHHHHHHHHHHHHT-SEEEETT--HHHHHHHHHHH-TTSEEEEEE---TTPPPPPHHHHHHHT-SEEEESSHHHHHHHHHHHHHHHHHHTT----GGGS--HHHHHHHTTTT-

pLDDT: mean 95.83, std 5.26, range [56.56, 98.94]

Organism: Emiliania huxleyi (strain CCMP1516) (NCBI:txid280463)